Protein AF-A6GFD0-F1 (afdb_monomer)

Secondary structure (DSSP, 8-state):
-HHHHTTS-TTTHHHHHHHHTTTHHHHHHHHHHHHHHHHHHHHHHHHH--SHHHHHHHHHTTSS--HHHHHHHHTEEEESSTTHHHHHHHHHHHHHHH-GGG--S--HHHHHHHHHHHHHHHHTTS---SHHHHHHHHHHHHHHHHH-HHHHHHHHHHHHHHHHH-TTS---SSHHHHHHHHH----------TT-HHHHHHHHHHHHTTT-PEEEE------HHHHHHHHHHHHHHHHHHIIIIIHHHHHHHHHHHHHHTTTHHHHHTSS--HHHHHHHHHHHHHHHHHHHHHHHHHHHHHHHHHTT-HHHHHHHHHHHHHHHHHHHHHHHHHHHHHHTTS-HHHHHHHHHHHHHHHHHHHHHHHHHHHHSTTSSGGGGGT-HHHHHHHHHHHHHS---TTHHHHHHHHHHHHHHHHHHHHHHHHHHHHHHTT--B-SS-HHHHHHHHHHHHHHHHTTS-TTS-HHHHHHHHHHHHHHHHHHHHHHHS-B-SS-GGG-EE-HHHHHHHHHHHHHHHHHHHHHHHHHHT-TT----SGGG-HHHHHHHHHHHHHHHHHHHHHHHS---HHHHHHHHHHHHHHHHHHHHHHHHHTTS--SGGGGGTHHHH-HHHHHHHHHHHHHHHHHHHHHHHHHSSEE-

Sequence (640 aa):
MDKLLDKLPAFALPFVTRSLRGSRAKRYLVFSAVLTGMTMIIGLWIALGAGDFEREMRTSLDFETPMYERERDELTVLAMDAWQHRDYEESRAVLEREGLAGLAGHDTYTSTAGTALLTAAVALEKPAYGEQHRALQLQLRTLLERRAPELLEVRKEAYHAADEDYPGSEPYYDYDEAFSLSYGFYVGHDYFEWTDPEAVARMQTLVERDGIPEIEVYSSPLGLEHALGIAGMLAGFVLMAVGTVLAPILVAVQQAQERNENTLMPLTATALNPRELALGLSAGPIAVALIFVVPQLGVFGLGALAMGYVVPALGFLGVLTGASVLLTLGAQLVGDLVGTKRTPGIVGIALMVLAVATWSFGATLGLEAYEYDRDIAGLVALLPHAGMTGFYLTTWYGGGSSSGYFYLAALANAGGCLVAAHLVLSALSKRIAGRSGPLLTRGQAVAGALTFILLANLAMPLDAEIEMRQYIGLGILSVPFIVLLMARVPLGDTAPKLRSVPVMPLLGELGAWSAAQFILIPLVYVGLFSPELHWDLEVFHPVGLVWLTWSIAVTGLIAIRLASAPNKILSNVWLAFCAVTVVIAFVHAVLWGVGEFNDIDEVFAMAELSPVLGLLQAALAVWIPISLVRQLRSVLGGIR

Nearest PDB structures (foldseek):
  7o0z-assembly1_E  TM=4.846E-01  e=1.476E+00  Stutzerimonas stutzeri ATCC 14405 = CCUG 16156

pLDDT: mean 87.33, std 10.92, range [45.81, 98.19]

Radius of gyration: 33.5 Å; Cα contacts (8 Å, |Δi|>4): 874; chains: 1; bounding box: 69×73×89 Å

Structure (mmCIF, N/CA/C/O backbone):
data_AF-A6GFD0-F1
#
_entry.id   AF-A6GFD0-F1
#
loop_
_atom_site.group_PDB
_atom_site.id
_atom_site.type_symbol
_atom_site.label_atom_id
_atom_site.label_alt_id
_atom_site.label_comp_id
_atom_site.label_asym_id
_atom_site.label_entity_id
_atom_site.label_seq_id
_atom_site.pdbx_PDB_ins_code
_atom_site.Cartn_x
_atom_site.Cartn_y
_atom_site.Cartn_z
_atom_site.occupancy
_atom_site.B_iso_or_equiv
_atom_site.auth_seq_id
_atom_site.auth_comp_id
_atom_site.auth_asym_id
_atom_site.auth_atom_id
_atom_site.pdbx_PDB_model_num
ATOM 1 N N . MET A 1 1 ? 8.338 -31.841 12.861 1.00 69.69 1 MET A N 1
ATOM 2 C CA . MET A 1 1 ? 7.180 -31.041 13.309 1.00 69.69 1 MET A CA 1
ATOM 3 C C . MET A 1 1 ? 7.190 -30.915 14.823 1.00 69.69 1 MET A C 1
ATOM 5 O O . MET A 1 1 ? 7.229 -29.794 15.298 1.00 69.69 1 MET A O 1
ATOM 9 N N . ASP A 1 2 ? 7.304 -32.020 15.557 1.00 75.31 2 ASP A N 1
ATOM 10 C CA . ASP A 1 2 ? 7.339 -32.025 17.032 1.00 75.31 2 ASP A CA 1
ATOM 11 C C . ASP A 1 2 ? 8.413 -31.089 17.618 1.00 75.31 2 ASP A C 1
ATOM 13 O O . ASP A 1 2 ? 8.079 -30.168 18.349 1.00 75.31 2 ASP A O 1
ATOM 17 N N . LYS A 1 3 ? 9.661 -31.160 17.127 1.00 80.19 3 LYS A N 1
ATOM 18 C CA . LYS A 1 3 ? 10.743 -30.228 17.524 1.00 80.19 3 LYS A CA 1
ATOM 19 C C . LYS A 1 3 ? 10.454 -28.733 17.287 1.00 80.19 3 LYS A C 1
ATOM 21 O O . LYS A 1 3 ? 11.098 -27.887 17.900 1.00 80.19 3 LYS A O 1
ATOM 26 N N . LEU A 1 4 ? 9.572 -28.395 16.340 1.00 76.06 4 LEU A N 1
ATOM 27 C CA . LEU A 1 4 ? 9.149 -27.008 16.093 1.00 76.06 4 LEU A CA 1
ATOM 28 C C . LEU A 1 4 ? 8.015 -26.610 17.041 1.00 76.06 4 LEU A C 1
ATOM 30 O O . LEU A 1 4 ? 7.997 -25.481 17.520 1.00 76.06 4 LEU A O 1
ATOM 34 N N . LEU A 1 5 ? 7.101 -27.540 17.330 1.00 79.50 5 LEU A N 1
ATOM 35 C CA . LEU A 1 5 ? 6.011 -27.336 18.282 1.00 79.50 5 LEU A CA 1
ATOM 36 C C . LEU A 1 5 ? 6.539 -27.132 19.710 1.00 79.50 5 LEU A C 1
ATOM 38 O O . LEU A 1 5 ? 6.013 -26.277 20.414 1.00 79.50 5 LEU A O 1
ATOM 42 N N . ASP A 1 6 ? 7.623 -27.814 20.089 1.00 82.06 6 ASP A N 1
ATOM 43 C CA . ASP A 1 6 ? 8.268 -27.677 21.407 1.00 82.06 6 ASP A CA 1
ATOM 44 C C . ASP A 1 6 ? 8.831 -26.269 21.677 1.00 82.06 6 ASP A C 1
ATOM 46 O O . ASP A 1 6 ? 9.067 -25.898 22.825 1.00 82.06 6 ASP A O 1
ATOM 50 N N . LYS A 1 7 ? 9.056 -25.471 20.624 1.00 87.50 7 LYS A N 1
ATOM 51 C CA . LYS A 1 7 ? 9.548 -24.088 20.731 1.00 87.50 7 LYS A CA 1
ATOM 52 C C . LYS A 1 7 ? 8.428 -23.050 20.779 1.00 87.50 7 LYS A C 1
ATOM 54 O O . LYS A 1 7 ? 8.710 -21.870 20.984 1.00 87.50 7 LYS A O 1
ATOM 59 N N . LEU A 1 8 ? 7.179 -23.452 20.543 1.00 86.31 8 LEU A N 1
ATOM 60 C CA . LEU A 1 8 ? 6.059 -22.521 20.569 1.00 86.31 8 LEU A CA 1
ATOM 61 C C . LEU A 1 8 ? 5.724 -22.133 22.014 1.00 86.31 8 LEU A C 1
ATOM 63 O O . LEU A 1 8 ? 5.746 -22.984 22.904 1.00 86.31 8 LEU A O 1
ATOM 67 N N . PRO A 1 9 ? 5.341 -20.868 22.260 1.00 89.00 9 PRO A N 1
ATOM 68 C CA . PRO A 1 9 ? 4.797 -20.476 23.549 1.00 89.00 9 PRO A CA 1
ATOM 69 C C . PRO A 1 9 ? 3.599 -21.355 23.925 1.00 89.00 9 PRO A C 1
ATOM 71 O O . PRO A 1 9 ? 2.743 -21.644 23.082 1.00 89.00 9 PRO A O 1
ATOM 74 N N . ALA A 1 10 ? 3.496 -21.724 25.204 1.00 88.88 10 ALA A N 1
ATOM 75 C CA . ALA A 1 10 ? 2.453 -22.628 25.693 1.00 88.88 10 ALA A CA 1
ATOM 76 C C . ALA A 1 10 ? 1.028 -22.156 25.342 1.00 88.88 10 ALA A C 1
ATOM 78 O O . ALA A 1 10 ? 0.166 -22.977 25.034 1.00 88.88 10 ALA A O 1
ATOM 79 N N . PHE A 1 11 ? 0.790 -20.839 25.311 1.00 89.75 11 PHE A N 1
ATOM 80 C CA . PHE A 1 11 ? -0.510 -20.266 24.951 1.00 89.75 11 PHE A CA 1
ATOM 81 C C . PHE A 1 11 ? -0.892 -20.459 23.473 1.00 89.75 11 PHE A C 1
ATOM 83 O O . PHE A 1 11 ? -2.075 -20.457 23.146 1.00 89.75 11 PHE A O 1
ATOM 90 N N . ALA A 1 12 ? 0.079 -20.617 22.569 1.00 92.75 12 ALA A N 1
ATOM 91 C CA . ALA A 1 12 ? -0.155 -20.744 21.129 1.00 92.75 12 ALA A CA 1
ATOM 92 C C . ALA A 1 12 ? -0.339 -22.205 20.690 1.00 92.75 12 ALA A C 1
ATOM 94 O O . ALA A 1 12 ? -1.050 -22.483 19.720 1.00 92.75 12 ALA A O 1
ATOM 95 N N . LEU A 1 13 ? 0.280 -23.144 21.412 1.00 91.62 13 LEU A N 1
ATOM 96 C CA . LEU A 1 13 ? 0.338 -24.559 21.048 1.00 91.62 13 LEU A CA 1
ATOM 97 C C . LEU A 1 13 ? -1.046 -25.195 20.774 1.00 91.62 13 LEU A C 1
ATOM 99 O O . LEU A 1 13 ? -1.181 -25.853 19.737 1.00 91.62 13 LEU A O 1
ATOM 103 N N . PRO A 1 14 ? -2.102 -24.993 21.594 1.00 90.81 14 PRO A N 1
ATOM 104 C CA . PRO A 1 14 ? -3.411 -25.606 21.341 1.00 90.81 14 PRO A CA 1
ATOM 105 C C . PRO A 1 14 ? -4.061 -25.120 20.039 1.00 90.81 14 PRO A C 1
ATOM 107 O O . PRO A 1 14 ? -4.700 -25.892 19.323 1.00 90.81 14 PRO A O 1
ATOM 110 N N . PHE A 1 15 ? -3.869 -23.845 19.700 1.00 93.44 15 PHE A N 1
ATOM 111 C CA . PHE A 1 15 ? -4.448 -23.240 18.503 1.00 93.44 15 PHE A CA 1
ATOM 112 C C . PHE A 1 15 ? -3.703 -23.678 17.243 1.00 93.44 15 PHE A C 1
ATOM 114 O O . PHE A 1 15 ? -4.330 -24.089 16.267 1.00 93.44 15 PHE A O 1
ATOM 121 N N . VAL A 1 16 ? -2.367 -23.681 17.281 1.00 94.31 16 VAL A N 1
ATOM 122 C CA . VAL A 1 16 ? -1.533 -24.146 16.162 1.00 94.31 16 VAL A CA 1
ATOM 123 C C . VAL A 1 16 ? -1.772 -25.629 15.886 1.00 94.31 16 VAL A C 1
ATOM 125 O O . VAL A 1 16 ? -2.013 -26.018 14.742 1.00 94.31 16 VAL A O 1
ATOM 128 N N . THR A 1 17 ? -1.785 -26.463 16.927 1.00 92.38 17 THR A N 1
ATOM 129 C CA . THR A 1 17 ? -2.050 -27.902 16.774 1.00 92.38 17 THR A CA 1
ATOM 130 C C . THR A 1 17 ? -3.455 -28.168 16.237 1.00 92.38 17 THR A C 1
ATOM 132 O O . THR A 1 17 ? -3.598 -29.015 15.357 1.00 92.38 17 THR A O 1
ATOM 135 N N . ARG A 1 18 ? -4.484 -27.423 16.673 1.00 92.19 18 ARG A N 1
ATOM 136 C CA . ARG A 1 18 ? -5.851 -27.516 16.123 1.00 92.19 18 ARG A CA 1
ATOM 137 C C . ARG A 1 18 ? -5.897 -27.158 14.637 1.00 92.19 18 ARG A C 1
ATOM 139 O O . ARG A 1 18 ? -6.513 -27.896 13.863 1.00 92.19 18 ARG A O 1
ATOM 146 N N . SER A 1 19 ? -5.240 -26.074 14.226 1.00 93.31 19 SER A N 1
ATOM 147 C CA . SER A 1 19 ? -5.223 -25.628 12.825 1.00 93.31 19 SER A CA 1
ATOM 148 C C . SER A 1 19 ? -4.469 -26.590 11.904 1.00 93.31 19 SER A C 1
ATOM 150 O O . SER A 1 19 ? -4.888 -26.812 10.766 1.00 93.31 19 SER A O 1
ATOM 152 N N . LEU A 1 20 ? -3.411 -27.228 12.411 1.00 93.62 20 LEU A N 1
ATOM 153 C CA . LEU A 1 20 ? -2.537 -28.126 11.649 1.00 93.62 20 LEU A CA 1
ATOM 154 C C . LEU A 1 20 ? -2.862 -29.623 11.813 1.00 93.62 20 LEU A C 1
ATOM 156 O O . LEU A 1 20 ? -2.204 -30.467 11.203 1.00 93.62 20 LEU A O 1
ATOM 160 N N . ARG A 1 21 ? -3.891 -29.981 12.592 1.00 92.69 21 ARG A N 1
ATOM 161 C CA . ARG A 1 21 ? -4.221 -31.375 12.929 1.00 92.69 21 ARG A CA 1
ATOM 162 C C . ARG A 1 21 ? -4.509 -32.252 11.702 1.00 92.69 21 ARG A C 1
ATOM 164 O O . ARG A 1 21 ? -5.214 -31.862 10.766 1.00 92.69 21 ARG A O 1
ATOM 171 N N . GLY A 1 22 ? -4.053 -33.505 11.775 1.00 91.25 22 GLY A N 1
ATOM 172 C CA . GLY A 1 22 ? -4.382 -34.562 10.816 1.00 91.25 22 GLY A CA 1
ATOM 173 C C . GLY A 1 22 ? -3.733 -34.342 9.448 1.00 91.25 22 GLY A C 1
ATOM 174 O O . GLY A 1 22 ? -2.557 -34.006 9.352 1.00 91.25 22 GLY A O 1
ATOM 175 N N . SER A 1 23 ? -4.496 -34.531 8.369 1.00 93.31 23 SER A N 1
ATOM 176 C CA . SER A 1 23 ? -4.010 -34.344 6.992 1.00 93.31 23 SER A CA 1
ATOM 177 C C . SER A 1 23 ? -3.963 -32.878 6.537 1.00 93.31 23 SER A C 1
ATOM 179 O O . SER A 1 23 ? -3.511 -32.605 5.427 1.00 93.31 23 SER A O 1
ATOM 181 N N . ARG A 1 24 ? -4.414 -31.915 7.359 1.00 93.00 24 ARG A N 1
ATOM 182 C CA . ARG A 1 24 ? -4.443 -30.481 7.005 1.00 93.00 24 ARG A CA 1
ATOM 183 C C . ARG A 1 24 ? -3.047 -29.917 6.762 1.00 93.00 24 ARG A C 1
ATOM 185 O O . ARG A 1 24 ? -2.825 -29.367 5.691 1.00 93.00 24 ARG A O 1
ATOM 192 N N . ALA A 1 25 ? -2.104 -30.136 7.682 1.00 92.50 25 ALA A N 1
ATOM 193 C CA . ALA A 1 25 ? -0.722 -29.681 7.512 1.00 92.50 25 ALA A CA 1
ATOM 194 C C . ALA A 1 25 ? -0.089 -30.219 6.221 1.00 92.50 25 ALA A C 1
ATOM 196 O O . ALA A 1 25 ? 0.514 -29.461 5.472 1.00 92.50 25 ALA A O 1
ATOM 197 N N . LYS A 1 26 ? -0.292 -31.511 5.918 1.00 94.69 26 LYS A N 1
ATOM 198 C CA . LYS A 1 26 ? 0.200 -32.121 4.673 1.00 94.69 26 LYS A CA 1
ATOM 199 C C . LYS A 1 26 ? -0.397 -31.448 3.435 1.00 94.69 26 LYS A C 1
ATOM 201 O O . LYS A 1 26 ? 0.340 -31.154 2.505 1.00 94.69 26 LYS A O 1
ATOM 206 N N . ARG A 1 27 ? -1.705 -31.163 3.433 1.00 96.06 27 ARG A N 1
ATOM 207 C CA . ARG A 1 27 ? -2.364 -30.453 2.324 1.00 96.06 27 ARG A CA 1
ATOM 208 C C . ARG A 1 27 ? -1.812 -29.040 2.143 1.00 96.06 27 ARG A C 1
ATOM 210 O O . ARG A 1 27 ? -1.479 -28.682 1.023 1.00 96.06 27 ARG A O 1
ATOM 217 N N . TYR A 1 28 ? -1.658 -28.271 3.221 1.00 95.25 28 TYR A N 1
ATOM 218 C CA . TYR A 1 28 ? -1.077 -26.926 3.140 1.00 95.25 28 TYR A CA 1
ATOM 219 C C . TYR A 1 28 ? 0.376 -26.944 2.662 1.00 95.25 28 TYR A C 1
ATOM 221 O O . TYR A 1 28 ? 0.745 -26.103 1.854 1.00 95.25 28 TYR A O 1
ATOM 229 N N . LEU A 1 29 ? 1.178 -27.924 3.089 1.00 96.19 29 LEU A N 1
ATOM 230 C CA . LEU A 1 29 ? 2.545 -28.099 2.592 1.00 96.19 29 LEU A CA 1
ATOM 231 C C . LEU A 1 29 ? 2.578 -28.409 1.092 1.00 96.19 29 LEU A C 1
ATOM 233 O O . LEU A 1 29 ? 3.383 -27.821 0.381 1.00 96.19 29 LEU A O 1
ATOM 237 N N . VAL A 1 30 ? 1.694 -29.287 0.603 1.00 97.25 30 VAL A N 1
ATOM 238 C CA . VAL A 1 30 ? 1.582 -29.582 -0.836 1.00 97.25 30 VAL A CA 1
ATOM 239 C C . VAL A 1 30 ? 1.174 -28.332 -1.612 1.00 97.25 30 VAL A C 1
ATOM 241 O O . VAL A 1 30 ? 1.830 -27.997 -2.590 1.00 97.25 30 VAL A O 1
ATOM 244 N N . PHE A 1 31 ? 0.147 -27.603 -1.165 1.00 97.12 31 PHE A N 1
ATOM 245 C CA . PHE A 1 31 ? -0.272 -26.366 -1.831 1.00 97.12 31 PHE A CA 1
ATOM 246 C C . PHE A 1 31 ? 0.809 -25.286 -1.805 1.00 97.12 31 PHE A C 1
ATOM 248 O O . PHE A 1 31 ? 0.995 -24.602 -2.803 1.00 97.12 31 PHE A O 1
ATOM 255 N N . SER A 1 32 ? 1.539 -25.151 -0.698 1.00 97.50 32 SER A N 1
ATOM 256 C CA . SER A 1 32 ? 2.661 -24.220 -0.593 1.00 97.50 32 SER A CA 1
ATOM 257 C C . SER A 1 32 ? 3.788 -24.588 -1.559 1.00 97.50 32 SER A C 1
ATOM 259 O O . SER A 1 32 ? 4.244 -23.733 -2.310 1.00 97.50 32 SER A O 1
ATOM 261 N N . ALA A 1 33 ? 4.160 -25.870 -1.640 1.00 97.69 33 ALA A N 1
ATOM 262 C CA . ALA A 1 33 ? 5.161 -26.345 -2.594 1.00 97.69 33 ALA A CA 1
ATOM 263 C C . ALA A 1 33 ? 4.735 -26.118 -4.054 1.00 97.69 33 ALA A C 1
ATOM 265 O O . ALA A 1 33 ? 5.551 -25.684 -4.862 1.00 97.69 33 ALA A O 1
ATOM 266 N N . VAL A 1 34 ? 3.461 -26.365 -4.385 1.00 97.94 34 VAL A N 1
ATOM 267 C CA . VAL A 1 34 ? 2.907 -26.080 -5.719 1.00 97.94 34 VAL A CA 1
ATOM 268 C C . VAL A 1 34 ? 2.958 -24.586 -6.015 1.00 97.94 34 VAL A C 1
ATOM 270 O O . VAL A 1 34 ? 3.442 -24.207 -7.074 1.00 97.94 34 VAL A O 1
ATOM 273 N N . LEU A 1 35 ? 2.520 -23.739 -5.080 1.00 97.75 35 LEU A N 1
ATOM 274 C CA . LEU A 1 35 ? 2.540 -22.288 -5.253 1.00 97.75 35 LEU A CA 1
ATOM 275 C C . LEU A 1 35 ? 3.967 -21.775 -5.471 1.00 97.75 35 LEU A C 1
ATOM 277 O O . LEU A 1 35 ? 4.197 -21.018 -6.401 1.00 97.75 35 LEU A O 1
ATOM 281 N N . THR A 1 36 ? 4.937 -22.222 -4.672 1.00 98.12 36 THR A N 1
ATOM 282 C CA . THR A 1 36 ? 6.353 -21.860 -4.844 1.00 98.12 36 THR A CA 1
ATOM 283 C C . THR A 1 36 ? 6.930 -22.371 -6.157 1.00 98.12 36 THR A C 1
ATOM 285 O O . THR A 1 36 ? 7.646 -21.632 -6.828 1.00 98.12 36 THR A O 1
ATOM 288 N N . GLY A 1 37 ? 6.591 -23.598 -6.557 1.00 98.12 37 GLY A N 1
ATOM 289 C CA . GLY A 1 37 ? 6.965 -24.131 -7.864 1.00 98.12 37 GLY A CA 1
ATOM 290 C C . GLY A 1 37 ? 6.409 -23.281 -9.005 1.00 98.12 37 GLY A C 1
ATOM 291 O O . GLY A 1 37 ? 7.156 -22.920 -9.906 1.00 98.12 37 GLY A O 1
ATOM 292 N N . MET A 1 38 ? 5.132 -22.894 -8.936 1.00 98.12 38 MET A N 1
ATOM 293 C CA . MET A 1 38 ? 4.510 -22.004 -9.918 1.00 98.12 38 MET A CA 1
ATOM 294 C C . MET A 1 38 ? 5.172 -20.625 -9.944 1.00 98.12 38 MET A C 1
ATOM 296 O O . MET A 1 38 ? 5.473 -20.148 -11.030 1.00 98.12 38 MET A O 1
ATOM 300 N N . THR A 1 39 ? 5.460 -20.016 -8.789 1.00 97.75 39 THR A N 1
ATOM 301 C CA . THR A 1 39 ? 6.180 -18.732 -8.714 1.00 97.75 39 THR A CA 1
ATOM 302 C C . THR A 1 39 ? 7.521 -18.801 -9.452 1.00 97.75 39 THR A C 1
ATOM 304 O O . THR A 1 39 ? 7.817 -17.937 -10.272 1.00 97.75 39 THR A O 1
ATOM 307 N N . MET A 1 40 ? 8.306 -19.855 -9.208 1.00 97.88 40 MET A N 1
ATOM 308 C CA . MET A 1 40 ? 9.601 -20.060 -9.866 1.00 97.88 40 MET A CA 1
ATOM 309 C C . MET A 1 40 ? 9.460 -20.324 -11.367 1.00 97.88 40 MET A C 1
ATOM 311 O O . MET A 1 40 ? 10.196 -19.742 -12.155 1.00 97.88 40 MET A O 1
ATOM 315 N N . ILE A 1 41 ? 8.523 -21.191 -11.769 1.00 97.75 41 ILE A N 1
ATOM 316 C CA . ILE A 1 41 ? 8.299 -21.540 -13.180 1.00 97.75 41 ILE A CA 1
ATOM 317 C C . ILE A 1 41 ? 7.845 -20.314 -13.967 1.00 97.75 41 ILE A C 1
ATOM 319 O O . ILE A 1 41 ? 8.377 -20.076 -15.043 1.00 97.75 41 ILE A O 1
ATOM 323 N N . ILE A 1 42 ? 6.906 -19.528 -13.433 1.00 97.25 42 ILE A N 1
ATOM 324 C CA . ILE A 1 42 ? 6.425 -18.304 -14.085 1.00 97.25 42 ILE A CA 1
ATOM 325 C C . ILE A 1 42 ? 7.562 -17.285 -14.185 1.00 97.25 42 ILE A C 1
ATOM 327 O O . ILE A 1 42 ? 7.747 -16.712 -15.249 1.00 97.25 42 ILE A O 1
ATOM 331 N N . GLY A 1 43 ? 8.359 -17.101 -13.126 1.00 95.31 43 GLY A N 1
ATOM 332 C CA . GLY A 1 43 ? 9.507 -16.193 -13.171 1.00 95.31 43 GLY A CA 1
ATOM 333 C C . GLY A 1 43 ? 10.548 -16.596 -14.218 1.00 95.31 43 GLY A C 1
ATOM 334 O O . GLY A 1 43 ? 10.974 -15.760 -15.007 1.00 95.31 43 GLY A O 1
ATOM 335 N N . LEU A 1 44 ? 10.900 -17.885 -14.295 1.00 96.62 44 LEU A N 1
ATOM 336 C CA . LEU A 1 44 ? 11.799 -18.404 -15.333 1.00 96.62 44 LEU A CA 1
ATOM 337 C C . LEU A 1 44 ? 11.199 -18.290 -16.734 1.00 96.62 44 LEU A C 1
ATOM 339 O O . LEU A 1 44 ? 11.923 -17.987 -17.675 1.00 96.62 44 LEU A O 1
ATOM 343 N N . TRP A 1 45 ? 9.903 -18.553 -16.880 1.00 97.25 45 TRP A N 1
ATOM 344 C CA . TRP A 1 45 ? 9.213 -18.467 -18.161 1.00 97.25 45 TRP A CA 1
ATOM 345 C C . TRP A 1 45 ? 9.164 -17.023 -18.669 1.00 97.25 45 TRP A C 1
ATOM 347 O O . TRP A 1 45 ? 9.573 -16.783 -19.798 1.00 97.25 45 TRP A O 1
ATOM 357 N N . ILE A 1 46 ? 8.794 -16.056 -17.821 1.00 96.75 46 ILE A N 1
ATOM 358 C CA . ILE A 1 46 ? 8.834 -14.626 -18.167 1.00 96.75 46 ILE A CA 1
ATOM 359 C C . ILE A 1 46 ? 10.266 -14.176 -18.448 1.00 96.75 46 ILE A C 1
ATOM 361 O O . ILE A 1 46 ? 10.466 -13.343 -19.314 1.00 96.75 46 ILE A O 1
ATOM 365 N N . ALA A 1 47 ? 11.274 -14.701 -17.756 1.00 96.12 47 ALA A N 1
ATOM 366 C CA . ALA A 1 47 ? 12.647 -14.267 -17.978 1.00 96.12 47 ALA A CA 1
ATOM 367 C C . ALA A 1 47 ? 13.277 -14.861 -19.240 1.00 96.12 47 ALA A C 1
ATOM 369 O O . ALA A 1 47 ? 13.968 -14.151 -19.954 1.00 96.12 47 ALA A O 1
ATOM 370 N N . LEU A 1 48 ? 13.067 -16.149 -19.516 1.00 96.19 48 LEU A N 1
ATOM 371 C CA . LEU A 1 48 ? 13.782 -16.890 -20.564 1.00 96.19 48 LEU A CA 1
ATOM 372 C C . LEU A 1 48 ? 12.926 -17.167 -21.809 1.00 96.19 48 LEU A C 1
ATOM 374 O O . LEU A 1 48 ? 13.454 -17.623 -22.821 1.00 96.19 48 LEU A O 1
ATOM 378 N N . GLY A 1 49 ? 11.611 -16.947 -21.740 1.00 95.00 49 GLY A N 1
ATOM 379 C CA . GLY A 1 49 ? 10.685 -17.196 -22.843 1.00 95.00 49 GLY A CA 1
ATOM 380 C C . GLY A 1 49 ? 10.920 -16.250 -24.020 1.00 95.00 49 GLY A C 1
ATOM 381 O O . GLY A 1 49 ? 11.122 -15.054 -23.827 1.00 95.00 49 GLY A O 1
ATOM 382 N N . ALA A 1 50 ? 10.878 -16.783 -25.239 1.00 93.56 50 ALA A N 1
ATOM 383 C CA . ALA A 1 50 ? 11.079 -16.019 -26.472 1.00 93.56 50 ALA A CA 1
ATOM 384 C C . ALA A 1 50 ? 9.766 -15.518 -27.110 1.00 93.56 50 ALA A C 1
ATOM 386 O O . ALA A 1 50 ? 9.802 -14.953 -28.195 1.00 93.56 50 ALA A O 1
ATOM 387 N N . GLY A 1 51 ? 8.609 -15.757 -26.482 1.00 92.69 51 GLY A N 1
ATOM 388 C CA . GLY A 1 51 ? 7.323 -15.317 -27.020 1.00 92.69 51 GLY A CA 1
ATOM 389 C C . GLY A 1 51 ? 7.062 -13.822 -26.817 1.00 92.69 51 GLY A C 1
ATOM 390 O O . GLY A 1 51 ? 7.670 -13.169 -25.963 1.00 92.69 51 GLY A O 1
ATOM 391 N N . ASP A 1 52 ? 6.119 -13.295 -27.604 1.00 91.62 52 ASP A N 1
ATOM 392 C CA . ASP A 1 52 ? 5.742 -11.878 -27.581 1.00 91.62 52 ASP A CA 1
ATOM 393 C C . ASP A 1 52 ? 5.243 -11.431 -26.205 1.00 91.62 52 ASP A C 1
ATOM 395 O O . ASP A 1 52 ? 5.605 -10.352 -25.746 1.00 91.62 52 ASP A O 1
ATOM 399 N N . PHE A 1 53 ? 4.456 -12.275 -25.527 1.00 93.31 53 PHE A N 1
ATOM 400 C CA . PHE A 1 53 ? 3.919 -11.966 -24.202 1.00 93.31 53 PHE A CA 1
ATOM 401 C C . PHE A 1 53 ? 5.029 -11.872 -23.153 1.00 93.31 53 PHE A C 1
ATOM 403 O O . PHE A 1 53 ? 5.047 -10.955 -22.336 1.00 93.31 53 PHE A O 1
ATOM 410 N N . GLU A 1 54 ? 5.964 -12.823 -23.150 1.00 94.81 54 GLU A N 1
ATOM 411 C CA . GLU A 1 54 ? 7.073 -12.838 -22.203 1.00 94.81 54 GLU A CA 1
ATOM 412 C C . GLU A 1 54 ? 7.968 -11.612 -22.396 1.00 94.81 54 GLU A C 1
ATOM 414 O O . GLU A 1 54 ? 8.373 -11.000 -21.408 1.00 94.81 54 GLU A O 1
ATOM 419 N N . ARG A 1 55 ? 8.216 -11.217 -23.650 1.00 93.69 55 ARG A N 1
ATOM 420 C CA . ARG A 1 55 ? 8.944 -9.987 -23.975 1.00 93.69 55 ARG A CA 1
ATOM 421 C C . ARG A 1 55 ? 8.176 -8.739 -23.554 1.00 93.69 55 ARG A C 1
ATOM 423 O O . ARG A 1 55 ? 8.753 -7.901 -22.879 1.00 93.69 55 ARG A O 1
ATOM 430 N N . GLU A 1 56 ? 6.893 -8.621 -23.895 1.00 92.69 56 GLU A N 1
ATOM 431 C CA . GLU A 1 56 ? 6.065 -7.469 -23.506 1.00 92.69 56 GLU A CA 1
ATOM 432 C C . GLU A 1 56 ? 6.053 -7.294 -21.984 1.00 92.69 56 GLU A C 1
ATOM 434 O O . GLU A 1 56 ? 6.233 -6.186 -21.482 1.00 92.69 56 GLU A O 1
ATOM 439 N N . MET A 1 57 ? 5.953 -8.400 -21.241 1.00 92.62 57 MET A N 1
ATOM 440 C CA . MET A 1 57 ? 6.117 -8.380 -19.794 1.00 92.62 57 MET A CA 1
ATOM 441 C C . MET A 1 57 ? 7.502 -7.851 -19.403 1.00 92.62 57 MET A C 1
ATOM 443 O O . MET A 1 57 ? 7.560 -6.921 -18.610 1.00 92.62 57 MET A O 1
ATOM 447 N N . ARG A 1 58 ? 8.613 -8.363 -19.952 1.00 94.31 58 ARG A N 1
ATOM 448 C CA . ARG A 1 58 ? 9.967 -7.868 -19.619 1.00 94.31 58 ARG A CA 1
ATOM 449 C C . ARG A 1 58 ? 10.155 -6.385 -19.933 1.00 94.31 58 ARG A C 1
ATOM 451 O O . ARG A 1 58 ? 10.722 -5.686 -19.100 1.00 94.31 58 ARG A O 1
ATOM 458 N N . THR A 1 59 ? 9.642 -5.908 -21.063 1.00 91.12 59 THR A N 1
ATOM 459 C CA . THR A 1 59 ? 9.690 -4.491 -21.441 1.00 91.12 59 THR A CA 1
ATOM 460 C C . THR A 1 59 ? 8.836 -3.625 -20.522 1.00 91.12 59 THR A C 1
ATOM 462 O O . THR A 1 59 ? 9.313 -2.609 -20.034 1.00 91.12 59 THR A O 1
ATOM 465 N N . SER A 1 60 ? 7.611 -4.046 -20.182 1.00 87.62 60 SER A N 1
ATOM 466 C CA . SER A 1 60 ? 6.773 -3.316 -19.213 1.00 87.62 60 SER A CA 1
ATOM 467 C C . SER A 1 60 ? 7.379 -3.273 -17.808 1.00 87.62 60 SER A C 1
ATOM 469 O O . SER A 1 60 ? 7.065 -2.387 -17.017 1.00 87.62 60 SER A O 1
ATOM 471 N N . LEU A 1 61 ? 8.227 -4.256 -17.497 1.00 86.81 61 LEU A N 1
ATOM 472 C CA . LEU A 1 61 ? 8.933 -4.379 -16.232 1.00 86.81 61 LEU A CA 1
ATOM 473 C C . LEU A 1 61 ? 10.334 -3.734 -16.279 1.00 86.81 61 LEU A C 1
ATOM 475 O O . LEU A 1 61 ? 11.103 -3.927 -15.341 1.00 86.81 61 LEU A O 1
ATOM 479 N N . ASP A 1 62 ? 10.683 -3.027 -17.356 1.00 88.94 62 ASP A N 1
ATOM 480 C CA . ASP A 1 62 ? 11.984 -2.366 -17.538 1.00 88.94 62 ASP A CA 1
ATOM 481 C C . ASP A 1 62 ? 13.201 -3.313 -17.399 1.00 88.94 62 ASP A C 1
ATOM 483 O O . ASP A 1 62 ? 14.306 -2.915 -17.041 1.00 88.94 62 ASP A O 1
ATOM 487 N N . PHE A 1 63 ? 13.007 -4.611 -17.667 1.00 89.44 63 PHE A N 1
ATOM 488 C CA . PHE A 1 63 ? 14.104 -5.584 -17.735 1.00 89.44 63 PHE A CA 1
ATOM 489 C C . PHE A 1 63 ? 14.701 -5.683 -19.139 1.00 89.44 63 PHE A C 1
ATOM 491 O O . PHE A 1 63 ? 15.809 -6.188 -19.299 1.00 89.44 63 PHE A O 1
ATOM 498 N N . GLU A 1 64 ? 13.963 -5.261 -20.162 1.00 93.06 64 GLU A N 1
ATOM 499 C CA . GLU A 1 64 ? 14.374 -5.368 -21.556 1.00 93.06 64 GLU A CA 1
ATOM 500 C C . GLU A 1 64 ? 13.932 -4.137 -22.344 1.00 93.06 64 GLU A C 1
ATOM 502 O O . GLU A 1 64 ? 12.758 -3.772 -22.329 1.00 93.06 64 GLU A O 1
ATOM 507 N N . THR A 1 65 ? 14.868 -3.542 -23.079 1.00 90.50 65 THR A N 1
ATOM 508 C CA . THR A 1 65 ? 14.603 -2.451 -24.019 1.00 90.50 65 THR A CA 1
ATOM 509 C C . THR A 1 65 ? 13.532 -2.862 -25.041 1.00 90.50 65 THR A C 1
ATOM 511 O O . THR A 1 65 ? 13.566 -3.997 -25.530 1.00 90.50 65 THR A O 1
ATOM 514 N N . PRO A 1 66 ? 12.576 -1.981 -25.394 1.00 90.06 66 PRO A N 1
ATOM 515 C CA . PRO A 1 66 ? 11.601 -2.270 -26.437 1.00 90.06 66 PRO A CA 1
ATOM 516 C C . PRO A 1 66 ? 12.259 -2.767 -27.731 1.00 90.06 66 PRO A C 1
ATOM 518 O O . PRO A 1 66 ? 13.286 -2.247 -28.163 1.00 90.06 66 PRO A O 1
ATOM 521 N N . MET A 1 67 ? 11.634 -3.758 -28.380 1.00 88.31 67 MET A N 1
ATOM 522 C CA . MET A 1 67 ? 12.184 -4.390 -29.587 1.00 88.31 67 MET A CA 1
ATOM 523 C C . MET A 1 67 ? 12.539 -3.366 -30.670 1.00 88.31 67 MET A C 1
ATOM 525 O O . MET A 1 67 ? 13.625 -3.437 -31.230 1.00 88.31 67 MET A O 1
ATOM 529 N N . TYR A 1 68 ? 11.652 -2.396 -30.917 1.00 84.62 68 TYR A N 1
ATOM 530 C CA . TYR A 1 68 ? 11.858 -1.386 -31.955 1.00 84.62 68 TYR A CA 1
ATOM 531 C C . TYR A 1 68 ? 13.088 -0.506 -31.686 1.00 84.62 68 TYR A C 1
ATOM 533 O O . TYR A 1 68 ? 13.751 -0.089 -32.629 1.00 84.62 68 TYR A O 1
ATOM 541 N N . GLU A 1 69 ? 13.421 -0.235 -30.419 1.00 86.88 69 GLU A N 1
ATOM 542 C CA . GLU A 1 69 ? 14.610 0.550 -30.065 1.00 86.88 69 GLU A CA 1
ATOM 543 C C . GLU A 1 69 ? 15.870 -0.266 -30.315 1.00 86.88 69 GLU A C 1
ATOM 545 O O . GLU A 1 69 ? 16.794 0.227 -30.953 1.00 86.88 69 GLU A O 1
ATOM 550 N N . ARG A 1 70 ? 15.875 -1.543 -29.913 1.00 88.50 70 ARG A N 1
ATOM 551 C CA . ARG A 1 70 ? 17.005 -2.442 -30.160 1.00 88.50 70 ARG A CA 1
ATOM 552 C C . ARG A 1 70 ? 17.252 -2.662 -31.653 1.00 88.50 70 ARG A C 1
ATOM 554 O O . ARG A 1 70 ? 18.387 -2.550 -32.103 1.00 88.50 70 ARG A O 1
ATOM 561 N N . GLU A 1 71 ? 16.196 -2.934 -32.417 1.00 88.88 71 GLU A N 1
ATOM 562 C CA . GLU A 1 71 ? 16.271 -3.095 -33.874 1.00 88.88 71 GLU A CA 1
ATOM 563 C C . GLU A 1 71 ? 16.805 -1.828 -34.554 1.00 88.88 71 GLU A C 1
ATOM 565 O O . GLU A 1 71 ? 17.637 -1.907 -35.462 1.00 88.88 71 GLU A O 1
ATOM 570 N N . ARG A 1 72 ? 16.383 -0.650 -34.076 1.00 84.69 72 ARG A N 1
ATOM 571 C CA . ARG A 1 72 ? 16.857 0.651 -34.562 1.00 84.69 72 ARG A CA 1
ATOM 572 C C . ARG A 1 72 ? 18.319 0.917 -34.201 1.00 84.69 72 ARG A C 1
ATOM 574 O O . ARG A 1 72 ? 19.073 1.386 -35.052 1.00 84.69 72 ARG A O 1
ATOM 581 N N . ASP A 1 73 ? 18.716 0.661 -32.959 1.00 84.81 73 ASP A N 1
ATOM 582 C CA . ASP A 1 73 ? 20.043 1.011 -32.448 1.00 84.81 73 ASP A CA 1
ATOM 583 C C . ASP A 1 73 ? 21.128 0.040 -32.937 1.00 84.81 73 ASP A C 1
ATOM 585 O O . ASP A 1 73 ? 22.230 0.469 -33.280 1.00 84.81 73 ASP A O 1
ATOM 589 N N . GLU A 1 74 ? 20.813 -1.254 -33.033 1.00 89.12 74 GLU A N 1
ATOM 590 C CA . GLU A 1 74 ? 21.743 -2.297 -33.491 1.00 89.12 74 GLU A CA 1
ATOM 591 C C . GLU A 1 74 ? 21.687 -2.525 -35.014 1.00 89.12 74 GLU A C 1
ATOM 593 O O . GLU A 1 74 ? 22.518 -3.254 -35.562 1.00 89.12 74 GLU A O 1
ATOM 598 N N . LEU A 1 75 ? 20.722 -1.911 -35.712 1.00 91.81 75 LEU A N 1
ATOM 599 C CA . LEU A 1 75 ? 20.376 -2.212 -37.105 1.00 91.81 75 LEU A CA 1
ATOM 600 C C . LEU A 1 75 ? 20.213 -3.727 -37.315 1.00 91.81 75 LEU A C 1
ATOM 602 O O . LEU A 1 75 ? 20.897 -4.364 -38.127 1.00 91.81 75 LEU A O 1
ATOM 606 N N . THR A 1 76 ? 19.330 -4.309 -36.515 1.00 92.94 76 THR A N 1
ATOM 607 C CA . THR A 1 76 ? 18.964 -5.728 -36.524 1.00 92.94 76 THR A CA 1
ATOM 608 C C . THR A 1 76 ? 17.457 -5.859 -36.714 1.00 92.94 76 THR A C 1
ATOM 610 O O . THR A 1 76 ? 16.704 -4.921 -36.475 1.00 92.94 76 THR A O 1
ATOM 613 N N . VAL A 1 77 ? 17.001 -7.018 -37.178 1.00 92.69 77 VAL A N 1
ATOM 614 C CA . VAL A 1 77 ? 15.585 -7.389 -37.226 1.00 92.69 77 VAL A CA 1
ATOM 615 C C . VAL A 1 77 ? 15.434 -8.704 -36.479 1.00 92.69 77 VAL A C 1
ATOM 617 O O . VAL A 1 77 ? 16.062 -9.711 -36.823 1.00 92.69 77 VAL A O 1
ATOM 620 N N . LEU A 1 78 ? 14.619 -8.688 -35.429 1.00 93.62 78 LEU A N 1
ATOM 621 C CA . LEU A 1 78 ? 14.457 -9.796 -34.503 1.00 93.62 78 LEU A CA 1
ATOM 622 C C . LEU A 1 78 ? 13.301 -10.687 -34.968 1.00 93.62 78 LEU A C 1
ATOM 624 O O . LEU A 1 78 ? 12.125 -10.337 -34.885 1.00 93.62 78 LEU A O 1
ATOM 628 N N . ALA A 1 79 ? 13.631 -11.884 -35.444 1.00 94.06 79 ALA A N 1
ATOM 629 C CA . ALA A 1 79 ? 12.654 -12.899 -35.815 1.00 94.06 79 ALA A CA 1
ATOM 630 C C . ALA A 1 79 ? 12.169 -13.669 -34.580 1.00 94.06 79 ALA A C 1
ATOM 632 O O . ALA A 1 79 ? 12.958 -14.359 -33.932 1.00 94.06 79 ALA A O 1
ATOM 633 N N . MET A 1 80 ? 10.870 -13.619 -34.275 1.00 92.06 80 MET A N 1
ATOM 634 C CA . MET A 1 80 ? 10.284 -14.329 -33.122 1.00 92.06 80 MET A CA 1
ATOM 635 C C . MET A 1 80 ? 10.243 -15.845 -33.312 1.00 92.06 80 MET A C 1
ATOM 637 O O . MET A 1 80 ? 10.220 -16.608 -32.346 1.00 92.06 80 MET A O 1
ATOM 641 N N . ASP A 1 81 ? 10.225 -16.303 -34.563 1.00 92.06 81 ASP A N 1
ATOM 642 C CA . ASP A 1 81 ? 10.192 -17.718 -34.890 1.00 92.06 81 ASP A CA 1
ATOM 643 C C . ASP A 1 81 ? 10.906 -18.041 -36.215 1.00 92.06 81 ASP A C 1
ATOM 645 O O . ASP A 1 81 ? 11.341 -17.176 -36.978 1.00 92.06 81 ASP A O 1
ATOM 649 N N . ALA A 1 82 ? 11.037 -19.339 -36.495 1.00 92.69 82 ALA A N 1
ATOM 650 C CA . ALA A 1 82 ? 11.697 -19.840 -37.698 1.00 92.69 82 ALA A CA 1
ATOM 651 C C . ALA A 1 82 ? 10.917 -19.574 -39.001 1.00 92.69 82 ALA A C 1
ATOM 653 O O . ALA A 1 82 ? 11.433 -19.827 -40.094 1.00 92.69 82 ALA A O 1
ATOM 654 N N . TRP A 1 83 ? 9.650 -19.166 -38.924 1.00 93.12 83 TRP A N 1
ATOM 655 C CA . TRP A 1 83 ? 8.885 -18.742 -40.090 1.00 93.12 83 TRP A CA 1
ATOM 656 C C . TRP A 1 83 ? 9.200 -17.280 -40.414 1.00 93.12 83 TRP A C 1
ATOM 658 O O . TRP A 1 83 ? 9.638 -17.027 -41.532 1.00 93.12 83 TRP A O 1
ATOM 668 N N . GLN A 1 84 ? 9.137 -16.378 -39.431 1.00 91.94 84 GLN A N 1
ATOM 669 C CA . GLN A 1 84 ? 9.537 -14.974 -39.580 1.00 91.94 84 GLN A CA 1
ATOM 670 C C . GLN A 1 84 ? 10.993 -14.836 -40.020 1.00 91.94 84 GLN A C 1
ATOM 672 O O . GLN A 1 84 ? 11.287 -14.068 -40.922 1.00 91.94 84 GLN A O 1
ATOM 677 N N . HIS A 1 85 ? 11.908 -15.635 -39.462 1.00 94.25 85 HIS A N 1
ATOM 678 C CA . HIS A 1 85 ? 13.308 -15.595 -39.893 1.00 94.25 85 HIS A CA 1
ATOM 679 C C . HIS A 1 85 ? 13.457 -15.936 -41.381 1.00 94.25 85 HIS A C 1
ATOM 681 O O . HIS A 1 85 ? 14.303 -15.371 -42.064 1.00 94.25 85 HIS A O 1
ATOM 687 N N . ARG A 1 86 ? 12.665 -16.883 -41.901 1.00 94.12 86 ARG A N 1
ATOM 688 C CA . ARG A 1 86 ? 12.707 -17.226 -43.330 1.00 94.12 86 ARG A CA 1
ATOM 689 C C . ARG A 1 86 ? 12.119 -16.115 -44.190 1.00 94.12 86 ARG A C 1
ATOM 691 O O . ARG A 1 86 ? 12.708 -15.807 -45.214 1.00 94.12 86 ARG A O 1
ATOM 698 N N . ASP A 1 87 ? 11.014 -15.528 -43.748 1.00 92.00 87 ASP A N 1
ATOM 699 C CA . ASP A 1 87 ? 10.372 -14.391 -44.411 1.00 92.00 87 ASP A CA 1
ATOM 700 C C . ASP A 1 87 ? 11.338 -13.195 -44.503 1.00 92.00 87 ASP A C 1
ATOM 702 O O . ASP A 1 87 ? 11.596 -12.670 -45.582 1.00 92.00 87 ASP A O 1
ATOM 706 N N . TYR A 1 88 ? 12.010 -12.859 -43.398 1.00 93.50 88 TYR A N 1
ATOM 707 C CA . TYR A 1 88 ? 13.007 -11.790 -43.367 1.00 93.50 88 TYR A CA 1
ATOM 708 C C . TYR A 1 88 ? 14.236 -12.093 -44.228 1.00 93.50 88 TYR A C 1
ATOM 710 O O . TYR A 1 88 ? 14.763 -11.181 -44.855 1.00 93.50 88 TYR A O 1
ATOM 718 N N . GLU A 1 89 ? 14.693 -13.347 -44.313 1.00 94.56 89 GLU A N 1
ATOM 719 C CA . GLU A 1 89 ? 15.795 -13.724 -45.217 1.00 94.56 89 GLU A CA 1
ATOM 720 C C . GLU A 1 89 ? 15.406 -13.551 -46.694 1.00 94.56 89 GLU A C 1
ATOM 722 O O . GLU A 1 89 ? 16.235 -13.154 -47.517 1.00 94.56 89 GLU A O 1
ATOM 727 N N . GLU A 1 90 ? 14.141 -13.799 -47.044 1.00 91.69 90 GLU A N 1
ATOM 728 C CA . GLU A 1 90 ? 13.619 -13.511 -48.382 1.00 91.69 90 GLU A CA 1
ATOM 729 C C . GLU A 1 90 ? 13.613 -11.996 -48.652 1.00 91.69 90 GLU A C 1
ATOM 731 O O . GLU A 1 90 ? 14.149 -11.565 -49.681 1.00 91.69 90 GLU A O 1
ATOM 736 N N . SER A 1 91 ? 13.120 -11.181 -47.713 1.00 90.25 91 SER A N 1
ATOM 737 C CA . SER A 1 91 ? 13.123 -9.711 -47.816 1.00 90.25 91 SER A CA 1
ATOM 738 C C . SER A 1 91 ? 14.539 -9.123 -47.857 1.00 90.25 91 SER A C 1
ATOM 740 O O . SER A 1 91 ? 14.828 -8.250 -48.679 1.00 90.25 91 SER A O 1
ATOM 742 N N . ARG A 1 92 ? 15.478 -9.665 -47.074 1.00 92.81 92 ARG A N 1
ATOM 743 C CA . ARG A 1 92 ? 16.909 -9.328 -47.134 1.00 92.81 92 ARG A CA 1
ATOM 744 C C . ARG A 1 92 ? 17.496 -9.608 -48.508 1.00 92.81 92 ARG A C 1
ATOM 746 O O . ARG A 1 92 ? 18.164 -8.747 -49.075 1.00 92.81 92 ARG A O 1
ATOM 753 N N . ALA A 1 93 ? 17.233 -10.785 -49.073 1.00 92.44 93 ALA A N 1
ATOM 754 C CA . ALA A 1 93 ? 17.727 -11.147 -50.399 1.00 92.44 93 ALA A CA 1
ATOM 755 C C . ALA A 1 93 ? 17.135 -10.264 -51.515 1.00 92.44 93 ALA A C 1
ATOM 757 O O . ALA A 1 93 ? 17.750 -10.109 -52.575 1.00 92.44 93 ALA A O 1
ATOM 758 N N . VAL A 1 94 ? 15.939 -9.701 -51.320 1.00 90.00 94 VAL A N 1
ATOM 759 C CA . VAL A 1 94 ? 15.360 -8.689 -52.217 1.00 90.00 94 VAL A CA 1
ATOM 760 C C . VAL A 1 94 ? 16.079 -7.350 -52.046 1.00 90.00 94 VAL A C 1
ATOM 762 O O . VAL A 1 94 ? 16.593 -6.835 -53.036 1.00 90.00 94 VAL A O 1
ATOM 765 N N . LEU A 1 95 ? 16.228 -6.844 -50.817 1.00 87.06 95 LEU A N 1
ATOM 766 C CA . LEU A 1 95 ? 16.956 -5.598 -50.526 1.00 87.06 95 LEU A CA 1
ATOM 767 C C . LEU A 1 95 ? 18.404 -5.632 -51.045 1.00 87.06 95 LEU A C 1
ATOM 769 O O . LEU A 1 95 ? 18.911 -4.659 -51.609 1.00 87.06 95 LEU A O 1
ATOM 773 N N . GLU A 1 96 ? 19.078 -6.772 -50.895 1.00 90.06 96 GLU A N 1
ATOM 774 C CA . GLU A 1 96 ? 20.444 -6.974 -51.371 1.00 90.06 96 GLU A CA 1
ATOM 775 C C . GLU A 1 96 ? 20.558 -6.854 -52.897 1.00 90.06 96 GLU A C 1
ATOM 777 O O . GLU A 1 96 ? 21.551 -6.300 -53.383 1.00 90.06 96 GLU A O 1
ATOM 782 N N . ARG A 1 97 ? 19.558 -7.354 -53.639 1.00 90.19 97 ARG A N 1
ATOM 783 C CA . ARG A 1 97 ? 19.541 -7.402 -55.111 1.00 90.19 97 ARG A CA 1
ATOM 784 C C . ARG A 1 97 ? 18.979 -6.142 -55.759 1.00 90.19 97 ARG A C 1
ATOM 786 O O . ARG A 1 97 ? 19.489 -5.730 -56.798 1.00 90.19 97 ARG A O 1
ATOM 793 N N . GLU A 1 98 ? 17.921 -5.586 -55.187 1.00 88.50 98 GLU A N 1
ATOM 794 C CA . GLU A 1 98 ? 17.066 -4.581 -55.828 1.00 88.50 98 GLU A CA 1
ATOM 795 C C . GLU A 1 98 ? 17.086 -3.229 -55.100 1.00 88.50 98 GLU A C 1
ATOM 797 O O . GLU A 1 98 ? 16.580 -2.246 -55.636 1.00 88.50 98 GLU A O 1
ATOM 802 N N . GLY A 1 99 ? 17.714 -3.147 -53.921 1.00 85.50 99 GLY A N 1
ATOM 803 C CA . GLY A 1 99 ? 17.652 -1.957 -53.074 1.00 85.50 99 GLY A CA 1
ATOM 804 C C . GLY A 1 99 ? 16.264 -1.766 -52.459 1.00 85.50 99 GLY A C 1
ATOM 805 O O . GLY A 1 99 ? 15.429 -2.673 -52.476 1.00 85.50 99 GLY A O 1
ATOM 806 N N . LEU A 1 100 ? 16.024 -0.588 -51.888 1.00 83.44 100 LEU A N 1
ATOM 807 C CA . LEU A 1 100 ? 14.768 -0.261 -51.211 1.00 83.44 100 LEU A CA 1
ATOM 808 C C . LEU A 1 100 ? 13.567 -0.282 -52.183 1.00 83.44 100 LEU A C 1
ATOM 810 O O . LEU A 1 100 ? 12.491 -0.733 -51.804 1.00 83.44 100 LEU A O 1
ATOM 814 N N . ALA A 1 101 ? 13.768 0.046 -53.462 1.00 80.31 101 ALA A N 1
ATOM 815 C CA . ALA A 1 101 ? 12.748 -0.054 -54.510 1.00 80.31 101 ALA A CA 1
ATOM 816 C C . ALA A 1 101 ? 12.173 -1.472 -54.725 1.00 80.31 101 ALA A C 1
ATOM 818 O O . ALA A 1 101 ? 11.038 -1.606 -55.186 1.00 80.31 101 ALA A O 1
ATOM 819 N N . GLY A 1 102 ? 12.935 -2.529 -54.411 1.00 75.19 102 GLY A N 1
ATOM 820 C CA . GLY A 1 102 ? 12.463 -3.918 -54.497 1.00 75.19 102 GLY A CA 1
ATOM 821 C C . GLY A 1 102 ? 11.572 -4.339 -53.326 1.00 75.19 102 GLY A C 1
ATOM 822 O O . GLY A 1 102 ? 10.830 -5.318 -53.421 1.00 75.19 102 GLY A O 1
ATOM 823 N N . LEU A 1 103 ? 11.604 -3.591 -52.221 1.00 71.50 103 LEU A N 1
ATOM 824 C CA . LEU A 1 103 ? 10.850 -3.872 -51.004 1.00 71.50 103 LEU A CA 1
ATOM 825 C C . LEU A 1 103 ? 9.426 -3.296 -51.089 1.00 71.50 103 LEU A C 1
ATOM 827 O O . LEU A 1 103 ? 9.047 -2.385 -50.359 1.00 71.50 103 LEU A O 1
ATOM 831 N N . ALA A 1 104 ? 8.608 -3.832 -51.995 1.00 64.19 104 ALA A N 1
ATOM 832 C CA . ALA A 1 104 ? 7.186 -3.499 -52.067 1.00 64.19 104 ALA A CA 1
ATOM 833 C C . ALA A 1 104 ? 6.384 -4.330 -51.042 1.00 64.19 104 ALA A C 1
ATOM 835 O O . ALA A 1 104 ? 5.803 -5.360 -51.384 1.00 64.19 104 ALA A O 1
ATOM 836 N N . GLY A 1 105 ? 6.349 -3.903 -49.775 1.00 62.75 105 GLY A N 1
ATOM 837 C CA . GLY A 1 105 ? 5.607 -4.597 -48.713 1.00 62.75 105 GLY A CA 1
ATOM 838 C C . GLY A 1 105 ? 5.739 -3.946 -47.332 1.00 62.75 105 GLY A C 1
ATOM 839 O O . GLY A 1 105 ? 6.721 -3.265 -47.060 1.00 62.75 105 GLY A O 1
ATOM 840 N N . HIS A 1 106 ? 4.735 -4.150 -46.471 1.00 61.84 106 HIS A N 1
ATOM 841 C CA . HIS A 1 106 ? 4.728 -3.705 -45.068 1.00 61.84 106 HIS A CA 1
ATOM 842 C C . HIS A 1 106 ? 5.123 -4.875 -44.149 1.00 61.84 106 HIS A C 1
ATOM 844 O O . HIS A 1 106 ? 4.284 -5.366 -43.392 1.00 61.84 106 HIS A O 1
ATOM 850 N N . ASP A 1 107 ? 6.350 -5.385 -44.258 1.00 71.12 107 ASP A N 1
ATOM 851 C CA . ASP A 1 107 ? 6.883 -6.298 -43.243 1.00 71.12 107 ASP A CA 1
ATOM 852 C C . ASP A 1 107 ? 7.827 -5.531 -42.292 1.00 71.12 107 ASP A C 1
ATOM 854 O O . ASP A 1 107 ? 8.230 -4.395 -42.555 1.00 71.12 107 ASP A O 1
ATOM 858 N N . THR A 1 108 ? 8.131 -6.105 -41.127 1.00 70.06 108 THR A N 1
ATOM 859 C CA . THR A 1 108 ? 8.986 -5.442 -40.126 1.00 70.06 108 THR A CA 1
ATOM 860 C C . THR A 1 108 ? 10.399 -5.196 -40.664 1.00 70.06 108 THR A C 1
ATOM 862 O O . THR A 1 108 ? 11.012 -4.180 -40.347 1.00 70.06 108 THR A O 1
ATOM 865 N N . TYR A 1 109 ? 10.906 -6.086 -41.524 1.00 79.56 109 TYR A N 1
ATOM 866 C CA . TYR A 1 109 ? 12.240 -5.970 -42.108 1.00 79.56 109 TYR A CA 1
ATOM 867 C C . TYR A 1 109 ? 12.334 -4.764 -43.049 1.00 79.56 109 TYR A C 1
ATOM 869 O O . TYR A 1 109 ? 13.276 -3.970 -42.954 1.00 79.56 109 TYR A O 1
ATOM 877 N N . THR A 1 110 ? 11.336 -4.584 -43.919 1.00 75.75 110 THR A N 1
ATOM 878 C CA . THR A 1 110 ? 11.244 -3.428 -44.815 1.00 75.75 110 THR A CA 1
ATOM 879 C C . THR A 1 110 ? 11.069 -2.134 -44.035 1.00 75.75 110 THR A C 1
ATOM 881 O O . THR A 1 110 ? 11.693 -1.135 -44.390 1.00 75.75 110 THR A O 1
ATOM 884 N N . SER A 1 111 ? 10.313 -2.162 -42.932 1.00 79.25 111 SER A N 1
ATOM 885 C CA . SER A 1 111 ? 10.161 -1.021 -42.024 1.00 79.25 111 SER A CA 1
ATOM 886 C C . SER A 1 111 ? 11.478 -0.591 -41.391 1.00 79.25 111 SER A C 1
ATOM 888 O O . SER A 1 111 ? 11.824 0.589 -41.456 1.00 79.25 111 SER A O 1
ATOM 890 N N . THR A 1 112 ? 12.247 -1.518 -40.820 1.00 83.12 112 THR A N 1
ATOM 891 C CA . THR A 1 112 ? 13.515 -1.190 -40.150 1.00 83.12 112 THR A CA 1
ATOM 892 C C . THR A 1 112 ? 14.569 -0.709 -41.147 1.00 83.12 112 THR A C 1
ATOM 894 O O . THR A 1 112 ? 15.185 0.337 -40.935 1.00 83.12 112 THR A O 1
ATOM 897 N N . ALA A 1 113 ? 14.737 -1.407 -42.278 1.00 84.44 113 ALA A N 1
ATOM 898 C CA . ALA A 1 113 ? 15.673 -0.998 -43.328 1.00 84.44 113 ALA A CA 1
ATOM 899 C C . ALA A 1 113 ? 15.293 0.359 -43.947 1.00 84.44 113 ALA A C 1
ATOM 901 O O . ALA A 1 113 ? 16.143 1.240 -44.098 1.00 84.44 113 ALA A O 1
ATOM 902 N N . GLY A 1 114 ? 14.010 0.542 -44.276 1.00 83.12 114 GLY A N 1
ATOM 903 C CA . GLY A 1 114 ? 13.482 1.774 -44.856 1.00 83.12 114 GLY A CA 1
ATOM 904 C C . GLY A 1 114 ? 13.634 2.965 -43.916 1.00 83.12 114 GLY A C 1
ATOM 905 O O . GLY A 1 114 ? 14.152 4.001 -44.331 1.00 83.12 114 GLY A O 1
ATOM 906 N N . THR A 1 115 ? 13.280 2.796 -42.639 1.00 82.44 115 THR A N 1
ATOM 907 C CA . THR A 1 115 ? 13.429 3.843 -41.617 1.00 82.44 115 THR A CA 1
ATOM 908 C C . THR A 1 115 ? 14.893 4.237 -41.447 1.00 82.44 115 THR A C 1
ATOM 910 O O . THR A 1 115 ? 15.207 5.422 -41.475 1.00 82.44 115 THR A O 1
ATOM 913 N N . ALA A 1 116 ? 15.819 3.276 -41.368 1.00 86.50 116 ALA A N 1
ATOM 914 C CA . ALA A 1 116 ? 17.238 3.581 -41.194 1.00 86.50 116 ALA A CA 1
ATOM 915 C C . ALA A 1 116 ? 17.845 4.333 -42.398 1.00 86.50 116 ALA A C 1
ATOM 917 O O . ALA A 1 116 ? 18.592 5.301 -42.220 1.00 86.50 116 ALA A O 1
ATOM 918 N N . LEU A 1 117 ? 17.503 3.932 -43.629 1.00 88.62 117 LEU A N 1
ATOM 919 C CA . LEU A 1 117 ? 17.929 4.630 -44.850 1.00 88.62 117 LEU A CA 1
ATOM 920 C C . LEU A 1 117 ? 17.286 6.021 -44.962 1.00 88.62 117 LEU A C 1
ATOM 922 O O . LEU A 1 117 ? 17.935 6.970 -45.406 1.00 88.62 117 LEU A O 1
ATOM 926 N N . LEU A 1 118 ? 16.047 6.177 -44.499 1.00 83.81 118 LEU A N 1
ATOM 927 C CA . LEU A 1 118 ? 15.391 7.476 -44.413 1.00 83.81 118 LEU A CA 1
ATOM 928 C C . LEU A 1 118 ? 16.086 8.396 -43.399 1.00 83.81 118 LEU A C 1
ATOM 930 O O . LEU A 1 118 ? 16.418 9.532 -43.739 1.00 83.81 118 LEU A O 1
ATOM 934 N N . THR A 1 119 ? 16.405 7.912 -42.196 1.00 85.00 119 THR A N 1
ATOM 935 C CA . THR A 1 119 ? 17.170 8.680 -41.198 1.00 85.00 119 THR A CA 1
ATOM 936 C C . THR A 1 119 ? 18.535 9.103 -41.746 1.00 85.00 119 THR A C 1
ATOM 938 O O . THR A 1 119 ? 18.967 10.235 -41.525 1.00 85.00 119 THR A O 1
ATOM 941 N N . ALA A 1 120 ? 19.204 8.248 -42.527 1.00 89.94 120 ALA A N 1
ATOM 942 C CA . ALA A 1 120 ? 20.437 8.616 -43.221 1.00 89.94 120 ALA A CA 1
ATOM 943 C C . ALA A 1 120 ? 20.232 9.742 -44.239 1.00 89.94 120 ALA A C 1
ATOM 945 O O . ALA A 1 120 ? 21.076 10.636 -44.338 1.00 89.94 120 ALA A O 1
ATOM 946 N N . ALA A 1 121 ? 19.121 9.730 -44.980 1.00 87.75 121 ALA A N 1
ATOM 947 C CA . ALA A 1 121 ? 18.783 10.805 -45.907 1.00 87.75 121 ALA A CA 1
ATOM 948 C C . ALA A 1 121 ? 18.590 12.136 -45.163 1.00 87.75 121 ALA A C 1
ATOM 950 O O . ALA A 1 121 ? 19.165 13.141 -45.586 1.00 87.75 121 ALA A O 1
ATOM 951 N N . VAL A 1 122 ? 17.907 12.122 -44.012 1.00 83.88 122 VAL A N 1
ATOM 952 C CA . VAL A 1 122 ? 17.750 13.286 -43.117 1.00 83.88 122 VAL A CA 1
ATOM 953 C C . VAL A 1 122 ? 19.104 13.760 -42.568 1.00 83.88 122 VAL A C 1
ATOM 955 O O . VAL A 1 122 ? 19.402 14.958 -42.559 1.00 83.88 122 VAL A O 1
ATOM 958 N N . ALA A 1 123 ? 19.994 12.843 -42.177 1.00 88.00 123 ALA A N 1
ATOM 959 C CA . ALA A 1 123 ? 21.339 13.177 -41.701 1.00 88.00 123 ALA A CA 1
ATOM 960 C C . ALA A 1 123 ? 22.191 13.916 -42.755 1.00 88.00 123 ALA A C 1
ATOM 962 O O . ALA A 1 123 ? 23.037 14.753 -42.413 1.00 88.00 123 ALA A O 1
ATOM 963 N N . LEU A 1 124 ? 21.961 13.669 -44.053 1.00 89.69 124 LEU A N 1
ATOM 964 C CA . LEU A 1 124 ? 22.623 14.403 -45.141 1.00 89.69 124 LEU A CA 1
ATOM 965 C C . LEU A 1 124 ? 22.197 15.875 -45.246 1.00 89.69 124 LEU A C 1
ATOM 967 O O . LEU A 1 124 ? 22.863 16.640 -45.948 1.00 89.69 124 LEU A O 1
ATOM 971 N N . GLU A 1 125 ? 21.098 16.271 -44.610 1.00 82.38 125 GLU A N 1
ATOM 972 C CA . GLU A 1 125 ? 20.579 17.644 -44.642 1.00 82.38 125 GLU A CA 1
ATOM 973 C C . GLU A 1 125 ? 21.143 18.496 -43.515 1.00 82.38 125 GLU A C 1
ATOM 975 O O . GLU A 1 125 ? 21.338 19.705 -43.661 1.00 82.38 125 GLU A O 1
ATOM 980 N N . LYS A 1 126 ? 21.459 17.859 -42.389 1.00 83.50 126 LYS A N 1
ATOM 981 C CA . LYS A 1 126 ? 22.024 18.544 -41.236 1.00 83.50 126 LYS A CA 1
ATOM 982 C C . LYS A 1 126 ? 23.503 18.865 -41.494 1.00 83.50 126 LYS A C 1
ATOM 984 O O . LYS A 1 126 ? 24.251 18.007 -41.978 1.00 83.50 126 LYS A O 1
ATOM 989 N N . PRO A 1 127 ? 23.973 20.080 -41.163 1.00 86.50 127 PRO A N 1
ATOM 990 C CA . PRO A 1 127 ? 25.378 20.434 -41.319 1.00 86.50 127 PRO A CA 1
ATOM 991 C C . PRO A 1 127 ? 26.259 19.555 -40.421 1.00 86.50 127 PRO A C 1
ATOM 993 O O . PRO A 1 127 ? 26.152 19.587 -39.198 1.00 86.50 127 PRO A O 1
ATOM 996 N N . ALA A 1 128 ? 27.160 18.785 -41.034 1.00 87.44 128 ALA A N 1
ATOM 997 C CA . ALA A 1 128 ? 28.138 17.977 -40.317 1.00 87.44 128 ALA A CA 1
ATOM 998 C C . ALA A 1 128 ? 29.301 18.855 -39.813 1.00 87.44 128 ALA A C 1
ATOM 1000 O O . ALA A 1 128 ? 30.119 19.374 -40.592 1.00 87.44 128 ALA A O 1
ATOM 1001 N N . TYR A 1 129 ? 29.388 19.022 -38.493 1.00 88.31 129 TYR A N 1
ATOM 1002 C CA . TYR A 1 129 ? 30.469 19.758 -37.837 1.00 88.31 129 TYR A CA 1
ATOM 1003 C C . TYR A 1 129 ? 31.617 18.809 -37.479 1.00 88.31 129 TYR A C 1
ATOM 1005 O O . TYR A 1 129 ? 31.437 17.882 -36.698 1.00 88.31 129 TYR A O 1
ATOM 1013 N N . GLY A 1 130 ? 32.803 19.052 -38.041 1.00 92.25 130 GLY A N 1
ATOM 1014 C CA . GLY A 1 130 ? 33.998 18.228 -37.821 1.00 92.25 130 GLY A CA 1
ATOM 1015 C C . GLY A 1 130 ? 34.346 17.313 -38.999 1.00 92.25 130 GLY A C 1
ATOM 1016 O O . GLY A 1 130 ? 33.519 17.024 -39.861 1.00 92.25 130 GLY A O 1
ATOM 1017 N N . GLU A 1 131 ? 35.608 16.889 -39.067 1.00 93.19 131 GLU A N 1
ATOM 1018 C CA . GLU A 1 131 ? 36.123 16.068 -40.174 1.00 93.19 131 GLU A CA 1
ATOM 1019 C C . GLU A 1 131 ? 35.517 14.656 -40.180 1.00 93.19 131 GLU A C 1
ATOM 1021 O O . GLU A 1 131 ? 35.113 14.168 -41.232 1.00 93.19 131 GLU A O 1
ATOM 1026 N N . GLN A 1 132 ? 35.362 14.043 -39.001 1.00 92.75 132 GLN A N 1
ATOM 1027 C CA . GLN A 1 132 ? 34.779 12.705 -38.846 1.00 92.75 132 GLN A CA 1
ATOM 1028 C C . GLN A 1 132 ? 33.311 12.654 -39.296 1.00 92.75 132 GLN A C 1
ATOM 1030 O O . GLN A 1 132 ? 32.939 11.778 -40.072 1.00 92.75 132 GLN A O 1
ATOM 1035 N N . HIS A 1 133 ? 32.492 13.628 -38.887 1.00 95.38 133 HIS A N 1
ATOM 1036 C CA . HIS A 1 133 ? 31.087 13.701 -39.298 1.00 95.38 133 HIS A CA 1
ATOM 1037 C C . HIS A 1 133 ? 30.937 13.938 -40.804 1.00 95.38 133 HIS A C 1
ATOM 1039 O O . HIS A 1 133 ? 30.094 13.317 -41.440 1.00 95.38 133 HIS A O 1
ATOM 1045 N N . ARG A 1 134 ? 31.791 14.774 -41.413 1.00 94.69 134 ARG A N 1
ATOM 1046 C CA . ARG A 1 134 ? 31.787 14.975 -42.875 1.00 94.69 134 ARG A CA 1
ATOM 1047 C C . ARG A 1 134 ? 32.191 13.718 -43.639 1.00 94.69 134 ARG A C 1
ATOM 1049 O O . ARG A 1 134 ? 31.623 13.446 -44.694 1.00 94.69 134 ARG A O 1
ATOM 1056 N N . ALA A 1 135 ? 33.154 12.957 -43.119 1.00 96.19 135 ALA A N 1
ATOM 1057 C CA . ALA A 1 135 ? 33.538 11.677 -43.703 1.00 96.19 135 ALA A CA 1
ATOM 1058 C C . ALA A 1 135 ? 32.372 10.677 -43.653 1.00 96.19 135 ALA A C 1
ATOM 1060 O O . ALA A 1 135 ? 32.047 10.081 -44.679 1.00 96.19 135 ALA A O 1
ATOM 1061 N N . LEU A 1 136 ? 31.692 10.568 -42.506 1.00 96.12 136 LEU A N 1
ATOM 1062 C CA . LEU A 1 136 ? 30.507 9.722 -42.364 1.00 96.12 136 LEU A CA 1
ATOM 1063 C C . LEU A 1 136 ? 29.364 10.185 -43.280 1.00 96.12 136 LEU A C 1
ATOM 1065 O O . LEU A 1 136 ? 28.763 9.372 -43.971 1.00 96.12 136 LEU A O 1
ATOM 1069 N N . GLN A 1 137 ? 29.119 11.493 -43.380 1.00 95.38 137 GLN A N 1
ATOM 1070 C CA . GLN A 1 137 ? 28.111 12.063 -44.279 1.00 95.38 137 GLN A CA 1
ATOM 1071 C C . GLN A 1 137 ? 28.373 11.704 -45.755 1.00 95.38 137 GLN A C 1
ATOM 1073 O O . GLN A 1 137 ? 27.442 11.408 -46.504 1.00 95.38 137 GLN A O 1
ATOM 1078 N N . LEU A 1 138 ? 29.636 11.679 -46.192 1.00 96.00 138 LEU A N 1
ATOM 1079 C CA . LEU A 1 138 ? 29.996 11.239 -47.545 1.00 96.00 138 LEU A CA 1
ATOM 1080 C C . LEU A 1 138 ? 29.755 9.734 -47.753 1.00 96.00 138 LEU A C 1
ATOM 1082 O O . LEU A 1 138 ? 29.294 9.320 -48.821 1.00 96.00 138 LEU A O 1
ATOM 1086 N N . GLN A 1 139 ? 30.045 8.919 -46.739 1.00 97.31 139 GLN A N 1
ATOM 1087 C CA . GLN A 1 139 ? 29.776 7.482 -46.771 1.00 97.31 139 GLN A CA 1
ATOM 1088 C C . GLN A 1 139 ? 28.272 7.195 -46.830 1.00 97.31 139 GLN A C 1
ATOM 1090 O O . GLN A 1 139 ? 27.852 6.400 -47.666 1.00 97.31 139 GLN A O 1
ATOM 1095 N N . LEU A 1 140 ? 27.461 7.899 -46.034 1.00 95.44 140 LEU A N 1
ATOM 1096 C CA . LEU A 1 140 ? 25.997 7.804 -46.063 1.00 95.44 140 LEU A CA 1
ATOM 1097 C C . LEU A 1 140 ? 25.433 8.166 -47.441 1.00 95.44 140 LEU A C 1
ATOM 1099 O O . LEU A 1 140 ? 24.571 7.466 -47.959 1.00 95.44 140 LEU A O 1
ATOM 1103 N N . ARG A 1 141 ? 25.957 9.213 -48.090 1.00 95.25 141 ARG A N 1
ATOM 1104 C CA . ARG A 1 141 ? 25.567 9.556 -49.467 1.00 95.25 141 ARG A CA 1
ATOM 1105 C C . ARG A 1 141 ? 25.866 8.420 -50.440 1.00 95.25 141 ARG A C 1
ATOM 1107 O O . ARG A 1 141 ? 24.995 8.044 -51.214 1.00 95.25 141 ARG A O 1
ATOM 1114 N N . THR A 1 142 ? 27.075 7.869 -50.372 1.00 95.94 142 THR A N 1
ATOM 1115 C CA . THR A 1 142 ? 27.489 6.744 -51.227 1.00 95.94 142 THR A CA 1
ATOM 1116 C C . THR A 1 142 ? 26.603 5.515 -50.994 1.00 95.94 142 THR A C 1
ATOM 1118 O O . THR A 1 142 ? 26.241 4.817 -51.940 1.00 95.94 142 THR A O 1
ATOM 1121 N N . LEU A 1 143 ? 26.230 5.259 -49.736 1.00 94.38 143 LEU A N 1
ATOM 1122 C CA . LEU A 1 143 ? 25.306 4.195 -49.364 1.00 94.38 143 LEU A CA 1
ATOM 1123 C C . LEU A 1 143 ? 23.926 4.409 -50.001 1.00 94.38 143 LEU A C 1
ATOM 1125 O O . LEU A 1 143 ? 23.414 3.499 -50.649 1.00 94.38 143 LEU A O 1
ATOM 1129 N N . LEU A 1 144 ? 23.348 5.606 -49.864 1.00 92.94 144 LEU A N 1
ATOM 1130 C CA . LEU A 1 144 ? 22.023 5.924 -50.402 1.00 92.94 144 LEU A CA 1
ATOM 1131 C C . LEU A 1 144 ? 21.978 5.863 -51.930 1.00 92.94 144 LEU A C 1
ATOM 1133 O O . LEU A 1 144 ? 21.039 5.300 -52.476 1.00 92.94 144 LEU A O 1
ATOM 1137 N N . GLU A 1 145 ? 23.009 6.346 -52.626 1.00 93.31 145 GLU A N 1
ATOM 1138 C CA . GLU A 1 145 ? 23.105 6.229 -54.091 1.00 93.31 145 GLU A CA 1
ATOM 1139 C C . GLU A 1 145 ? 23.071 4.768 -54.563 1.00 93.31 145 GLU A C 1
ATOM 1141 O O . GLU A 1 145 ? 22.543 4.471 -55.635 1.00 93.31 145 GLU A O 1
ATOM 1146 N N . ARG A 1 146 ? 23.620 3.848 -53.761 1.00 91.88 146 ARG A N 1
ATOM 1147 C CA . ARG A 1 146 ? 23.623 2.413 -54.056 1.00 91.88 146 ARG A CA 1
ATOM 1148 C C . ARG A 1 146 ? 22.320 1.720 -53.659 1.00 91.88 146 ARG A C 1
ATOM 1150 O O . ARG A 1 146 ? 21.876 0.839 -54.389 1.00 91.88 146 ARG A O 1
ATOM 1157 N N . ARG A 1 147 ? 21.778 2.032 -52.480 1.00 89.00 147 ARG A N 1
ATOM 1158 C CA . ARG A 1 147 ? 20.727 1.231 -51.825 1.00 89.00 147 ARG A CA 1
ATOM 1159 C C . ARG A 1 147 ? 19.329 1.816 -51.931 1.00 89.00 147 ARG A C 1
ATOM 1161 O O . ARG A 1 147 ? 18.377 1.049 -51.874 1.00 89.00 147 ARG A O 1
ATOM 1168 N N . ALA A 1 148 ? 19.210 3.128 -52.067 1.00 88.56 148 ALA A N 1
ATOM 1169 C CA . ALA A 1 148 ? 17.927 3.815 -52.095 1.00 88.56 148 ALA A CA 1
ATOM 1170 C C . ALA A 1 148 ? 18.018 5.125 -52.904 1.00 88.56 148 ALA A C 1
ATOM 1172 O O . ALA A 1 148 ? 17.795 6.212 -52.357 1.00 88.56 148 ALA A O 1
ATOM 1173 N N . PRO A 1 149 ? 18.402 5.062 -54.197 1.00 88.69 149 PRO A N 1
ATOM 1174 C CA . PRO A 1 149 ? 18.531 6.252 -55.037 1.00 88.69 149 PRO A CA 1
ATOM 1175 C C . PRO A 1 149 ? 17.219 7.044 -55.133 1.00 88.69 149 PRO A C 1
ATOM 1177 O O . PRO A 1 149 ? 17.247 8.269 -55.222 1.00 88.69 149 PRO A O 1
ATOM 1180 N N . GLU A 1 150 ? 16.072 6.378 -55.037 1.00 82.94 150 GLU A N 1
ATOM 1181 C CA . GLU A 1 150 ? 14.749 6.992 -54.977 1.00 82.94 150 GLU A CA 1
ATOM 1182 C C . GLU A 1 150 ? 14.581 7.937 -53.782 1.00 82.94 150 GLU A C 1
ATOM 1184 O O . GLU A 1 150 ? 13.963 8.983 -53.947 1.00 82.94 150 GLU A O 1
ATOM 1189 N N . LEU A 1 151 ? 15.191 7.665 -52.619 1.00 80.69 151 LEU A N 1
ATOM 1190 C CA . LEU A 1 151 ? 15.149 8.593 -51.478 1.00 80.69 151 LEU A CA 1
ATOM 1191 C C . LEU A 1 151 ? 15.882 9.901 -51.800 1.00 80.69 151 LEU A C 1
ATOM 1193 O O . LEU A 1 151 ? 15.493 10.970 -51.335 1.00 80.69 151 LEU A O 1
ATOM 1197 N N . LEU A 1 152 ? 16.933 9.836 -52.623 1.00 81.81 152 LEU A N 1
ATOM 1198 C CA . LEU A 1 152 ? 17.656 11.021 -53.084 1.00 81.81 152 LEU A CA 1
ATOM 1199 C C . LEU A 1 152 ? 16.876 11.795 -54.155 1.00 81.81 152 LEU A C 1
ATOM 1201 O O . LEU A 1 152 ? 17.026 13.014 -54.225 1.00 81.81 152 LEU A O 1
ATOM 1205 N N . GLU A 1 153 ? 16.060 11.123 -54.973 1.00 79.25 153 GLU A N 1
ATOM 1206 C CA . GLU A 1 153 ? 15.213 11.763 -55.990 1.00 79.25 153 GLU A CA 1
ATOM 1207 C C . GLU A 1 153 ? 13.941 12.373 -55.386 1.00 79.25 153 GLU A C 1
ATOM 1209 O O . GLU A 1 153 ? 13.688 13.555 -55.613 1.00 79.25 153 GLU A O 1
ATOM 1214 N N . VAL A 1 154 ? 13.210 11.643 -54.533 1.00 70.31 154 VAL A N 1
ATOM 1215 C CA . VAL A 1 154 ? 12.040 12.176 -53.804 1.00 70.31 154 VAL A CA 1
ATOM 1216 C C . VAL A 1 154 ? 12.446 13.388 -52.966 1.00 70.31 154 VAL A C 1
ATOM 1218 O O . VAL A 1 154 ? 11.728 14.382 -52.920 1.00 70.31 154 VAL A O 1
ATOM 1221 N N . ARG A 1 155 ? 13.650 13.369 -52.382 1.00 67.44 155 ARG A N 1
ATOM 1222 C CA . ARG A 1 155 ? 14.236 14.543 -51.728 1.00 67.44 155 ARG A CA 1
ATOM 1223 C C . ARG A 1 155 ? 14.365 15.740 -52.670 1.00 67.44 155 ARG A C 1
ATOM 1225 O O . ARG A 1 155 ? 14.022 16.847 -52.270 1.00 67.44 155 ARG A O 1
ATOM 1232 N N . LYS A 1 156 ? 14.903 15.565 -53.883 1.00 68.44 156 LYS A N 1
ATOM 1233 C CA . LYS A 1 156 ? 15.038 16.681 -54.840 1.00 68.44 156 LYS A CA 1
ATOM 1234 C C . LYS A 1 156 ? 13.667 17.255 -55.178 1.00 68.44 156 LYS A C 1
ATOM 1236 O O . LYS A 1 156 ? 13.512 18.470 -55.179 1.00 68.44 156 LYS A O 1
ATOM 1241 N N . GLU A 1 157 ? 12.690 16.391 -55.433 1.00 67.75 157 GLU A N 1
ATOM 1242 C CA . GLU A 1 157 ? 11.325 16.788 -55.784 1.00 67.75 157 GLU A CA 1
ATOM 1243 C C . GLU A 1 157 ? 10.630 17.528 -54.638 1.00 67.75 157 GLU A C 1
ATOM 1245 O O . GLU A 1 157 ? 10.076 18.604 -54.854 1.00 67.75 157 GLU A O 1
ATOM 1250 N N . ALA A 1 158 ? 10.735 17.020 -53.411 1.00 62.41 158 ALA A N 1
ATOM 1251 C CA . ALA A 1 158 ? 10.153 17.661 -52.241 1.00 62.41 158 ALA A CA 1
ATOM 1252 C C . ALA A 1 158 ? 10.840 19.004 -51.918 1.00 62.41 158 ALA A C 1
ATOM 1254 O O . ALA A 1 158 ? 10.155 19.979 -51.602 1.00 62.41 158 ALA A O 1
ATOM 1255 N N . TYR A 1 159 ? 12.170 19.105 -52.078 1.00 59.25 159 TYR A N 1
ATOM 1256 C CA . TYR A 1 159 ? 12.915 20.364 -51.890 1.00 59.25 159 TYR A CA 1
ATOM 1257 C C . TYR A 1 159 ? 12.491 21.426 -52.898 1.00 59.25 159 TYR A C 1
ATOM 1259 O O . TYR A 1 159 ? 12.360 22.596 -52.547 1.00 59.25 159 TYR A O 1
ATOM 1267 N N . HIS A 1 160 ? 12.222 21.013 -54.136 1.00 59.56 160 HIS A N 1
ATOM 1268 C CA . HIS A 1 160 ? 11.687 21.899 -55.160 1.00 59.56 160 HIS A CA 1
ATOM 1269 C C . HIS A 1 160 ? 10.238 22.323 -54.877 1.00 59.56 160 HIS A C 1
ATOM 1271 O O . HIS A 1 160 ? 9.927 23.498 -55.040 1.00 59.56 160 HIS A O 1
ATOM 1277 N N . ALA A 1 161 ? 9.379 21.421 -54.395 1.00 60.31 161 ALA A N 1
ATOM 1278 C CA . ALA A 1 161 ? 7.987 21.741 -54.072 1.00 60.31 161 ALA A CA 1
ATOM 1279 C C . ALA A 1 161 ? 7.852 22.696 -52.867 1.00 60.31 161 ALA A C 1
ATOM 1281 O O . ALA A 1 161 ? 7.077 23.649 -52.911 1.00 60.31 161 ALA A O 1
ATOM 1282 N N . ALA A 1 162 ? 8.645 22.492 -51.810 1.00 56.28 162 ALA A N 1
ATOM 1283 C CA . ALA A 1 162 ? 8.602 23.334 -50.612 1.00 56.28 162 ALA A CA 1
ATOM 1284 C C . ALA A 1 162 ? 9.106 24.771 -50.859 1.00 56.28 162 ALA A C 1
ATOM 1286 O O . ALA A 1 162 ? 8.586 25.715 -50.264 1.00 56.28 162 ALA A O 1
ATOM 1287 N N . ASP A 1 163 ? 10.094 24.943 -51.745 1.00 57.41 163 ASP A N 1
ATOM 1288 C CA . ASP A 1 163 ? 10.612 26.261 -52.147 1.00 57.41 163 ASP A CA 1
ATOM 1289 C C . ASP A 1 163 ? 9.617 27.024 -53.051 1.00 57.41 163 ASP A C 1
ATOM 1291 O O . ASP A 1 163 ? 9.568 28.256 -53.021 1.00 57.41 163 ASP A O 1
ATOM 1295 N N . GLU A 1 164 ? 8.782 26.309 -53.820 1.00 60.19 164 GLU A N 1
ATOM 1296 C CA . GLU A 1 164 ? 7.747 26.903 -54.680 1.00 60.19 164 GLU A CA 1
ATOM 1297 C C . GLU A 1 164 ? 6.501 27.369 -53.907 1.00 60.19 164 GLU A C 1
ATOM 1299 O O . GLU A 1 164 ? 6.010 28.472 -54.168 1.00 60.19 164 GLU A O 1
ATOM 1304 N N . ASP A 1 165 ? 6.000 26.578 -52.952 1.00 58.38 165 ASP A N 1
ATOM 1305 C CA . ASP A 1 165 ? 4.748 26.896 -52.246 1.00 58.38 165 ASP A CA 1
ATOM 1306 C C . ASP A 1 165 ? 4.927 27.903 -51.094 1.00 58.38 165 ASP A C 1
ATOM 1308 O O . ASP A 1 165 ? 4.020 28.698 -50.826 1.00 58.38 165 ASP A O 1
ATOM 1312 N N . TYR A 1 166 ? 6.095 27.941 -50.437 1.00 56.78 166 TYR A N 1
ATOM 1313 C CA . TYR A 1 166 ? 6.369 28.885 -49.345 1.00 56.78 166 TYR A CA 1
ATOM 1314 C C . TYR A 1 166 ? 7.821 29.401 -49.339 1.00 56.78 166 TYR A C 1
ATOM 1316 O O . TYR A 1 166 ? 8.639 28.992 -48.508 1.00 56.78 166 TYR A O 1
ATOM 1324 N N . PRO A 1 167 ? 8.154 30.385 -50.196 1.00 55.34 167 PRO A N 1
ATOM 1325 C CA . PRO A 1 167 ? 9.487 30.975 -50.224 1.00 55.34 167 PRO A CA 1
ATOM 1326 C C . PRO A 1 167 ? 9.797 31.694 -48.899 1.00 55.34 167 PRO A C 1
ATOM 1328 O O . PRO A 1 167 ? 9.289 32.784 -48.622 1.00 55.34 167 PRO A O 1
ATOM 1331 N N . GLY A 1 168 ? 10.657 31.084 -48.077 1.00 59.88 168 GLY A N 1
ATOM 1332 C CA . GLY A 1 168 ? 11.191 31.664 -46.840 1.00 59.88 168 GLY A CA 1
ATOM 1333 C C . GLY A 1 168 ? 10.647 31.107 -45.519 1.00 59.88 168 GLY A C 1
ATOM 1334 O O . GLY A 1 168 ? 11.078 31.588 -44.470 1.00 59.88 168 GLY A O 1
ATOM 1335 N N . SER A 1 169 ? 9.750 30.115 -45.520 1.00 53.03 169 SER A N 1
ATOM 1336 C CA . SER A 1 169 ? 9.468 29.332 -44.305 1.00 53.03 169 SER A CA 1
ATOM 1337 C C . SER A 1 169 ? 10.444 28.164 -44.194 1.00 53.03 169 SER A C 1
ATOM 1339 O O . SER A 1 169 ? 10.692 27.485 -45.187 1.00 53.03 169 SER A O 1
ATOM 1341 N N . GLU A 1 170 ? 10.975 27.898 -42.998 1.00 54.75 170 GLU A N 1
ATOM 1342 C CA . GLU A 1 170 ? 11.659 26.624 -42.757 1.00 54.75 170 GLU A CA 1
ATOM 1343 C C . GLU A 1 170 ? 10.672 25.478 -43.058 1.00 54.75 170 GLU A C 1
ATOM 1345 O O . GLU A 1 170 ? 9.550 25.504 -42.540 1.00 54.75 170 GLU A O 1
ATOM 1350 N N . PRO A 1 171 ? 11.037 24.509 -43.917 1.00 53.94 171 PRO A N 1
ATOM 1351 C CA . PRO A 1 171 ? 10.171 23.404 -44.313 1.00 53.94 171 PRO A CA 1
ATOM 1352 C C . PRO A 1 171 ? 10.027 22.449 -43.127 1.00 53.94 171 PRO A C 1
ATOM 1354 O O . PRO A 1 171 ? 10.767 21.481 -43.003 1.00 53.94 171 PRO A O 1
ATOM 1357 N N . TYR A 1 172 ? 9.141 22.781 -42.191 1.00 51.91 172 TYR A N 1
ATOM 1358 C CA . TYR A 1 172 ? 9.127 22.131 -40.880 1.00 51.91 172 TYR A CA 1
ATOM 1359 C C . TYR A 1 172 ? 7.969 21.138 -40.689 1.00 51.91 172 TYR A C 1
ATOM 1361 O O . TYR A 1 172 ? 7.965 20.451 -39.679 1.00 51.91 172 TYR A O 1
ATOM 1369 N N . TYR A 1 173 ? 6.997 21.018 -41.612 1.00 50.53 173 TYR A N 1
ATOM 1370 C CA . TYR A 1 173 ? 5.771 20.252 -41.299 1.00 50.53 173 TYR A CA 1
ATOM 1371 C C . TYR A 1 173 ? 5.187 19.279 -42.340 1.00 50.53 173 TYR A C 1
ATOM 1373 O O . TYR A 1 173 ? 4.323 18.513 -41.940 1.00 50.53 173 TYR A O 1
ATOM 1381 N N . ASP A 1 174 ? 5.632 19.226 -43.604 1.00 52.56 174 ASP A N 1
ATOM 1382 C CA . ASP A 1 174 ? 4.912 18.426 -44.636 1.00 52.56 174 ASP A CA 1
ATOM 1383 C C . ASP A 1 174 ? 5.738 17.297 -45.297 1.00 52.56 174 ASP A C 1
ATOM 1385 O O . ASP A 1 174 ? 5.260 16.551 -46.147 1.00 52.56 174 ASP A O 1
ATOM 1389 N N . TYR A 1 175 ? 7.006 17.132 -44.905 1.00 54.66 175 TYR A N 1
ATOM 1390 C CA . TYR A 1 175 ? 7.860 16.071 -45.460 1.00 54.66 175 TYR A CA 1
ATOM 1391 C C . TYR A 1 175 ? 7.555 14.701 -44.859 1.00 54.66 175 TYR A C 1
ATOM 1393 O O . TYR A 1 175 ? 7.446 13.720 -45.592 1.00 54.66 175 TYR A O 1
ATOM 1401 N N . ASP A 1 176 ? 7.387 14.641 -43.537 1.00 51.88 176 ASP A N 1
ATOM 1402 C CA . ASP A 1 176 ? 7.177 13.387 -42.810 1.00 51.88 176 ASP A CA 1
ATOM 1403 C C . ASP A 1 176 ? 5.836 12.731 -43.190 1.00 51.88 176 ASP A C 1
ATOM 1405 O O . ASP A 1 176 ? 5.746 11.505 -43.281 1.00 51.88 176 ASP A O 1
ATOM 1409 N N . GLU A 1 177 ? 4.799 13.523 -43.491 1.00 51.72 177 GLU A N 1
ATOM 1410 C CA . GLU A 1 177 ? 3.470 13.017 -43.858 1.00 51.72 177 GLU A CA 1
ATOM 1411 C C . GLU A 1 177 ? 3.446 12.459 -45.294 1.00 51.72 177 GLU A C 1
ATOM 1413 O O . GLU A 1 177 ? 2.997 11.335 -45.513 1.00 51.72 177 GLU A O 1
ATOM 1418 N N . ALA A 1 178 ? 4.024 13.160 -46.277 1.00 51.62 178 ALA A N 1
ATOM 1419 C CA . ALA A 1 178 ? 4.098 12.674 -47.660 1.00 51.62 178 ALA A CA 1
ATOM 1420 C C . ALA A 1 178 ? 4.977 11.414 -47.809 1.00 51.62 178 ALA A C 1
ATOM 1422 O O . ALA A 1 178 ? 4.667 10.519 -48.609 1.00 51.62 178 ALA A O 1
ATOM 1423 N N . PHE A 1 179 ? 6.052 11.313 -47.018 1.00 53.12 179 PHE A N 1
ATOM 1424 C CA . PHE A 1 179 ? 6.946 10.153 -47.012 1.00 53.12 179 PHE A CA 1
ATOM 1425 C C . PHE A 1 179 ? 6.337 8.947 -46.289 1.00 53.12 179 PHE A C 1
ATOM 1427 O O . PHE A 1 179 ? 6.376 7.830 -46.816 1.00 53.12 179 PHE A O 1
ATOM 1434 N N . SER A 1 180 ? 5.719 9.172 -45.123 1.00 51.88 180 SER A N 1
ATOM 1435 C CA . SER A 1 180 ? 5.000 8.127 -44.383 1.00 51.88 180 SER A CA 1
ATOM 1436 C C . SER A 1 180 ? 3.791 7.601 -45.159 1.00 51.88 180 SER A C 1
ATOM 1438 O O . SER A 1 180 ? 3.539 6.399 -45.140 1.00 51.88 180 SER A O 1
ATOM 1440 N N . LEU A 1 181 ? 3.097 8.447 -45.928 1.00 48.69 181 LEU A N 1
ATOM 1441 C CA . LEU A 1 181 ? 1.989 8.038 -46.800 1.00 48.69 181 LEU A CA 1
ATOM 1442 C C . LEU A 1 181 ? 2.448 7.262 -48.045 1.00 48.69 181 LEU A C 1
ATOM 1444 O O . LEU A 1 181 ? 1.729 6.370 -48.495 1.00 48.69 181 LEU A O 1
ATOM 1448 N N . SER A 1 182 ? 3.621 7.581 -48.604 1.00 48.94 182 SER A N 1
ATOM 1449 C CA . SER A 1 182 ? 4.119 6.938 -49.833 1.00 48.94 182 SER A CA 1
ATOM 1450 C C . SER A 1 182 ? 4.753 5.568 -49.585 1.00 48.94 182 SER A C 1
ATOM 1452 O O . SER A 1 182 ? 4.651 4.693 -50.445 1.00 48.94 182 SER A O 1
ATOM 1454 N N . TYR A 1 183 ? 5.372 5.366 -48.417 1.00 49.75 183 TYR A N 1
ATOM 1455 C CA . TYR A 1 183 ? 6.074 4.120 -48.086 1.00 49.75 183 TYR A CA 1
ATOM 1456 C C . TYR A 1 183 ? 5.536 3.385 -46.844 1.00 49.75 183 TYR A C 1
ATOM 1458 O O . TYR A 1 183 ? 5.976 2.275 -46.563 1.00 49.75 183 TYR A O 1
ATOM 1466 N N . GLY A 1 184 ? 4.567 3.951 -46.117 1.00 45.81 184 GLY A N 1
ATOM 1467 C CA . GLY A 1 184 ? 3.931 3.309 -44.959 1.00 45.81 184 GLY A CA 1
ATOM 1468 C C . GLY A 1 184 ? 4.758 3.323 -43.666 1.00 45.81 184 GLY A C 1
ATOM 1469 O O . GLY A 1 184 ? 4.381 2.653 -42.705 1.00 45.81 184 GLY A O 1
ATOM 1470 N N . PHE A 1 185 ? 5.874 4.060 -43.615 1.00 53.75 185 PHE A N 1
ATOM 1471 C CA . PHE A 1 185 ? 6.752 4.117 -42.442 1.00 53.75 185 PHE A CA 1
ATOM 1472 C C . PHE A 1 185 ? 6.281 5.180 -41.444 1.00 53.75 185 PHE A C 1
ATOM 1474 O O . PHE A 1 185 ? 6.126 6.347 -41.802 1.00 53.75 185 PHE A O 1
ATOM 1481 N N . TYR A 1 186 ? 6.080 4.799 -40.180 1.00 47.28 186 TYR A N 1
ATOM 1482 C CA . TYR A 1 186 ? 5.806 5.756 -39.107 1.00 47.28 186 TYR A CA 1
ATOM 1483 C C . TYR A 1 186 ? 7.126 6.420 -38.706 1.00 47.28 186 TYR A C 1
ATOM 1485 O O . TYR A 1 186 ? 7.879 5.894 -37.888 1.00 47.28 186 TYR A O 1
ATOM 1493 N N . VAL A 1 187 ? 7.424 7.575 -39.302 1.00 51.97 187 VAL A N 1
ATOM 1494 C CA . VAL A 1 187 ? 8.509 8.441 -38.836 1.00 51.97 187 VAL A CA 1
ATOM 1495 C C . VAL A 1 187 ? 8.004 9.103 -37.556 1.00 51.97 187 VAL A C 1
ATOM 1497 O O . VAL A 1 187 ? 7.487 10.216 -37.566 1.00 51.97 187 VAL A O 1
ATOM 1500 N N . GLY A 1 188 ? 8.085 8.400 -36.421 1.00 50.34 188 GLY A N 1
ATOM 1501 C CA . GLY A 1 188 ? 8.203 9.129 -35.159 1.00 50.34 188 GLY A CA 1
ATOM 1502 C C . GLY A 1 188 ? 9.377 10.082 -35.350 1.00 50.34 188 GLY A C 1
ATOM 1503 O O . GLY A 1 188 ? 10.380 9.632 -35.890 1.00 50.34 188 GLY A O 1
ATOM 1504 N N . HIS A 1 189 ? 9.208 11.374 -35.055 1.00 49.09 189 HIS A N 1
ATOM 1505 C CA . HIS A 1 189 ? 10.186 12.431 -35.332 1.00 49.09 189 HIS A CA 1
ATOM 1506 C C . HIS A 1 189 ? 11.584 12.095 -34.776 1.00 49.09 189 HIS A C 1
ATOM 1508 O O . HIS A 1 189 ? 11.981 12.578 -33.716 1.00 49.09 189 HIS A O 1
ATOM 1514 N N . ASP A 1 190 ? 12.342 11.259 -35.478 1.00 53.78 190 ASP A N 1
ATOM 1515 C CA . ASP A 1 190 ? 13.698 10.880 -35.133 1.00 53.78 190 ASP A CA 1
ATOM 1516 C C . ASP A 1 190 ? 14.564 12.029 -35.635 1.00 53.78 190 ASP A C 1
ATOM 1518 O O . ASP A 1 190 ? 15.118 12.027 -36.737 1.00 53.78 190 ASP A O 1
ATOM 1522 N N . TYR A 1 191 ? 14.605 13.082 -34.818 1.00 66.44 191 TYR A N 1
ATOM 1523 C CA . TYR A 1 191 ? 15.512 14.202 -34.976 1.00 66.44 191 TYR A CA 1
ATOM 1524 C C . TYR A 1 191 ? 16.940 13.656 -34.992 1.00 66.44 191 TYR A C 1
ATOM 1526 O O . TYR A 1 191 ? 17.533 13.380 -33.953 1.00 66.44 191 TYR A O 1
ATOM 1534 N N . PHE A 1 192 ? 17.510 13.479 -36.184 1.00 81.75 192 PHE A N 1
ATOM 1535 C CA . PHE A 1 192 ? 18.931 13.197 -36.289 1.00 81.75 192 PHE A CA 1
ATOM 1536 C C . PHE A 1 192 ? 19.714 14.474 -35.971 1.00 81.75 192 PHE A C 1
ATOM 1538 O O . PHE A 1 192 ? 19.597 15.488 -36.672 1.00 81.75 192 PHE A O 1
ATOM 1545 N N . GLU A 1 193 ? 20.562 14.406 -34.949 1.00 86.69 193 GLU A N 1
ATOM 1546 C CA . GLU A 1 193 ? 21.494 15.469 -34.597 1.00 86.69 193 GLU A CA 1
ATOM 1547 C C . GLU A 1 193 ? 22.935 14.956 -34.621 1.00 86.69 193 GLU A C 1
ATOM 1549 O O . GLU A 1 193 ? 23.284 13.999 -33.940 1.00 86.69 193 GLU A O 1
ATOM 1554 N N . TRP A 1 194 ? 23.818 15.656 -35.342 1.00 89.19 194 TRP A N 1
ATOM 1555 C CA . TRP A 1 194 ? 25.261 15.361 -35.344 1.00 89.19 194 TRP A CA 1
ATOM 1556 C C . TRP A 1 194 ? 25.927 15.542 -33.968 1.00 89.19 194 TRP A C 1
ATOM 1558 O O . TRP A 1 194 ? 27.087 15.177 -33.792 1.00 89.19 194 TRP A O 1
ATOM 1568 N N . THR A 1 195 ? 25.233 16.169 -33.019 1.00 90.38 195 THR A N 1
ATOM 1569 C CA . THR A 1 195 ? 25.673 16.354 -31.633 1.00 90.38 195 THR A CA 1
ATOM 1570 C C . THR A 1 195 ? 25.305 15.190 -30.722 1.00 90.38 195 THR A C 1
ATOM 1572 O O . THR A 1 195 ? 25.912 15.078 -29.658 1.00 90.38 195 THR A O 1
ATOM 1575 N N . ASP A 1 196 ? 24.366 14.330 -31.124 1.00 90.50 196 ASP A N 1
ATOM 1576 C CA . ASP A 1 196 ? 24.003 13.127 -30.380 1.00 90.50 196 ASP A CA 1
ATOM 1577 C C . ASP A 1 196 ? 24.958 11.970 -30.746 1.00 90.50 196 ASP A C 1
ATOM 1579 O O . ASP A 1 196 ? 24.942 11.488 -31.886 1.00 90.50 196 ASP A O 1
ATOM 1583 N N . PRO A 1 197 ? 25.818 11.508 -29.816 1.00 92.12 197 PRO A N 1
ATOM 1584 C CA . PRO A 1 197 ? 26.740 10.411 -30.089 1.00 92.12 197 PRO A CA 1
ATOM 1585 C C . PRO A 1 197 ? 26.025 9.096 -30.428 1.00 92.12 197 PRO A C 1
ATOM 1587 O O . PRO A 1 197 ? 26.585 8.303 -31.186 1.00 92.12 197 PRO A O 1
ATOM 1590 N N . GLU A 1 198 ? 24.810 8.862 -29.923 1.00 89.06 198 GLU A N 1
ATOM 1591 C CA . GLU A 1 198 ? 24.038 7.649 -30.219 1.00 89.06 198 GLU A CA 1
ATOM 1592 C C . GLU A 1 198 ? 23.527 7.672 -31.661 1.00 89.06 198 GLU A C 1
ATOM 1594 O O . GLU A 1 198 ? 23.729 6.712 -32.407 1.00 89.06 198 GLU A O 1
ATOM 1599 N N . ALA A 1 199 ? 22.972 8.801 -32.111 1.00 88.94 199 ALA A N 1
ATOM 1600 C CA . ALA A 1 199 ? 22.592 8.995 -33.509 1.00 88.94 199 ALA A CA 1
ATOM 1601 C C . ALA A 1 199 ? 23.777 8.803 -34.467 1.00 88.94 199 ALA A C 1
ATOM 1603 O O . ALA A 1 199 ? 23.647 8.132 -35.495 1.00 88.94 199 ALA A O 1
ATOM 1604 N N . VAL A 1 200 ? 24.950 9.350 -34.134 1.00 93.19 200 VAL A N 1
ATOM 1605 C CA . VAL A 1 200 ? 26.162 9.174 -34.949 1.00 93.19 200 VAL A CA 1
ATOM 1606 C C . VAL A 1 200 ? 26.606 7.708 -34.980 1.00 93.19 200 VAL A C 1
ATOM 1608 O O . VAL A 1 200 ? 26.935 7.209 -36.059 1.00 93.19 200 VAL A O 1
ATOM 1611 N N . ALA A 1 201 ? 26.575 6.998 -33.849 1.00 92.56 201 ALA A N 1
ATOM 1612 C CA . ALA A 1 201 ? 26.905 5.572 -33.782 1.00 92.56 201 ALA A CA 1
ATOM 1613 C C . ALA A 1 201 ? 25.936 4.707 -34.611 1.00 92.56 201 ALA A C 1
ATOM 1615 O O . ALA A 1 201 ? 26.378 3.804 -35.329 1.00 92.56 201 ALA A O 1
ATOM 1616 N N . ARG A 1 202 ? 24.635 5.029 -34.612 1.00 90.44 202 ARG A N 1
ATOM 1617 C CA . ARG A 1 202 ? 23.646 4.386 -35.497 1.00 90.44 202 ARG A CA 1
ATOM 1618 C C . ARG A 1 202 ? 24.002 4.563 -36.972 1.00 90.44 202 ARG A C 1
ATOM 1620 O O . ARG A 1 202 ? 23.994 3.599 -37.734 1.00 90.44 202 ARG A O 1
ATOM 1627 N N . MET A 1 203 ? 24.378 5.775 -37.387 1.00 94.00 203 MET A N 1
ATOM 1628 C CA . MET A 1 203 ? 24.783 6.042 -38.774 1.00 94.00 203 MET A CA 1
ATOM 1629 C C . MET A 1 203 ? 26.082 5.329 -39.165 1.00 94.00 203 MET A C 1
ATOM 1631 O O . MET A 1 203 ? 26.221 4.890 -40.306 1.00 94.00 203 MET A O 1
ATOM 1635 N N . GLN A 1 204 ? 27.032 5.192 -38.237 1.00 95.06 204 GLN A N 1
ATOM 1636 C CA . GLN A 1 204 ? 28.240 4.391 -38.456 1.00 95.06 204 GLN A CA 1
ATOM 1637 C C . GLN A 1 204 ? 27.880 2.923 -38.680 1.00 95.06 204 GLN A C 1
ATOM 1639 O O . GLN A 1 204 ? 28.277 2.355 -39.695 1.00 95.06 204 GLN A O 1
ATOM 1644 N N . THR A 1 205 ? 27.047 2.356 -37.805 1.00 93.88 205 THR A N 1
ATOM 1645 C CA . THR A 1 205 ? 26.547 0.977 -37.916 1.00 93.88 205 THR A CA 1
ATOM 1646 C C . THR A 1 205 ? 25.839 0.746 -39.252 1.00 93.88 205 THR A C 1
ATOM 1648 O O . THR A 1 205 ? 26.077 -0.258 -39.923 1.00 93.88 205 THR A O 1
ATOM 1651 N N . LEU A 1 206 ? 25.036 1.715 -39.701 1.00 94.38 206 LEU A N 1
ATOM 1652 C CA . LEU A 1 206 ? 24.357 1.674 -40.994 1.00 94.38 206 LEU A CA 1
ATOM 1653 C C . LEU A 1 206 ? 25.317 1.620 -42.184 1.00 94.38 206 LEU A C 1
ATOM 1655 O O . LEU A 1 206 ? 25.109 0.835 -43.110 1.00 94.38 206 LEU A O 1
ATOM 1659 N N . VAL A 1 207 ? 26.382 2.422 -42.163 1.00 96.06 207 VAL A N 1
ATOM 1660 C CA . VAL A 1 207 ? 27.426 2.385 -43.196 1.00 96.06 207 VAL A CA 1
ATOM 1661 C C . VAL A 1 207 ? 28.209 1.073 -43.144 1.00 96.06 207 VAL A C 1
ATOM 1663 O O . VAL A 1 207 ? 28.458 0.473 -44.190 1.00 96.06 207 VAL A O 1
ATOM 1666 N N . GLU A 1 208 ? 28.584 0.616 -41.950 1.00 95.69 208 GLU A N 1
ATOM 1667 C CA . GLU A 1 208 ? 29.347 -0.620 -41.739 1.00 95.69 208 GLU A CA 1
ATOM 1668 C C . GLU A 1 208 ? 28.593 -1.860 -42.230 1.00 95.69 208 GLU A C 1
ATOM 1670 O O . GLU A 1 208 ? 29.204 -2.763 -42.805 1.00 95.69 208 GLU A O 1
ATOM 1675 N N . ARG A 1 209 ? 27.265 -1.876 -42.071 1.00 94.06 209 ARG A N 1
ATOM 1676 C CA . ARG A 1 209 ? 26.372 -2.957 -42.516 1.00 94.06 209 ARG A CA 1
ATOM 1677 C C . ARG A 1 209 ? 25.805 -2.760 -43.926 1.00 94.06 209 ARG A C 1
ATOM 1679 O O . ARG A 1 209 ? 24.928 -3.509 -44.342 1.00 94.06 209 ARG A O 1
ATOM 1686 N N . ASP A 1 210 ? 26.293 -1.773 -44.680 1.00 94.69 210 ASP A N 1
ATOM 1687 C CA . ASP A 1 210 ? 25.823 -1.464 -46.040 1.00 94.69 210 ASP A CA 1
ATOM 1688 C C . ASP A 1 210 ? 24.291 -1.295 -46.146 1.00 94.69 210 ASP A C 1
ATOM 1690 O O . ASP A 1 210 ? 23.659 -1.718 -47.117 1.00 94.69 210 ASP A O 1
ATOM 1694 N N . GLY A 1 211 ? 23.669 -0.679 -45.139 1.00 89.75 211 GLY A N 1
ATOM 1695 C CA . GLY A 1 211 ? 22.227 -0.427 -45.153 1.00 89.75 211 GLY A CA 1
ATOM 1696 C C . GLY A 1 211 ? 21.351 -1.672 -45.001 1.00 89.75 211 GLY A C 1
ATOM 1697 O O . GLY A 1 211 ? 20.142 -1.565 -45.181 1.00 89.75 211 GLY A O 1
ATOM 1698 N N . ILE A 1 212 ? 21.933 -2.841 -44.715 1.00 92.38 212 ILE A N 1
ATOM 1699 C CA . ILE A 1 212 ? 21.223 -4.121 -44.638 1.00 92.38 212 ILE A CA 1
ATOM 1700 C C . ILE A 1 212 ? 21.142 -4.552 -43.171 1.00 92.38 212 ILE A C 1
ATOM 1702 O O . ILE A 1 212 ? 22.177 -4.878 -42.582 1.00 92.38 212 ILE A O 1
ATOM 1706 N N . PRO A 1 213 ? 19.938 -4.589 -42.572 1.00 93.12 213 PRO A N 1
ATOM 1707 C CA . PRO A 1 213 ? 19.771 -5.118 -41.229 1.00 93.12 213 PRO A CA 1
ATOM 1708 C C . PRO A 1 213 ? 20.156 -6.594 -41.144 1.00 93.12 213 PRO A C 1
ATOM 1710 O O . PRO A 1 213 ? 19.825 -7.397 -42.026 1.00 93.12 213 PRO A O 1
ATOM 1713 N N . GLU A 1 214 ? 20.839 -6.952 -40.061 1.00 95.19 214 GLU A N 1
ATOM 1714 C CA . GLU A 1 214 ? 21.102 -8.347 -39.711 1.00 95.19 214 GLU A CA 1
ATOM 1715 C C . GLU A 1 214 ? 19.827 -8.993 -39.168 1.00 95.19 214 GLU A C 1
ATOM 1717 O O . GLU A 1 214 ? 19.054 -8.350 -38.464 1.00 95.19 214 GLU A O 1
ATOM 1722 N N . ILE A 1 215 ? 19.602 -10.262 -39.495 1.00 95.25 215 ILE A N 1
ATOM 1723 C CA . ILE A 1 215 ? 18.446 -11.009 -39.002 1.00 95.25 215 ILE A CA 1
ATOM 1724 C C . ILE A 1 215 ? 18.932 -11.903 -37.876 1.00 95.25 215 ILE A C 1
ATOM 1726 O O . ILE A 1 215 ? 19.811 -12.741 -38.080 1.00 95.25 215 ILE A O 1
ATOM 1730 N N . GLU A 1 216 ? 18.341 -11.747 -36.701 1.00 95.38 216 GLU A N 1
ATOM 1731 C CA . GLU A 1 216 ? 18.637 -12.591 -35.550 1.00 95.38 216 GLU A CA 1
ATOM 1732 C C . GLU A 1 216 ? 17.368 -13.306 -35.093 1.00 95.38 216 GLU A C 1
ATOM 1734 O O . GLU A 1 216 ? 16.287 -12.720 -35.038 1.00 95.38 216 GLU A O 1
ATOM 1739 N N . VAL A 1 217 ? 17.482 -14.589 -34.734 1.00 94.50 217 VAL A N 1
ATOM 1740 C CA . VAL A 1 217 ? 16.391 -15.264 -34.018 1.00 94.50 217 VAL A CA 1
ATOM 1741 C C . VAL A 1 217 ? 16.344 -14.693 -32.612 1.00 94.50 217 VAL A C 1
ATOM 1743 O O . VAL A 1 217 ? 17.323 -14.777 -31.868 1.00 94.50 217 VAL A O 1
ATOM 1746 N N . TYR A 1 218 ? 15.191 -14.154 -32.240 1.00 93.94 218 TYR A N 1
ATOM 1747 C CA . TYR A 1 218 ? 14.992 -13.586 -30.927 1.00 93.94 218 TYR A CA 1
ATOM 1748 C C . TYR A 1 218 ? 15.226 -14.637 -29.839 1.00 93.94 218 TYR A C 1
ATOM 1750 O O . TYR A 1 218 ? 14.643 -15.724 -29.817 1.00 93.94 218 TYR A O 1
ATOM 1758 N N . SER A 1 219 ? 16.082 -14.275 -28.894 1.00 93.56 219 SER A N 1
ATOM 1759 C CA . SER A 1 219 ? 16.253 -14.982 -27.637 1.00 93.56 219 SER A CA 1
ATOM 1760 C C . SER A 1 219 ? 16.290 -13.950 -26.529 1.00 93.56 219 SER A C 1
ATOM 1762 O O . SER A 1 219 ? 16.847 -12.869 -26.728 1.00 93.56 219 SER A O 1
ATOM 1764 N N . SER A 1 220 ? 15.697 -14.279 -25.380 1.00 94.12 220 SER A N 1
ATOM 1765 C CA . SER A 1 220 ? 15.698 -13.360 -24.247 1.00 94.12 220 SER A CA 1
ATOM 1766 C C . SER A 1 220 ? 17.136 -12.940 -23.909 1.00 94.12 220 SER A C 1
ATOM 1768 O O . SER A 1 220 ? 17.990 -13.816 -23.729 1.00 94.12 220 SER A O 1
ATOM 1770 N N . PRO A 1 221 ? 17.410 -11.629 -23.779 1.00 92.69 221 PRO A N 1
ATOM 1771 C CA . PRO A 1 221 ? 18.728 -11.144 -23.379 1.00 92.69 221 PRO A CA 1
ATOM 1772 C C . PRO A 1 221 ? 19.013 -11.413 -21.892 1.00 92.69 221 PRO A C 1
ATOM 1774 O O . PRO A 1 221 ? 20.128 -11.200 -21.412 1.00 92.69 221 PRO A O 1
ATOM 1777 N N . LEU A 1 222 ? 18.013 -11.878 -21.134 1.00 94.50 222 LEU A N 1
ATOM 1778 C CA . LEU A 1 222 ? 18.104 -12.034 -19.693 1.00 94.50 222 LEU A CA 1
ATOM 1779 C C . LEU A 1 222 ? 18.827 -13.317 -19.273 1.00 94.50 222 LEU A C 1
ATOM 1781 O O . LEU A 1 222 ? 18.476 -14.434 -19.649 1.00 94.50 222 LEU A O 1
ATOM 1785 N N . GLY A 1 223 ? 19.806 -13.149 -18.384 1.00 94.25 223 GLY A N 1
ATOM 1786 C CA . GLY A 1 223 ? 20.473 -14.253 -17.695 1.00 94.25 223 GLY A CA 1
ATOM 1787 C C . GLY A 1 223 ? 19.683 -14.839 -16.513 1.00 94.25 223 GLY A C 1
ATOM 1788 O O . GLY A 1 223 ? 18.611 -14.371 -16.127 1.00 94.25 223 GLY A O 1
ATOM 1789 N N . LEU A 1 224 ? 20.280 -15.847 -15.864 1.00 94.19 224 LEU A N 1
ATOM 1790 C CA . LEU A 1 224 ? 19.720 -16.501 -14.671 1.00 94.19 224 LEU A CA 1
ATOM 1791 C C . LEU A 1 224 ? 19.471 -15.524 -13.506 1.00 94.19 224 LEU A C 1
ATOM 1793 O O . LEU A 1 224 ? 18.537 -15.725 -12.736 1.00 94.19 224 LEU A O 1
ATOM 1797 N N . GLU A 1 225 ? 20.295 -14.484 -13.375 1.00 94.56 225 GLU A N 1
ATOM 1798 C CA . GLU A 1 225 ? 20.154 -13.451 -12.342 1.00 94.56 225 GLU A CA 1
ATOM 1799 C C . GLU A 1 225 ? 18.793 -12.752 -12.427 1.00 94.56 225 GLU A C 1
ATOM 1801 O O . GLU A 1 225 ? 18.030 -12.784 -11.463 1.00 94.56 225 GLU A O 1
ATOM 1806 N N . HIS A 1 226 ? 18.431 -12.253 -13.609 1.00 94.12 226 HIS A N 1
ATOM 1807 C CA . HIS A 1 226 ? 17.133 -11.632 -13.865 1.00 94.12 226 HIS A CA 1
ATOM 1808 C C . HIS A 1 226 ? 15.975 -12.623 -13.712 1.00 94.12 226 HIS A C 1
ATOM 1810 O O . HIS A 1 226 ? 14.919 -12.264 -13.198 1.00 94.12 226 HIS A O 1
ATOM 1816 N N . ALA A 1 227 ? 16.171 -13.896 -14.080 1.00 95.44 227 ALA A N 1
ATOM 1817 C CA . ALA A 1 227 ? 15.166 -14.934 -13.849 1.00 95.44 227 ALA A CA 1
ATOM 1818 C C . ALA A 1 227 ? 14.876 -15.145 -12.356 1.00 95.44 227 ALA A C 1
ATOM 1820 O O . ALA A 1 227 ? 13.717 -15.272 -11.952 1.00 95.44 227 ALA A O 1
ATOM 1821 N N . LEU A 1 228 ? 15.919 -15.140 -11.521 1.00 95.56 228 LEU A N 1
ATOM 1822 C CA . LEU A 1 228 ? 15.774 -15.151 -10.066 1.00 95.56 228 LEU A CA 1
ATOM 1823 C C . LEU A 1 228 ? 15.178 -13.836 -9.549 1.00 95.56 228 LEU A C 1
ATOM 1825 O O . LEU A 1 228 ? 14.372 -13.883 -8.622 1.00 95.56 228 LEU A O 1
ATOM 1829 N N . GLY A 1 229 ? 15.523 -12.697 -10.154 1.00 94.56 229 GLY A N 1
ATOM 1830 C CA . GLY A 1 229 ? 14.945 -11.385 -9.866 1.00 94.56 229 GLY A CA 1
ATOM 1831 C C . GLY A 1 229 ? 13.431 -11.359 -10.074 1.00 94.56 229 GLY A C 1
ATOM 1832 O O . GLY A 1 229 ? 12.689 -11.109 -9.128 1.00 94.56 229 GLY A O 1
ATOM 1833 N N . ILE A 1 230 ? 12.952 -11.734 -11.262 1.00 95.44 230 ILE A N 1
ATOM 1834 C CA . ILE A 1 230 ? 11.520 -11.799 -11.599 1.00 95.44 230 ILE A CA 1
ATOM 1835 C C . ILE A 1 230 ? 10.793 -12.819 -10.711 1.00 95.44 230 ILE A C 1
ATOM 1837 O O . ILE A 1 230 ? 9.712 -12.535 -10.191 1.00 95.44 230 ILE A O 1
ATOM 1841 N N . ALA A 1 231 ? 11.379 -13.998 -10.467 1.00 96.94 231 ALA A N 1
ATOM 1842 C CA . ALA A 1 231 ? 10.801 -14.972 -9.537 1.00 96.94 231 ALA A CA 1
ATOM 1843 C C . ALA A 1 231 ? 10.710 -14.414 -8.104 1.00 96.94 231 ALA A C 1
ATOM 1845 O O . ALA A 1 231 ? 9.703 -14.611 -7.419 1.00 96.94 231 ALA A O 1
ATOM 1846 N N . GLY A 1 232 ? 11.743 -13.695 -7.657 1.00 97.06 232 GLY A N 1
ATOM 1847 C CA . GLY A 1 232 ? 11.781 -12.997 -6.377 1.00 97.06 232 GLY A CA 1
ATOM 1848 C C . GLY A 1 232 ? 10.712 -11.912 -6.281 1.00 97.06 232 GLY A C 1
ATOM 1849 O O . GLY A 1 232 ? 10.005 -11.847 -5.276 1.00 97.06 232 GLY A O 1
ATOM 1850 N N . MET A 1 233 ? 10.525 -11.134 -7.344 1.00 96.06 233 MET A N 1
ATOM 1851 C CA . MET A 1 233 ? 9.475 -10.130 -7.473 1.00 96.06 233 MET A CA 1
ATOM 1852 C C . MET A 1 233 ? 8.089 -10.769 -7.314 1.00 96.06 233 MET A C 1
ATOM 1854 O O . MET A 1 233 ? 7.342 -10.417 -6.399 1.00 96.06 233 MET A O 1
ATOM 1858 N N . LEU A 1 234 ? 7.775 -11.811 -8.087 1.00 96.56 234 LEU A N 1
ATOM 1859 C CA . LEU A 1 234 ? 6.513 -12.551 -7.955 1.00 96.56 234 LEU A CA 1
ATOM 1860 C C . LEU A 1 234 ? 6.321 -13.142 -6.546 1.00 96.56 234 LEU A C 1
ATOM 1862 O O . LEU A 1 234 ? 5.215 -13.119 -6.002 1.00 96.56 234 LEU A O 1
ATOM 1866 N N . ALA A 1 235 ? 7.386 -13.646 -5.918 1.00 97.88 235 ALA A N 1
ATOM 1867 C CA . ALA A 1 235 ? 7.330 -14.130 -4.541 1.00 97.88 235 ALA A CA 1
ATOM 1868 C C . ALA A 1 235 ? 7.017 -13.003 -3.544 1.00 97.88 235 ALA A C 1
ATOM 1870 O O . ALA A 1 235 ? 6.201 -13.195 -2.641 1.00 97.88 235 ALA A O 1
ATOM 1871 N N . GLY A 1 236 ? 7.601 -11.815 -3.729 1.00 96.56 236 GLY A N 1
ATOM 1872 C CA . GLY A 1 236 ? 7.296 -10.607 -2.958 1.00 96.56 236 GLY A CA 1
ATOM 1873 C C . GLY A 1 236 ? 5.818 -10.225 -3.039 1.00 96.56 236 GLY A C 1
ATOM 1874 O O . GLY A 1 236 ? 5.183 -9.981 -2.011 1.00 96.56 236 GLY A O 1
ATOM 1875 N N . PHE A 1 237 ? 5.232 -10.288 -4.234 1.00 95.62 237 PHE A N 1
ATOM 1876 C CA . PHE A 1 237 ? 3.803 -10.059 -4.440 1.00 95.62 237 PHE A CA 1
ATOM 1877 C C . PHE A 1 237 ? 2.934 -11.071 -3.676 1.00 95.62 237 PHE A C 1
ATOM 1879 O O . PHE A 1 237 ? 1.990 -10.704 -2.969 1.00 95.62 237 PHE A O 1
ATOM 1886 N N . VAL A 1 238 ? 3.285 -12.360 -3.747 1.00 96.69 238 VAL A N 1
ATOM 1887 C CA . VAL A 1 238 ? 2.595 -13.419 -2.993 1.00 96.69 238 VAL A CA 1
ATOM 1888 C C . VAL A 1 238 ? 2.726 -13.195 -1.483 1.00 96.69 238 VAL A C 1
ATOM 1890 O O . VAL A 1 238 ? 1.748 -13.370 -0.753 1.00 96.69 238 VAL A O 1
ATOM 1893 N N . LEU A 1 239 ? 3.897 -12.773 -0.996 1.00 97.25 239 LEU A N 1
ATOM 1894 C CA . LEU A 1 239 ? 4.115 -12.431 0.412 1.00 97.25 239 LEU A CA 1
ATOM 1895 C C . LEU A 1 239 ? 3.196 -11.289 0.866 1.00 97.25 239 LEU A C 1
ATOM 1897 O O . LEU A 1 239 ? 2.580 -11.409 1.930 1.00 97.25 239 LEU A O 1
ATOM 1901 N N . MET A 1 240 ? 3.042 -10.234 0.056 1.00 95.38 240 MET A N 1
ATOM 1902 C CA . MET A 1 240 ? 2.090 -9.150 0.331 1.00 95.38 240 MET A CA 1
ATOM 1903 C C . MET A 1 240 ? 0.668 -9.689 0.454 1.00 95.38 240 MET A C 1
ATOM 1905 O O . MET A 1 240 ? 0.013 -9.455 1.472 1.00 95.38 240 MET A O 1
ATOM 1909 N N . ALA A 1 241 ? 0.199 -10.457 -0.531 1.00 94.88 241 ALA A N 1
ATOM 1910 C CA . ALA A 1 241 ? -1.155 -11.007 -0.533 1.00 94.88 241 ALA A CA 1
ATOM 1911 C C . ALA A 1 241 ? -1.413 -11.924 0.677 1.00 94.88 241 ALA A C 1
ATOM 1913 O O . ALA A 1 241 ? -2.445 -11.825 1.347 1.00 94.88 241 ALA A O 1
ATOM 1914 N N . VAL A 1 242 ? -0.461 -12.795 1.020 1.00 96.00 242 VAL A N 1
ATOM 1915 C CA . VAL A 1 242 ? -0.613 -13.706 2.161 1.00 96.00 242 VAL A CA 1
ATOM 1916 C C . VAL A 1 242 ? -0.614 -12.943 3.490 1.00 96.00 242 VAL A C 1
ATOM 1918 O O . VAL A 1 242 ? -1.466 -13.211 4.341 1.00 96.00 242 VAL A O 1
ATOM 1921 N N . GLY A 1 243 ? 0.308 -11.995 3.673 1.00 95.12 243 GLY A N 1
ATOM 1922 C CA . GLY A 1 243 ? 0.464 -11.247 4.923 1.00 95.12 243 GLY A CA 1
ATOM 1923 C C . GLY A 1 243 ? -0.671 -10.261 5.204 1.00 95.12 243 GLY A C 1
ATOM 1924 O O . GLY A 1 243 ? -1.066 -10.085 6.357 1.00 95.12 243 GLY A O 1
ATOM 1925 N N . THR A 1 244 ? -1.234 -9.655 4.158 1.00 94.56 244 THR A N 1
ATOM 1926 C CA . THR A 1 244 ? -2.130 -8.490 4.293 1.00 94.56 244 THR A CA 1
ATOM 1927 C C . THR A 1 244 ? -3.583 -8.795 3.946 1.00 94.56 244 THR A C 1
ATOM 1929 O O . THR A 1 244 ? -4.481 -8.089 4.397 1.00 94.56 244 THR A O 1
ATOM 1932 N N . VAL A 1 245 ? -3.835 -9.896 3.230 1.00 94.38 245 VAL A N 1
ATOM 1933 C CA . VAL A 1 245 ? -5.186 -10.337 2.862 1.00 94.38 245 VAL A CA 1
ATOM 1934 C C . VAL A 1 245 ? -5.508 -11.674 3.523 1.00 94.38 245 VAL A C 1
ATOM 1936 O O . VAL A 1 245 ? -6.407 -11.751 4.363 1.00 94.38 245 VAL A O 1
ATOM 1939 N N . LEU A 1 246 ? -4.756 -12.734 3.209 1.00 95.31 246 LEU A N 1
ATOM 1940 C CA . LEU A 1 246 ? -5.101 -14.088 3.656 1.00 95.31 246 LEU A CA 1
ATOM 1941 C C . LEU A 1 246 ? -5.037 -14.239 5.183 1.00 95.31 246 LEU A C 1
ATOM 1943 O O . LEU A 1 246 ? -6.007 -14.694 5.793 1.00 95.31 246 LEU A O 1
ATOM 1947 N N . ALA A 1 247 ? -3.918 -13.868 5.814 1.00 96.25 247 ALA A N 1
ATOM 1948 C CA . ALA A 1 247 ? -3.745 -14.023 7.258 1.00 96.25 247 ALA A CA 1
ATOM 1949 C C . ALA A 1 247 ? -4.793 -13.229 8.073 1.00 96.25 247 ALA A C 1
ATOM 1951 O O . ALA A 1 247 ? -5.446 -13.844 8.926 1.00 96.25 247 ALA A O 1
ATOM 1952 N N . PRO A 1 248 ? -5.058 -11.937 7.785 1.00 96.75 248 PRO A N 1
ATOM 1953 C CA . PRO A 1 248 ? -6.117 -11.185 8.455 1.00 96.75 248 PRO A CA 1
ATOM 1954 C C . PRO A 1 248 ? -7.510 -11.804 8.308 1.00 96.75 248 PRO A C 1
ATOM 1956 O O . PRO A 1 248 ? -8.236 -11.916 9.299 1.00 96.75 248 PRO A O 1
ATOM 1959 N N . ILE A 1 249 ? -7.879 -12.267 7.108 1.00 96.19 249 ILE A N 1
ATOM 1960 C CA . ILE A 1 249 ? -9.185 -12.898 6.866 1.00 96.19 249 ILE A CA 1
ATOM 1961 C C . ILE A 1 249 ? -9.325 -14.182 7.684 1.00 96.19 249 ILE A C 1
ATOM 1963 O O . ILE A 1 249 ? -10.337 -14.368 8.362 1.00 96.19 249 ILE A O 1
ATOM 1967 N N . LEU A 1 250 ? -8.316 -15.060 7.664 1.00 96.50 250 LEU A N 1
ATOM 1968 C CA . LEU A 1 250 ? -8.366 -16.316 8.416 1.00 96.50 250 LEU A CA 1
ATOM 1969 C C . LEU A 1 250 ? -8.482 -16.064 9.928 1.00 96.50 250 LEU A C 1
ATOM 1971 O O . LEU A 1 250 ? -9.264 -16.739 10.601 1.00 96.50 250 LEU A O 1
ATOM 1975 N N . VAL A 1 251 ? -7.757 -15.071 10.459 1.00 97.12 251 VAL A N 1
ATOM 1976 C CA . VAL A 1 251 ? -7.851 -14.681 11.875 1.00 97.12 251 VAL A CA 1
ATOM 1977 C C . VAL A 1 251 ? -9.229 -14.121 12.215 1.00 97.12 251 VAL A C 1
ATOM 1979 O O . VAL A 1 251 ? -9.811 -14.513 13.227 1.00 97.12 251 VAL A O 1
ATOM 1982 N N . ALA A 1 252 ? -9.791 -13.258 11.374 1.00 96.00 252 ALA A N 1
ATOM 1983 C CA . ALA A 1 252 ? -11.116 -12.699 11.608 1.00 96.00 252 ALA A CA 1
ATOM 1984 C C . ALA A 1 252 ? -12.225 -13.751 11.560 1.00 96.00 252 ALA A C 1
ATOM 1986 O O . ALA A 1 252 ? -13.113 -13.737 12.411 1.00 96.00 252 ALA A O 1
ATOM 1987 N N . VAL A 1 253 ? -12.174 -14.672 10.592 1.00 95.94 253 VAL A N 1
ATOM 1988 C CA . VAL A 1 253 ? -13.138 -15.775 10.467 1.00 95.94 253 VAL A CA 1
ATOM 1989 C C . VAL A 1 253 ? -13.060 -16.678 11.690 1.00 95.94 253 VAL A C 1
ATOM 1991 O O . VAL A 1 253 ? -14.100 -17.005 12.261 1.00 95.94 253 VAL A O 1
ATOM 1994 N N . GLN A 1 254 ? -11.853 -17.028 12.142 1.00 95.69 254 GLN A N 1
ATOM 1995 C CA . GLN A 1 254 ? -11.688 -17.821 13.356 1.00 95.69 254 GLN A CA 1
ATOM 1996 C C . GLN A 1 254 ? -12.224 -17.082 14.587 1.00 95.69 254 GLN A C 1
ATOM 1998 O O . GLN A 1 254 ? -12.987 -17.660 15.356 1.00 95.69 254 GLN A O 1
ATOM 2003 N N . GLN A 1 255 ? -11.891 -15.803 14.767 1.00 95.38 255 GLN A N 1
ATOM 2004 C CA . GLN A 1 255 ? -12.409 -15.020 15.892 1.00 95.38 255 GLN A CA 1
ATOM 2005 C C . GLN A 1 255 ? -13.940 -14.920 15.855 1.00 95.38 255 GLN A C 1
ATOM 2007 O O . GLN A 1 255 ? -14.600 -15.077 16.883 1.00 95.38 255 GLN A O 1
ATOM 2012 N N . ALA A 1 256 ? -14.512 -14.681 14.674 1.00 93.50 256 ALA A N 1
ATOM 2013 C CA . ALA A 1 256 ? -15.952 -14.616 14.488 1.00 93.50 256 ALA A CA 1
ATOM 2014 C C . ALA A 1 256 ? -16.616 -15.959 14.801 1.00 93.50 256 ALA A C 1
ATOM 2016 O O . ALA A 1 256 ? -17.668 -15.967 15.432 1.00 93.50 256 ALA A O 1
ATOM 2017 N N . GLN A 1 257 ? -16.000 -17.079 14.412 1.00 94.44 257 GLN A N 1
ATOM 2018 C CA . GLN A 1 257 ? -16.479 -18.420 14.739 1.00 94.44 257 GLN A CA 1
ATOM 2019 C C . GLN A 1 257 ? -16.504 -18.642 16.246 1.00 94.44 257 GLN A C 1
ATOM 2021 O O . GLN A 1 257 ? -17.549 -18.987 16.790 1.00 94.44 257 GLN A O 1
ATOM 2026 N N . GLU A 1 258 ? -15.399 -18.355 16.930 1.00 93.56 258 GLU A N 1
ATOM 2027 C CA . GLU A 1 258 ? -15.301 -18.566 18.375 1.00 93.56 258 GLU A CA 1
ATOM 2028 C C . GLU A 1 258 ? -16.288 -17.676 19.155 1.00 93.56 258 GLU A C 1
ATOM 2030 O O . GLU A 1 258 ? -16.813 -18.054 20.208 1.00 93.56 258 GLU A O 1
ATOM 2035 N N . ARG A 1 259 ? -16.591 -16.484 18.625 1.00 90.50 259 ARG A N 1
ATOM 2036 C CA . ARG A 1 259 ? -17.600 -15.586 19.196 1.00 90.50 259 ARG A CA 1
ATOM 2037 C C . ARG A 1 259 ? -19.029 -16.042 18.898 1.00 90.50 259 ARG A C 1
ATOM 2039 O O . ARG A 1 259 ? -19.879 -15.930 19.776 1.00 90.50 259 ARG A O 1
ATOM 2046 N N . ASN A 1 260 ? -19.290 -16.534 17.689 1.00 91.00 260 ASN A N 1
ATOM 2047 C CA . ASN A 1 260 ? -20.610 -16.981 17.245 1.00 91.00 260 ASN A CA 1
ATOM 2048 C C . ASN A 1 260 ? -21.041 -18.277 17.948 1.00 91.00 260 ASN A C 1
ATOM 2050 O O . ASN A 1 260 ? -22.174 -18.382 18.405 1.00 91.00 260 ASN A O 1
ATOM 2054 N N . GLU A 1 261 ? -20.112 -19.222 18.100 1.00 90.88 261 GLU A N 1
ATOM 2055 C CA . GLU A 1 261 ? -20.321 -20.510 18.777 1.00 90.88 261 GLU A CA 1
ATOM 2056 C C . GLU A 1 261 ? -20.225 -20.397 20.313 1.00 90.88 261 GLU A C 1
ATOM 2058 O O . GLU A 1 261 ? -20.419 -21.380 21.025 1.00 90.88 261 GLU A O 1
ATOM 2063 N N . ASN A 1 262 ? -19.938 -19.198 20.839 1.00 87.56 262 ASN A N 1
ATOM 2064 C CA . ASN A 1 262 ? -19.738 -18.913 22.264 1.00 87.56 262 ASN A CA 1
ATOM 2065 C C . ASN A 1 262 ? -18.647 -19.779 22.938 1.00 87.56 262 ASN A C 1
ATOM 2067 O O . ASN A 1 262 ? -18.654 -20.002 24.150 1.00 87.56 262 ASN A O 1
ATOM 2071 N N . THR A 1 263 ? -17.671 -20.247 22.164 1.00 86.81 263 THR A N 1
ATOM 2072 C CA . THR A 1 263 ? -16.546 -21.065 22.641 1.00 86.81 263 THR A CA 1
ATOM 2073 C C . THR A 1 263 ? -15.456 -20.230 23.317 1.00 86.81 263 THR A C 1
ATOM 2075 O O . THR A 1 263 ? -14.622 -20.772 24.042 1.00 86.81 263 THR A O 1
ATOM 2078 N N . LEU A 1 264 ? -15.505 -18.897 23.188 1.00 83.12 264 LEU A N 1
ATOM 2079 C CA . LEU A 1 264 ? -14.633 -17.986 23.940 1.00 83.12 264 LEU A CA 1
ATOM 2080 C C . LEU A 1 264 ? -14.858 -18.047 25.457 1.00 83.12 264 LEU A C 1
ATOM 2082 O O . LEU A 1 264 ? -13.900 -17.893 26.208 1.00 83.12 264 LEU A O 1
ATOM 2086 N N . MET A 1 265 ? -16.088 -18.282 25.929 1.00 80.94 265 MET A N 1
ATOM 2087 C CA . MET A 1 265 ? -16.390 -18.267 27.366 1.00 80.94 265 MET A CA 1
ATOM 2088 C C . MET A 1 265 ? -15.658 -19.395 28.128 1.00 80.94 265 MET A C 1
ATOM 2090 O O . MET A 1 265 ? -14.972 -19.091 29.107 1.00 80.94 265 MET A O 1
ATOM 2094 N N . PRO A 1 266 ? -15.668 -20.663 27.665 1.00 82.62 266 PRO A N 1
ATOM 2095 C CA . PRO A 1 266 ? -14.796 -21.701 28.220 1.00 82.62 266 PRO A CA 1
ATOM 2096 C C . PRO A 1 266 ? -13.302 -21.360 28.154 1.00 82.62 266 PRO A C 1
ATOM 2098 O O . PRO A 1 266 ? -12.564 -21.639 29.096 1.00 82.62 266 PRO A O 1
ATOM 2101 N N . LEU A 1 267 ? -12.841 -20.729 27.070 1.00 81.38 267 LEU A N 1
ATOM 2102 C CA . LEU A 1 267 ? -11.430 -20.366 26.912 1.00 81.38 267 LEU A CA 1
ATOM 2103 C C . LEU A 1 267 ? -10.986 -19.294 27.915 1.00 81.38 267 LEU A C 1
ATOM 2105 O O . LEU A 1 267 ? -9.871 -19.362 28.429 1.00 81.38 267 LEU A O 1
ATOM 2109 N N . THR A 1 268 ? -11.863 -18.349 28.260 1.00 80.88 268 THR A N 1
ATOM 2110 C CA . THR A 1 268 ? -11.590 -17.358 29.316 1.00 80.88 268 THR A CA 1
ATOM 2111 C C . THR A 1 268 ? -11.525 -17.955 30.724 1.00 80.88 268 THR A C 1
ATOM 2113 O O . THR A 1 268 ? -11.000 -17.306 31.622 1.00 80.88 268 THR A O 1
ATOM 2116 N N . ALA A 1 269 ? -12.007 -19.188 30.923 1.00 83.25 269 ALA A N 1
ATOM 2117 C CA . ALA A 1 269 ? -11.889 -19.921 32.186 1.00 83.25 269 ALA A CA 1
ATOM 2118 C C . ALA A 1 269 ? -10.562 -20.700 32.319 1.00 83.25 269 ALA A C 1
ATOM 2120 O O . ALA A 1 269 ? -10.326 -21.351 33.336 1.00 83.25 269 ALA A O 1
ATOM 2121 N N . THR A 1 270 ? -9.699 -20.662 31.298 1.00 82.81 270 THR A N 1
ATOM 2122 C CA . THR A 1 270 ? -8.358 -21.260 31.359 1.00 82.81 270 THR A CA 1
ATOM 2123 C C . THR A 1 270 ? -7.383 -20.380 32.152 1.00 82.81 270 THR A C 1
ATOM 2125 O O . THR A 1 270 ? -7.683 -19.238 32.486 1.00 82.81 270 THR A O 1
ATOM 2128 N N . ALA A 1 271 ? -6.182 -20.894 32.438 1.00 87.00 271 ALA A N 1
ATOM 2129 C CA . ALA A 1 271 ? -5.122 -20.130 33.106 1.00 87.00 271 ALA A CA 1
ATOM 2130 C C . ALA A 1 271 ? -4.469 -19.044 32.218 1.00 87.00 271 ALA A C 1
ATOM 2132 O O . ALA A 1 271 ? -3.554 -18.360 32.673 1.00 87.00 271 ALA A O 1
ATOM 2133 N N . LEU A 1 272 ? -4.901 -18.898 30.958 1.00 89.75 272 LEU A N 1
ATOM 2134 C CA . LEU A 1 272 ? -4.339 -17.924 30.025 1.00 89.75 272 LEU A CA 1
ATOM 2135 C C . LEU A 1 272 ? -4.826 -16.517 30.346 1.00 89.75 272 LEU A C 1
ATOM 2137 O O . LEU A 1 272 ? -6.019 -16.279 30.552 1.00 89.75 272 LEU A O 1
ATOM 2141 N N . ASN A 1 273 ? -3.913 -15.550 30.313 1.00 93.50 273 ASN A N 1
ATOM 2142 C CA . ASN A 1 273 ? -4.328 -14.159 30.411 1.00 93.50 273 ASN A CA 1
ATOM 2143 C C . ASN A 1 273 ? -5.042 -13.717 29.105 1.00 93.50 273 ASN A C 1
ATOM 2145 O O . ASN A 1 273 ? -4.821 -14.285 28.033 1.00 93.50 273 ASN A O 1
ATOM 2149 N N . PRO A 1 274 ? -5.895 -12.677 29.136 1.00 92.75 274 PRO A N 1
ATOM 2150 C CA . PRO A 1 274 ? -6.660 -12.256 27.955 1.00 92.75 274 PRO A CA 1
ATOM 2151 C C . PRO A 1 274 ? -5.803 -11.865 26.741 1.00 92.75 274 PRO A C 1
ATOM 2153 O O . PRO A 1 274 ? -6.252 -11.965 25.600 1.00 92.75 274 PRO A O 1
ATOM 2156 N N . ARG A 1 275 ? -4.566 -11.411 26.976 1.00 94.50 275 ARG A N 1
ATOM 2157 C CA . ARG A 1 275 ? -3.619 -11.050 25.915 1.00 94.50 275 ARG A CA 1
ATOM 2158 C C . ARG A 1 275 ? -3.039 -12.294 25.242 1.00 94.50 275 ARG A C 1
ATOM 2160 O O . ARG A 1 275 ? -2.974 -12.341 24.020 1.00 94.50 275 ARG A O 1
ATOM 2167 N N . GLU A 1 276 ? -2.656 -13.296 26.023 1.00 95.00 276 GLU A N 1
ATOM 2168 C CA . GLU A 1 276 ? -2.237 -14.617 25.552 1.00 95.00 276 GLU A CA 1
ATOM 2169 C C . GLU A 1 276 ? -3.356 -15.298 24.779 1.00 95.00 276 GLU A C 1
ATOM 2171 O O . GLU A 1 276 ? -3.088 -15.898 23.745 1.00 95.00 276 GLU A O 1
ATOM 2176 N N . LEU A 1 277 ? -4.609 -15.153 25.221 1.00 93.62 277 LEU A N 1
ATOM 2177 C CA . LEU A 1 277 ? -5.744 -15.695 24.485 1.00 93.62 277 LEU A CA 1
ATOM 2178 C C . LEU A 1 277 ? -5.928 -14.999 23.130 1.00 93.62 277 LEU A C 1
ATOM 2180 O O . LEU A 1 277 ? -6.106 -15.685 22.126 1.00 93.62 277 LEU A O 1
ATOM 2184 N N . ALA A 1 278 ? -5.828 -13.664 23.074 1.00 94.25 278 ALA A N 1
ATOM 2185 C CA . ALA A 1 278 ? -5.877 -12.923 21.810 1.00 94.25 278 ALA A CA 1
ATOM 2186 C C . ALA A 1 278 ? -4.798 -13.417 20.830 1.00 94.25 278 ALA A C 1
ATOM 2188 O O . ALA A 1 278 ? -5.108 -13.782 19.695 1.00 94.25 278 ALA A O 1
ATOM 2189 N N . LEU A 1 279 ? -3.547 -13.490 21.297 1.00 95.44 279 LEU A N 1
ATOM 2190 C CA . LEU A 1 279 ? -2.412 -13.935 20.489 1.00 95.44 279 LEU A CA 1
ATOM 2191 C C . LEU A 1 279 ? -2.532 -15.413 20.098 1.00 95.44 279 LEU A C 1
ATOM 2193 O O . LEU A 1 279 ? -2.268 -15.769 18.952 1.00 95.44 279 LEU A O 1
ATOM 2197 N N . GLY A 1 280 ? -2.983 -16.272 21.011 1.00 94.25 280 GLY A N 1
ATOM 2198 C CA . GLY A 1 280 ? -3.218 -17.691 20.757 1.00 94.25 280 GLY A CA 1
ATOM 2199 C C . GLY A 1 280 ? -4.270 -17.912 19.671 1.00 94.25 280 GLY A C 1
ATOM 2200 O O . GLY A 1 280 ? -4.025 -18.664 18.728 1.00 94.25 280 GLY A O 1
ATOM 2201 N N . LEU A 1 281 ? -5.390 -17.186 19.731 1.00 94.19 281 LEU A N 1
ATOM 2202 C CA . LEU A 1 281 ? -6.447 -17.240 18.717 1.00 94.19 281 LEU A CA 1
ATOM 2203 C C . LEU A 1 281 ? -5.938 -16.836 17.327 1.00 94.19 281 LEU A C 1
ATOM 2205 O O . LEU A 1 281 ? -6.308 -17.475 16.344 1.00 94.19 281 LEU A O 1
ATOM 2209 N N . SER A 1 282 ? -5.042 -15.848 17.239 1.00 96.06 282 SER A N 1
ATOM 2210 C CA . SER A 1 282 ? -4.391 -15.491 15.971 1.00 96.06 282 SER A CA 1
ATOM 2211 C C . SER A 1 282 ? -3.301 -16.479 15.528 1.00 96.06 282 SER A C 1
ATOM 2213 O O . SER A 1 282 ? -3.066 -16.637 14.332 1.00 96.06 282 SER A O 1
ATOM 2215 N N . ALA A 1 283 ? -2.653 -17.187 16.459 1.00 96.19 283 ALA A N 1
ATOM 2216 C CA . ALA A 1 283 ? -1.496 -18.032 16.160 1.00 96.19 283 ALA A CA 1
ATOM 2217 C C . ALA A 1 283 ? -1.839 -19.220 15.250 1.00 96.19 283 ALA A C 1
ATOM 2219 O O . ALA A 1 283 ? -1.032 -19.592 14.403 1.00 96.19 283 ALA A O 1
ATOM 2220 N N . GLY A 1 284 ? -3.032 -19.807 15.393 1.00 94.94 284 GLY A N 1
ATOM 2221 C CA . GLY A 1 284 ? -3.478 -20.919 14.548 1.00 94.94 284 GLY A CA 1
ATOM 2222 C C . GLY A 1 284 ? -3.526 -20.553 13.055 1.00 94.94 284 GLY A C 1
ATOM 2223 O O . GLY A 1 284 ? -2.850 -21.203 12.255 1.00 94.94 284 GLY A O 1
ATOM 2224 N N . PRO A 1 285 ? -4.291 -19.522 12.657 1.00 95.94 285 PRO A N 1
ATOM 2225 C CA . PRO A 1 285 ? -4.328 -19.023 11.284 1.00 95.94 285 PRO A CA 1
ATOM 2226 C C . PRO A 1 285 ? -2.983 -18.500 10.783 1.00 95.94 285 PRO A C 1
ATOM 2228 O O . PRO A 1 285 ? -2.604 -18.797 9.652 1.00 95.94 285 PRO A O 1
ATOM 2231 N N . ILE A 1 286 ? -2.230 -17.784 11.627 1.00 96.06 286 ILE A N 1
ATOM 2232 C CA . ILE A 1 286 ? -0.886 -17.304 11.276 1.00 96.06 286 ILE A CA 1
ATOM 2233 C C . ILE A 1 286 ? 0.037 -18.485 10.966 1.00 96.06 286 ILE A C 1
ATOM 2235 O O . ILE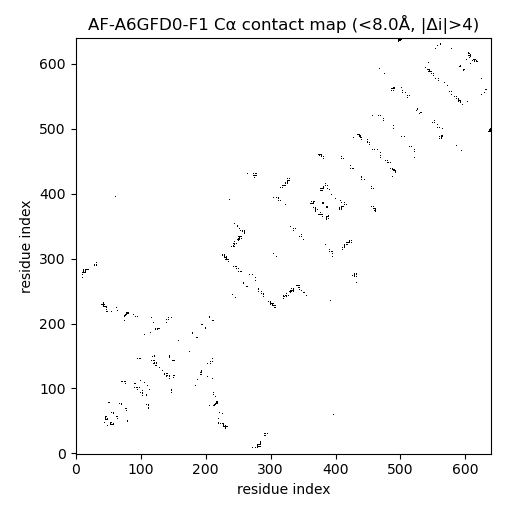 A 1 286 ? 0.777 -18.429 9.993 1.00 96.06 286 ILE A O 1
ATOM 2239 N N . ALA A 1 287 ? -0.032 -19.587 11.717 1.00 95.56 287 ALA A N 1
ATOM 2240 C CA . ALA A 1 287 ? 0.760 -20.778 11.422 1.00 95.56 287 ALA A CA 1
ATOM 2241 C C . ALA A 1 287 ? 0.415 -21.387 10.054 1.00 95.56 287 ALA A C 1
ATOM 2243 O O . ALA A 1 287 ? 1.305 -21.883 9.368 1.00 95.56 287 ALA A O 1
ATOM 2244 N N . VAL A 1 288 ? -0.854 -21.325 9.633 1.00 95.75 288 VAL A N 1
ATOM 2245 C CA . VAL A 1 288 ? -1.256 -21.731 8.278 1.00 95.75 288 VAL A CA 1
ATOM 2246 C C . VAL A 1 288 ? -0.660 -20.783 7.239 1.00 95.75 288 VAL A C 1
ATOM 2248 O O . VAL A 1 288 ? -0.062 -21.260 6.281 1.00 95.75 288 VAL A O 1
ATOM 2251 N N . ALA A 1 289 ? -0.752 -19.467 7.442 1.00 96.00 289 ALA A N 1
ATOM 2252 C CA . ALA A 1 289 ? -0.149 -18.481 6.544 1.00 96.00 289 ALA A CA 1
ATOM 2253 C C . ALA A 1 289 ? 1.378 -18.649 6.442 1.00 96.00 289 ALA A C 1
ATOM 2255 O O . ALA A 1 289 ? 1.930 -18.616 5.345 1.00 96.00 289 ALA A O 1
ATOM 2256 N N . LEU A 1 290 ? 2.058 -18.933 7.558 1.00 95.12 290 LEU A N 1
ATOM 2257 C CA . LEU A 1 290 ? 3.506 -19.150 7.606 1.00 95.12 290 LEU A CA 1
ATOM 2258 C C . LEU A 1 290 ? 3.972 -20.337 6.754 1.00 95.12 290 LEU A C 1
ATOM 2260 O O . LEU A 1 290 ? 5.082 -20.293 6.228 1.00 95.12 290 LEU A O 1
ATOM 2264 N N . ILE A 1 291 ? 3.136 -21.365 6.561 1.00 96.19 291 ILE A N 1
ATOM 2265 C CA . ILE A 1 291 ? 3.450 -22.478 5.649 1.00 96.19 291 ILE A CA 1
ATOM 2266 C C . ILE A 1 291 ? 3.628 -21.976 4.208 1.00 96.19 291 ILE A C 1
ATOM 2268 O O . ILE A 1 291 ? 4.458 -22.524 3.486 1.00 96.19 291 ILE A O 1
ATOM 2272 N N . PHE A 1 292 ? 2.892 -20.940 3.800 1.00 96.62 292 PHE A N 1
ATOM 2273 C CA . PHE A 1 292 ? 3.017 -20.306 2.484 1.00 96.62 292 PHE A CA 1
ATOM 2274 C C . PHE A 1 292 ? 4.103 -19.226 2.461 1.00 96.62 292 PHE A C 1
ATOM 2276 O O . PHE A 1 292 ? 4.842 -19.129 1.489 1.00 96.62 292 PHE A O 1
ATOM 2283 N N . VAL A 1 293 ? 4.242 -18.449 3.540 1.00 96.56 293 VAL A N 1
ATOM 2284 C CA . VAL A 1 293 ? 5.238 -17.367 3.635 1.00 96.56 293 VAL A CA 1
ATOM 2285 C C . VAL A 1 293 ? 6.667 -17.898 3.581 1.00 96.56 293 VAL A C 1
ATOM 2287 O O . VAL A 1 293 ? 7.486 -17.325 2.877 1.00 96.56 293 VAL A O 1
ATOM 2290 N N . VAL A 1 294 ? 6.999 -18.974 4.303 1.00 96.75 294 VAL A N 1
ATOM 2291 C CA . VAL A 1 294 ? 8.404 -19.401 4.458 1.00 96.75 294 VAL A CA 1
ATOM 2292 C C . VAL A 1 294 ? 9.077 -19.762 3.123 1.00 96.75 294 VAL A C 1
ATOM 2294 O O . VAL A 1 294 ? 10.163 -19.244 2.867 1.00 96.75 294 VAL A O 1
ATOM 2297 N N . PRO A 1 295 ? 8.482 -20.591 2.244 1.00 97.75 295 PRO A N 1
ATOM 2298 C CA . PRO A 1 295 ? 9.091 -20.882 0.945 1.00 97.75 295 PRO A CA 1
ATOM 2299 C C . PRO A 1 295 ? 9.176 -19.655 0.029 1.00 97.75 295 PRO A C 1
ATOM 2301 O O . PRO A 1 295 ? 10.189 -19.463 -0.638 1.00 97.75 295 PRO A O 1
ATOM 2304 N N . GLN A 1 296 ? 8.152 -18.795 0.043 1.00 98.06 296 GLN A N 1
ATOM 2305 C CA . GLN A 1 296 ? 8.129 -17.561 -0.750 1.00 98.06 296 GLN A CA 1
ATOM 2306 C C . GLN A 1 296 ? 9.191 -16.565 -0.275 1.00 98.06 296 GLN A C 1
ATOM 2308 O O . GLN A 1 296 ? 9.860 -15.947 -1.092 1.00 98.06 296 GLN A O 1
ATOM 2313 N N . LEU A 1 297 ? 9.426 -16.474 1.035 1.00 97.75 297 LEU A N 1
ATOM 2314 C CA . LEU A 1 297 ? 10.516 -15.687 1.608 1.00 97.75 297 LEU A CA 1
ATOM 2315 C C . LEU A 1 297 ? 11.888 -16.186 1.134 1.00 97.75 297 LEU A C 1
ATOM 2317 O O . LEU A 1 297 ? 12.785 -15.379 0.913 1.00 97.75 297 LEU A O 1
ATOM 2321 N N . GLY A 1 298 ? 12.040 -17.501 0.946 1.00 97.81 298 GLY A N 1
ATOM 2322 C CA . GLY A 1 298 ? 13.239 -18.093 0.356 1.00 97.81 298 GLY A CA 1
ATOM 2323 C C . GLY A 1 298 ? 13.462 -17.649 -1.091 1.00 97.81 298 GLY A C 1
ATOM 2324 O O . GLY A 1 298 ? 14.555 -17.202 -1.420 1.00 97.81 298 GLY A O 1
ATOM 2325 N N . VAL A 1 299 ? 12.426 -17.720 -1.934 1.00 98.19 299 VAL A N 1
ATOM 2326 C CA . VAL A 1 299 ? 12.496 -17.265 -3.338 1.00 98.19 299 VAL A CA 1
ATOM 2327 C C . VAL A 1 299 ? 12.757 -15.760 -3.420 1.00 98.19 299 VAL A C 1
ATOM 2329 O O . VAL A 1 299 ? 13.675 -15.337 -4.116 1.00 98.19 299 VAL A O 1
ATOM 2332 N N . PHE A 1 300 ? 12.014 -14.964 -2.651 1.00 98.12 300 PHE A N 1
ATOM 2333 C CA . PHE A 1 300 ? 12.186 -13.515 -2.551 1.00 98.12 300 PHE A CA 1
ATOM 2334 C C . PHE A 1 300 ? 13.614 -13.138 -2.136 1.00 98.12 300 PHE A C 1
ATOM 2336 O O . PHE A 1 300 ? 14.255 -12.325 -2.792 1.00 98.12 300 PHE A O 1
ATOM 2343 N N . GLY A 1 301 ? 14.140 -13.769 -1.080 1.00 97.56 301 GLY A N 1
ATOM 2344 C CA . GLY A 1 301 ? 15.492 -13.508 -0.591 1.00 97.56 301 GLY A CA 1
ATOM 2345 C C . GLY A 1 301 ? 16.586 -13.907 -1.584 1.00 97.56 301 GLY A C 1
ATOM 2346 O O . GLY A 1 301 ? 17.575 -13.191 -1.706 1.00 97.56 301 GLY A O 1
ATOM 2347 N N . LEU A 1 302 ? 16.409 -15.015 -2.313 1.00 97.56 302 LEU A N 1
ATOM 2348 C CA . LEU A 1 302 ? 17.338 -15.423 -3.372 1.00 97.56 302 LEU A CA 1
ATOM 2349 C C . LEU A 1 302 ? 17.321 -14.447 -4.551 1.00 97.56 302 LEU A C 1
ATOM 2351 O O . LEU A 1 302 ? 18.391 -14.076 -5.020 1.00 97.56 302 LEU A O 1
ATOM 2355 N N . GLY A 1 303 ? 16.141 -14.000 -4.990 1.00 96.88 303 GLY A N 1
ATOM 2356 C CA . GLY A 1 303 ? 16.019 -12.992 -6.046 1.00 96.88 303 GLY A CA 1
ATOM 2357 C C . GLY A 1 303 ? 16.634 -11.652 -5.644 1.00 96.88 303 GLY A C 1
ATOM 2358 O O . GLY A 1 303 ? 17.413 -11.082 -6.399 1.00 96.88 303 GLY A O 1
ATOM 2359 N N . ALA A 1 304 ? 16.373 -11.190 -4.417 1.00 96.00 304 ALA A N 1
ATOM 2360 C CA . ALA A 1 304 ? 16.955 -9.953 -3.900 1.00 96.00 304 ALA A CA 1
ATOM 2361 C C . ALA A 1 304 ? 18.482 -10.039 -3.762 1.00 96.00 304 ALA A C 1
ATOM 2363 O O . ALA A 1 304 ? 19.178 -9.054 -3.984 1.00 96.00 304 ALA A O 1
ATOM 2364 N N . LEU A 1 305 ? 19.017 -11.208 -3.395 1.00 96.94 305 LEU A N 1
ATOM 2365 C CA . LEU A 1 305 ? 20.460 -11.431 -3.342 1.00 96.94 305 LEU A CA 1
ATOM 2366 C C . LEU A 1 305 ? 21.079 -11.478 -4.742 1.00 96.94 305 LEU A C 1
ATOM 2368 O O . LEU A 1 305 ? 22.155 -10.917 -4.921 1.00 96.94 305 LEU A O 1
ATOM 2372 N N . ALA A 1 306 ? 20.409 -12.117 -5.704 1.00 95.62 306 ALA A N 1
ATOM 2373 C CA . ALA A 1 306 ? 20.865 -12.188 -7.088 1.00 95.62 306 ALA A CA 1
ATOM 2374 C C . ALA A 1 306 ? 20.992 -10.786 -7.699 1.00 95.62 306 ALA A C 1
ATOM 2376 O O . ALA A 1 306 ? 22.053 -10.467 -8.207 1.00 95.62 306 ALA A O 1
ATOM 2377 N N . MET A 1 307 ? 19.974 -9.939 -7.522 1.00 93.38 307 MET A N 1
ATOM 2378 C CA . MET A 1 307 ? 19.928 -8.575 -8.070 1.00 93.38 307 MET A CA 1
ATOM 2379 C C . MET A 1 307 ? 20.674 -7.521 -7.222 1.00 93.38 307 MET A C 1
ATOM 2381 O O . MET A 1 307 ? 20.630 -6.331 -7.518 1.00 93.38 307 MET A O 1
ATOM 2385 N N . GLY A 1 308 ? 21.298 -7.905 -6.100 1.00 93.44 308 GLY A N 1
ATOM 2386 C CA . GLY A 1 308 ? 21.983 -6.960 -5.204 1.00 93.44 308 GLY A CA 1
ATOM 2387 C C . GLY A 1 308 ? 21.070 -6.044 -4.364 1.00 93.44 308 GLY A C 1
ATOM 2388 O O . GLY A 1 308 ? 21.559 -5.124 -3.708 1.00 93.44 308 GLY A O 1
ATOM 2389 N N . TYR A 1 309 ? 19.763 -6.309 -4.291 1.00 92.75 309 TYR A N 1
ATOM 2390 C CA . TYR A 1 309 ? 18.751 -5.479 -3.613 1.00 92.75 309 TYR A CA 1
ATOM 2391 C C . TYR A 1 309 ? 18.427 -5.909 -2.172 1.00 92.75 309 TYR A C 1
ATOM 2393 O O . TYR A 1 309 ? 17.304 -5.764 -1.687 1.00 92.75 309 TYR A O 1
ATOM 2401 N N . VAL A 1 310 ? 19.415 -6.419 -1.432 1.00 92.88 310 VAL A N 1
ATOM 2402 C CA . VAL A 1 310 ? 19.203 -6.970 -0.077 1.00 92.88 310 VAL A CA 1
ATOM 2403 C C . VAL A 1 310 ? 18.665 -5.925 0.911 1.00 92.88 310 VAL A C 1
ATOM 2405 O O . VAL A 1 310 ? 17.783 -6.233 1.710 1.00 92.88 310 VAL A O 1
ATOM 2408 N N . VAL A 1 311 ? 19.172 -4.687 0.880 1.00 91.19 311 VAL A N 1
ATOM 2409 C CA . VAL A 1 311 ? 18.754 -3.636 1.828 1.00 91.19 311 VAL A CA 1
ATOM 2410 C C . VAL A 1 311 ? 17.308 -3.176 1.577 1.00 91.19 311 VAL A C 1
ATOM 2412 O O . VAL A 1 311 ? 16.523 -3.230 2.531 1.00 91.19 311 VAL A O 1
ATOM 2415 N N . PRO A 1 312 ? 16.904 -2.803 0.342 1.00 90.00 312 PRO A N 1
ATOM 2416 C CA . PRO A 1 312 ? 15.499 -2.534 0.025 1.00 90.00 312 PRO A CA 1
ATOM 2417 C C . PRO A 1 312 ? 14.577 -3.704 0.378 1.00 90.00 312 PRO A C 1
ATOM 2419 O O . PRO A 1 312 ? 13.557 -3.501 1.035 1.00 90.00 312 PRO A O 1
ATOM 2422 N N . ALA A 1 313 ? 14.991 -4.939 0.071 1.00 92.69 313 ALA A N 1
ATOM 2423 C CA . ALA A 1 313 ? 14.226 -6.140 0.386 1.00 92.69 313 ALA A CA 1
ATOM 2424 C C . ALA A 1 313 ? 13.986 -6.315 1.897 1.00 92.69 313 ALA A C 1
ATOM 2426 O O . ALA A 1 313 ? 12.881 -6.663 2.318 1.00 92.69 313 ALA A O 1
ATOM 2427 N N . LEU A 1 314 ? 14.985 -6.038 2.742 1.00 92.31 314 LEU A N 1
ATOM 2428 C CA . LEU A 1 314 ? 14.812 -6.031 4.200 1.00 92.31 314 LEU A CA 1
ATOM 2429 C C . LEU A 1 314 ? 13.870 -4.911 4.664 1.00 92.31 314 LEU A C 1
ATOM 2431 O O . LEU A 1 314 ? 13.052 -5.140 5.559 1.00 92.31 314 LEU A O 1
ATOM 2435 N N . GLY A 1 315 ? 13.954 -3.727 4.049 1.00 90.12 315 GLY A N 1
ATOM 2436 C CA . GLY A 1 315 ? 13.027 -2.618 4.284 1.00 90.12 315 GLY A CA 1
ATOM 2437 C C . GLY A 1 315 ? 11.581 -3.012 3.977 1.00 90.12 315 GLY A C 1
ATOM 2438 O O . GLY A 1 315 ? 10.716 -2.911 4.851 1.00 90.12 315 GLY A O 1
ATOM 2439 N N . PHE A 1 316 ? 11.347 -3.577 2.791 1.00 93.19 316 PHE A N 1
ATOM 2440 C CA . PHE A 1 316 ? 10.063 -4.134 2.371 1.00 93.19 316 PHE A CA 1
ATOM 2441 C C . PHE A 1 316 ? 9.528 -5.164 3.375 1.00 93.19 316 PHE A C 1
ATOM 2443 O O . PHE A 1 316 ? 8.382 -5.059 3.811 1.00 93.19 316 PHE A O 1
ATOM 2450 N N . LEU A 1 317 ? 10.353 -6.122 3.815 1.00 94.75 317 LEU A N 1
ATOM 2451 C CA . LEU A 1 317 ? 9.943 -7.121 4.811 1.00 94.75 317 LEU A CA 1
ATOM 2452 C C . LEU A 1 317 ? 9.586 -6.489 6.164 1.00 94.75 317 LEU A C 1
ATOM 2454 O O . LEU A 1 317 ? 8.668 -6.964 6.840 1.00 94.75 317 LEU A O 1
ATOM 2458 N N . GLY A 1 318 ? 10.272 -5.415 6.559 1.00 92.56 318 GLY A N 1
ATOM 2459 C CA . GLY A 1 318 ? 9.950 -4.631 7.751 1.00 92.56 318 GLY A CA 1
ATOM 2460 C C . GLY A 1 318 ? 8.568 -3.982 7.662 1.00 92.56 318 GLY A C 1
ATOM 2461 O O . GLY A 1 318 ? 7.745 -4.162 8.567 1.00 92.56 318 GLY A O 1
ATOM 2462 N N . VAL A 1 319 ? 8.279 -3.297 6.550 1.00 93.00 319 VAL A N 1
ATOM 2463 C CA . VAL A 1 319 ? 6.965 -2.676 6.300 1.00 93.00 319 VAL A CA 1
ATOM 2464 C C . VAL A 1 319 ? 5.868 -3.728 6.205 1.00 93.00 319 VAL A C 1
ATOM 2466 O O . VAL A 1 319 ? 4.853 -3.617 6.896 1.00 93.00 319 VAL A O 1
ATOM 2469 N N . LEU A 1 320 ? 6.098 -4.797 5.439 1.00 95.38 320 LEU A N 1
ATOM 2470 C CA . LEU A 1 320 ? 5.170 -5.917 5.310 1.00 95.38 320 LEU A CA 1
ATOM 2471 C C . LEU A 1 320 ? 4.845 -6.529 6.672 1.00 95.38 320 LEU A C 1
ATOM 2473 O O . LEU A 1 320 ? 3.681 -6.811 6.957 1.00 95.38 320 LEU A O 1
ATOM 2477 N N . THR A 1 321 ? 5.842 -6.704 7.539 1.00 95.38 321 THR A N 1
ATOM 2478 C CA . THR A 1 321 ? 5.632 -7.237 8.890 1.00 95.38 321 THR A CA 1
ATOM 2479 C C . THR A 1 321 ? 4.770 -6.294 9.727 1.00 95.38 321 THR A C 1
ATOM 2481 O O . THR A 1 321 ? 3.788 -6.741 10.323 1.00 95.38 321 THR A O 1
ATOM 2484 N N . GLY A 1 322 ? 5.086 -4.995 9.752 1.00 94.94 322 GLY A N 1
ATOM 2485 C CA . GLY A 1 322 ? 4.303 -3.994 10.484 1.00 94.94 322 GLY A CA 1
ATOM 2486 C C . GLY A 1 322 ? 2.841 -3.962 10.033 1.00 94.94 322 GLY A C 1
ATOM 2487 O O . GLY A 1 322 ? 1.931 -4.103 10.858 1.00 94.94 322 GLY A O 1
ATOM 2488 N N . ALA A 1 323 ? 2.620 -3.865 8.721 1.00 94.81 323 ALA A N 1
ATOM 2489 C CA . ALA A 1 323 ? 1.299 -3.869 8.103 1.00 94.81 323 ALA A CA 1
ATOM 2490 C C . ALA A 1 323 ? 0.531 -5.170 8.386 1.00 94.81 323 ALA A C 1
ATOM 2492 O O . ALA A 1 323 ? -0.614 -5.127 8.837 1.00 94.81 323 ALA A O 1
ATOM 2493 N N . SER A 1 324 ? 1.167 -6.331 8.200 1.00 95.81 324 SER A N 1
ATOM 2494 C CA . SER A 1 324 ? 0.545 -7.644 8.427 1.00 95.81 324 SER A CA 1
ATOM 2495 C C . SER A 1 324 ? 0.102 -7.820 9.878 1.00 95.81 324 SER A C 1
ATOM 2497 O O . SER A 1 324 ? -0.995 -8.321 10.134 1.00 95.81 324 SER A O 1
ATOM 2499 N N . VAL A 1 325 ? 0.911 -7.377 10.848 1.00 96.50 325 VAL A N 1
ATOM 2500 C CA . VAL A 1 325 ? 0.564 -7.449 12.276 1.00 96.50 325 VAL A CA 1
ATOM 2501 C C . VAL A 1 325 ? -0.635 -6.550 12.592 1.00 96.50 325 VAL A C 1
ATOM 2503 O O . VAL A 1 325 ? -1.576 -7.008 13.248 1.00 96.50 325 VAL A O 1
ATOM 2506 N N . LEU A 1 326 ? -0.640 -5.302 12.105 1.00 95.81 326 LEU A N 1
ATOM 2507 C CA . LEU A 1 326 ? -1.774 -4.387 12.274 1.00 95.81 326 LEU A CA 1
ATOM 2508 C C . LEU A 1 326 ? -3.051 -4.965 11.669 1.00 95.81 326 LEU A C 1
ATOM 2510 O O . LEU A 1 326 ? -4.065 -5.055 12.362 1.00 95.81 326 LEU A O 1
ATOM 2514 N N . LEU A 1 327 ? -3.009 -5.362 10.398 1.00 95.56 327 LEU A N 1
ATOM 2515 C CA . LEU A 1 327 ? -4.177 -5.858 9.676 1.00 95.56 327 LEU A CA 1
ATOM 2516 C C . LEU A 1 327 ? -4.706 -7.143 10.307 1.00 95.56 327 LEU A C 1
ATOM 2518 O O . LEU A 1 327 ? -5.914 -7.285 10.468 1.00 95.56 327 LEU A O 1
ATOM 2522 N N . THR A 1 328 ? -3.826 -8.040 10.756 1.00 96.88 328 THR A N 1
ATOM 2523 C CA . THR A 1 328 ? -4.231 -9.290 11.409 1.00 96.88 328 THR A CA 1
ATOM 2524 C C . THR A 1 328 ? -4.961 -9.035 12.725 1.00 96.88 328 THR A C 1
ATOM 2526 O O . THR A 1 328 ? -6.050 -9.567 12.945 1.00 96.88 328 THR A O 1
ATOM 2529 N N . LEU A 1 329 ? -4.405 -8.188 13.594 1.00 96.94 329 LEU A N 1
ATOM 2530 C CA . LEU A 1 329 ? -5.041 -7.842 14.867 1.00 96.94 329 LEU A CA 1
ATOM 2531 C C . LEU A 1 329 ? -6.300 -6.990 14.658 1.00 96.94 329 LEU A C 1
ATOM 2533 O O . LEU A 1 329 ? -7.298 -7.172 15.356 1.00 96.94 329 LEU A O 1
ATOM 2537 N N . GLY A 1 330 ? -6.289 -6.082 13.682 1.00 94.31 330 GLY A N 1
ATOM 2538 C CA . GLY A 1 330 ? -7.447 -5.278 13.296 1.00 94.31 330 GLY A CA 1
ATOM 2539 C C . GLY A 1 330 ? -8.601 -6.154 12.818 1.00 94.31 330 GLY A C 1
ATOM 2540 O O . GLY A 1 330 ? -9.724 -6.031 13.308 1.00 94.31 330 GLY A O 1
ATOM 2541 N N . ALA A 1 331 ? -8.314 -7.107 11.934 1.00 95.44 331 ALA A N 1
ATOM 2542 C CA . ALA A 1 331 ? -9.283 -8.076 11.444 1.00 95.44 331 ALA A CA 1
ATOM 2543 C C . ALA A 1 331 ? -9.788 -8.990 12.572 1.00 95.44 331 ALA A C 1
ATOM 2545 O O . ALA A 1 331 ? -10.988 -9.258 12.648 1.00 95.44 331 ALA A O 1
ATOM 2546 N N . GLN A 1 332 ? -8.924 -9.383 13.518 1.00 96.31 332 GLN A N 1
ATOM 2547 C CA . GLN A 1 332 ? -9.350 -10.075 14.737 1.00 96.31 332 GLN A CA 1
ATOM 2548 C C . GLN A 1 332 ? -10.366 -9.240 15.529 1.00 96.31 332 GLN A C 1
ATOM 2550 O O . GLN A 1 332 ? -11.422 -9.744 15.904 1.00 96.31 332 GLN A O 1
ATOM 2555 N N . LEU A 1 333 ? -10.101 -7.951 15.752 1.00 93.62 333 LEU A N 1
ATOM 2556 C CA . LEU A 1 333 ? -11.032 -7.062 16.454 1.00 93.62 333 LEU A CA 1
ATOM 2557 C C . LEU A 1 333 ? -12.371 -6.932 15.716 1.00 93.62 333 LEU A C 1
ATOM 2559 O O . LEU A 1 333 ? -13.424 -6.975 16.354 1.00 93.62 333 LEU A O 1
ATOM 2563 N N . VAL A 1 334 ? -12.355 -6.835 14.385 1.00 89.38 334 VAL A N 1
ATOM 2564 C CA . VAL A 1 334 ? -13.581 -6.847 13.571 1.00 89.38 334 VAL A CA 1
ATOM 2565 C C . VAL A 1 334 ? -14.336 -8.168 13.733 1.00 89.38 334 VAL A C 1
ATOM 2567 O O . VAL A 1 334 ? -15.548 -8.151 13.959 1.00 89.38 334 VAL A O 1
ATOM 2570 N N . GLY A 1 335 ? -13.637 -9.304 13.688 1.00 91.25 335 GLY A N 1
ATOM 2571 C CA . GLY A 1 335 ? -14.215 -10.627 13.922 1.00 91.25 335 GLY A CA 1
ATOM 2572 C C . GLY A 1 335 ? -14.900 -10.735 15.287 1.00 91.25 335 GLY A C 1
ATOM 2573 O O . GLY A 1 335 ? -16.023 -11.230 15.371 1.00 91.25 335 GLY A O 1
ATOM 2574 N N . ASP A 1 336 ? -14.290 -10.189 16.342 1.00 91.31 336 ASP A N 1
ATOM 2575 C CA . ASP A 1 336 ? -14.880 -10.143 17.687 1.00 91.31 336 ASP A CA 1
ATOM 2576 C C . ASP A 1 336 ? -16.146 -9.269 17.748 1.00 91.31 336 ASP A C 1
ATOM 2578 O O . ASP A 1 336 ? -17.168 -9.654 18.327 1.00 91.31 336 ASP A O 1
ATOM 2582 N N . LEU A 1 337 ? -16.105 -8.089 17.123 1.00 86.94 337 LEU A N 1
ATOM 2583 C CA . LEU A 1 337 ? -17.219 -7.139 17.119 1.00 86.94 337 LEU A CA 1
ATOM 2584 C C . LEU A 1 337 ? -18.423 -7.665 16.331 1.00 86.94 337 LEU A C 1
ATOM 2586 O O . LEU A 1 337 ? -19.569 -7.527 16.771 1.00 86.94 337 LEU A O 1
ATOM 2590 N N . VAL A 1 338 ? -18.171 -8.266 15.169 1.00 86.56 338 VAL A N 1
ATOM 2591 C CA . VAL A 1 338 ? -19.209 -8.657 14.209 1.00 86.56 338 VAL A CA 1
ATOM 2592 C C . VAL A 1 338 ? -19.681 -10.099 14.422 1.00 86.56 338 VAL A C 1
ATOM 2594 O O . VAL A 1 338 ? -20.858 -10.384 14.181 1.00 86.56 338 VAL A O 1
ATOM 2597 N N . GLY A 1 339 ? -18.833 -10.989 14.950 1.00 86.81 339 GLY A N 1
ATOM 2598 C CA . GLY A 1 339 ? -19.133 -12.416 15.149 1.00 86.81 339 GLY A CA 1
ATOM 2599 C C . GLY A 1 339 ? -20.329 -12.700 16.063 1.00 86.81 339 GLY A C 1
ATOM 2600 O O . GLY A 1 339 ? -20.993 -13.723 15.923 1.00 86.81 339 GLY A O 1
ATOM 2601 N N . THR A 1 340 ? -20.687 -11.750 16.935 1.00 85.19 340 THR A N 1
ATOM 2602 C CA . THR A 1 340 ? -21.915 -11.826 17.754 1.00 85.19 340 THR A CA 1
ATOM 2603 C C . THR A 1 340 ? -23.210 -11.726 16.940 1.00 85.19 340 THR A C 1
ATOM 2605 O O . THR A 1 340 ? -24.260 -12.159 17.405 1.00 85.19 340 THR A O 1
ATOM 2608 N N . LYS A 1 341 ? -23.165 -11.126 15.744 1.00 85.94 341 LYS A N 1
ATOM 2609 C CA . LYS A 1 341 ? -24.350 -10.805 14.927 1.00 85.94 341 LYS A CA 1
ATOM 2610 C C . LYS A 1 341 ? -24.363 -11.491 13.570 1.00 85.94 341 LYS A C 1
ATOM 2612 O O . LYS A 1 341 ? -25.413 -11.552 12.936 1.00 85.94 341 LYS A O 1
ATOM 2617 N N . ARG A 1 342 ? -23.204 -11.920 13.073 1.00 88.12 342 ARG A N 1
ATOM 2618 C CA . ARG A 1 342 ? -23.044 -12.479 11.730 1.00 88.12 342 ARG A CA 1
ATOM 2619 C C . ARG A 1 342 ? -22.286 -13.792 11.800 1.00 88.12 342 ARG A C 1
ATOM 2621 O O . ARG A 1 342 ? -21.392 -13.957 12.623 1.00 88.12 342 ARG A O 1
ATOM 2628 N N . THR A 1 343 ? -22.635 -14.698 10.896 1.00 90.75 343 THR A N 1
ATOM 2629 C CA . THR A 1 343 ? -21.922 -15.963 10.721 1.00 90.75 343 THR A CA 1
ATOM 2630 C C . THR A 1 343 ? -20.496 -15.713 10.215 1.00 90.75 343 THR A C 1
ATOM 2632 O O . THR A 1 343 ? -20.304 -14.775 9.431 1.00 90.75 343 THR A O 1
ATOM 2635 N N . PRO A 1 344 ? -19.524 -16.581 10.541 1.00 91.31 344 PRO A N 1
ATOM 2636 C CA . PRO A 1 344 ? -18.122 -16.413 10.141 1.00 91.31 344 PRO A CA 1
ATOM 2637 C C . PRO A 1 344 ? -17.921 -16.251 8.629 1.00 91.31 344 PRO A C 1
ATOM 2639 O O . PRO A 1 344 ? -17.113 -15.431 8.207 1.00 91.31 344 PRO A O 1
ATOM 2642 N N . GLY A 1 345 ? -18.714 -16.952 7.808 1.00 91.50 345 GLY A N 1
ATOM 2643 C CA . GLY A 1 345 ? -18.651 -16.833 6.346 1.00 91.50 345 GLY A CA 1
ATOM 2644 C C . GLY A 1 345 ? -18.970 -15.425 5.825 1.00 91.50 345 GLY A C 1
ATOM 2645 O O . GLY A 1 345 ? -18.264 -14.921 4.960 1.00 91.50 345 GLY A O 1
ATOM 2646 N N . ILE A 1 346 ? -19.973 -14.748 6.401 1.00 90.31 346 ILE A N 1
ATOM 2647 C CA . ILE A 1 346 ? -20.329 -13.364 6.031 1.00 90.31 346 ILE A CA 1
ATOM 2648 C C . ILE A 1 346 ? -19.201 -12.403 6.417 1.00 90.31 346 ILE A C 1
ATOM 2650 O O . ILE A 1 346 ? -18.881 -11.497 5.653 1.00 90.31 346 ILE A O 1
ATOM 2654 N N . VAL A 1 347 ? -18.587 -12.608 7.589 1.00 87.81 347 VAL A N 1
ATOM 2655 C CA . VAL A 1 347 ? -17.439 -11.805 8.038 1.00 87.81 347 VAL A CA 1
ATOM 2656 C C . VAL A 1 347 ? -16.255 -11.988 7.089 1.00 87.81 347 VAL A C 1
ATOM 2658 O O . VAL A 1 347 ? -15.667 -10.997 6.668 1.00 87.81 347 VAL A O 1
ATOM 2661 N N . GLY A 1 348 ? -15.955 -13.232 6.703 1.00 91.00 348 GLY A N 1
ATOM 2662 C CA . GLY A 1 348 ? -14.888 -13.549 5.755 1.00 91.00 348 GLY A CA 1
ATOM 2663 C C . GLY A 1 348 ? -15.090 -12.898 4.389 1.00 91.00 348 GLY A C 1
ATOM 2664 O O . GLY A 1 348 ? -14.182 -12.236 3.902 1.00 91.00 348 GLY A O 1
ATOM 2665 N N . ILE A 1 349 ? -16.287 -13.011 3.801 1.00 91.81 349 ILE A N 1
ATOM 2666 C CA . ILE A 1 349 ? -16.599 -12.400 2.496 1.00 91.81 349 ILE A CA 1
ATOM 2667 C C . ILE A 1 349 ? -16.500 -10.872 2.567 1.00 91.81 349 ILE A C 1
ATOM 2669 O O . ILE A 1 349 ? -15.870 -10.261 1.708 1.00 91.81 349 ILE A O 1
ATOM 2673 N N . ALA A 1 350 ? -17.078 -10.245 3.597 1.00 88.81 350 ALA A N 1
ATOM 2674 C CA . ALA A 1 350 ? -17.041 -8.790 3.744 1.00 88.81 350 ALA A CA 1
ATOM 2675 C C . ALA A 1 350 ? -15.607 -8.261 3.912 1.00 88.81 350 ALA A C 1
ATOM 2677 O O . ALA A 1 350 ? -15.244 -7.262 3.295 1.00 88.81 350 ALA A O 1
ATOM 2678 N N . LEU A 1 351 ? -14.784 -8.945 4.714 1.00 89.50 351 LEU A N 1
ATOM 2679 C CA . LEU A 1 351 ? -13.376 -8.588 4.880 1.00 89.50 351 LEU A CA 1
ATOM 2680 C C . LEU A 1 351 ? -12.552 -8.859 3.629 1.00 89.50 351 LEU A C 1
ATOM 2682 O O . LEU A 1 351 ? -11.642 -8.091 3.363 1.00 89.50 351 LEU A O 1
ATOM 2686 N N . MET A 1 352 ? -12.869 -9.893 2.853 1.00 91.94 352 MET A N 1
ATOM 2687 C CA . MET A 1 352 ? -12.205 -10.143 1.577 1.00 91.94 352 MET A CA 1
ATOM 2688 C C . MET A 1 352 ? -12.460 -9.005 0.588 1.00 91.94 352 MET A C 1
ATOM 2690 O O . MET A 1 352 ? -11.508 -8.483 0.023 1.00 91.94 352 MET A O 1
ATOM 2694 N N . VAL A 1 353 ? -13.717 -8.572 0.432 1.00 89.94 353 VAL A N 1
ATOM 2695 C CA . VAL A 1 353 ? -14.066 -7.432 -0.434 1.00 89.94 353 VAL A CA 1
ATOM 2696 C C . VAL A 1 353 ? -13.354 -6.161 0.027 1.00 89.94 353 VAL A C 1
ATOM 2698 O O . VAL A 1 353 ? -12.763 -5.462 -0.791 1.00 89.94 353 VAL A O 1
ATOM 2701 N N . LEU A 1 354 ? -13.368 -5.884 1.335 1.00 86.50 354 LEU A N 1
ATOM 2702 C CA . LEU A 1 354 ? -12.694 -4.713 1.889 1.00 86.50 354 LEU A CA 1
ATOM 2703 C C . LEU A 1 354 ? -11.176 -4.787 1.693 1.00 86.50 354 LEU A C 1
ATOM 2705 O O . LEU A 1 354 ? -10.591 -3.818 1.230 1.00 86.50 354 LEU A O 1
ATOM 2709 N N . ALA A 1 355 ? -10.553 -5.924 2.014 1.00 88.56 355 ALA A N 1
ATOM 2710 C CA . ALA A 1 355 ? -9.114 -6.121 1.893 1.00 88.56 355 ALA A CA 1
ATOM 2711 C C . ALA A 1 355 ? -8.661 -5.949 0.443 1.00 88.56 355 ALA A C 1
ATOM 2713 O O . ALA A 1 355 ? -7.747 -5.169 0.202 1.00 88.56 355 ALA A O 1
ATOM 2714 N N . VAL A 1 356 ? -9.350 -6.580 -0.516 1.00 87.56 356 VAL A N 1
ATOM 2715 C CA . VAL A 1 356 ? -9.063 -6.427 -1.951 1.00 87.56 356 VAL A CA 1
ATOM 2716 C C . VAL A 1 356 ? -9.215 -4.971 -2.384 1.00 87.56 356 VAL A C 1
ATOM 2718 O O . VAL A 1 356 ? -8.284 -4.434 -2.967 1.00 87.56 356 VAL A O 1
ATOM 2721 N N . ALA A 1 357 ? -10.314 -4.294 -2.034 1.00 86.31 357 ALA A N 1
ATOM 2722 C CA . ALA A 1 357 ? -10.504 -2.887 -2.392 1.00 86.31 357 ALA A CA 1
ATOM 2723 C C . ALA A 1 357 ? -9.408 -1.982 -1.803 1.00 86.31 357 ALA A C 1
ATOM 2725 O O . ALA A 1 357 ? -8.849 -1.146 -2.508 1.00 86.31 357 ALA A O 1
ATOM 2726 N N . THR A 1 358 ? -9.056 -2.169 -0.526 1.00 85.81 358 THR A N 1
ATOM 2727 C CA . THR A 1 358 ? -7.990 -1.389 0.124 1.00 85.81 358 THR A CA 1
ATOM 2728 C C . THR A 1 358 ? -6.603 -1.707 -0.418 1.00 85.81 358 THR A C 1
ATOM 2730 O O . THR A 1 358 ? -5.743 -0.830 -0.427 1.00 85.81 358 THR A O 1
ATOM 2733 N N . TRP A 1 359 ? -6.380 -2.950 -0.842 1.00 88.56 359 TRP A N 1
ATOM 2734 C CA . TRP A 1 359 ? -5.122 -3.395 -1.415 1.00 88.56 359 TRP A CA 1
ATOM 2735 C C . TRP A 1 359 ? -4.964 -2.835 -2.830 1.00 88.56 359 TRP A C 1
ATOM 2737 O O . TRP A 1 359 ? -3.942 -2.223 -3.100 1.00 88.56 359 TRP A O 1
ATOM 2747 N N . SER A 1 360 ? -5.997 -2.916 -3.678 1.00 86.50 360 SER A N 1
ATOM 2748 C CA . SER A 1 360 ? -6.008 -2.305 -5.014 1.00 86.50 360 SER A CA 1
ATOM 2749 C C . SER A 1 360 ? -5.833 -0.790 -4.951 1.00 86.50 360 SER A C 1
ATOM 2751 O O . SER A 1 360 ? -4.964 -0.259 -5.626 1.00 86.50 360 SER A O 1
ATOM 2753 N N . PHE A 1 361 ? -6.588 -0.102 -4.089 1.00 86.50 361 PHE A N 1
ATOM 2754 C CA . PHE A 1 361 ? -6.449 1.346 -3.912 1.00 86.50 361 PHE A CA 1
ATOM 2755 C C . PHE A 1 361 ? -5.049 1.735 -3.417 1.00 86.50 361 PHE A C 1
ATOM 2757 O O . PHE A 1 361 ? -4.444 2.673 -3.924 1.00 86.50 361 PHE A O 1
ATOM 2764 N N . GLY A 1 362 ? -4.504 0.988 -2.451 1.00 85.62 362 GLY A N 1
ATOM 2765 C CA . GLY A 1 362 ? -3.141 1.208 -1.976 1.00 85.62 362 GLY A CA 1
ATOM 2766 C C . GLY A 1 362 ? -2.077 0.897 -3.028 1.00 85.62 362 GLY A C 1
ATOM 2767 O O . GLY A 1 362 ? -1.070 1.592 -3.069 1.00 85.62 362 GLY A O 1
ATOM 2768 N N . ALA A 1 363 ? -2.296 -0.105 -3.880 1.00 87.19 363 ALA A N 1
ATOM 2769 C CA . ALA A 1 363 ? -1.386 -0.441 -4.966 1.0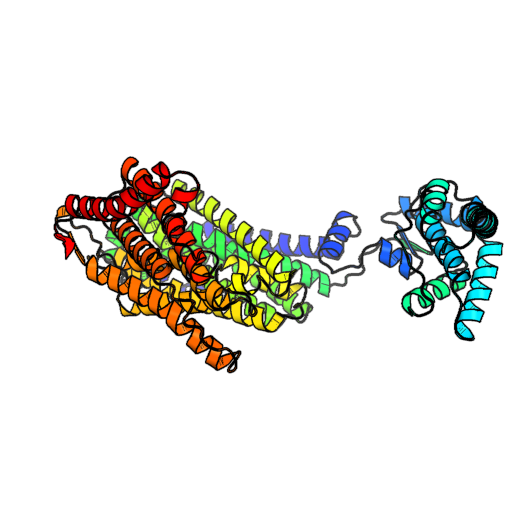0 87.19 363 ALA A CA 1
ATOM 2770 C C . ALA A 1 363 ? -1.354 0.661 -6.030 1.00 87.19 363 ALA A C 1
ATOM 2772 O O . ALA A 1 363 ? -0.271 1.091 -6.409 1.00 87.19 363 ALA A O 1
ATOM 2773 N N . THR A 1 364 ? -2.518 1.178 -6.438 1.00 85.38 364 THR A N 1
ATOM 2774 C CA . THR A 1 364 ? -2.614 2.321 -7.359 1.00 85.38 364 THR A CA 1
ATOM 2775 C C . THR A 1 364 ? -1.888 3.541 -6.803 1.00 85.38 364 THR A C 1
ATOM 2777 O O . THR A 1 364 ? -1.005 4.067 -7.465 1.00 85.38 364 THR A O 1
ATOM 2780 N N . LEU A 1 365 ? -2.158 3.923 -5.550 1.00 83.31 365 LEU A N 1
ATOM 2781 C CA . LEU A 1 365 ? -1.456 5.049 -4.925 1.00 83.31 365 LEU A CA 1
ATOM 2782 C C . LEU A 1 365 ? 0.050 4.805 -4.775 1.00 83.31 365 LEU A C 1
ATOM 2784 O O . LEU A 1 365 ? 0.828 5.745 -4.840 1.00 83.31 365 LEU A O 1
ATOM 2788 N N . GLY A 1 366 ? 0.470 3.558 -4.546 1.00 83.19 366 GLY A N 1
ATOM 2789 C CA . GLY A 1 366 ? 1.885 3.197 -4.476 1.00 83.19 366 GLY A CA 1
ATOM 2790 C C . GLY A 1 366 ? 2.598 3.293 -5.826 1.00 83.19 366 GLY A C 1
ATOM 2791 O O . GLY A 1 366 ? 3.760 3.683 -5.846 1.00 83.19 366 GLY A O 1
ATOM 2792 N N . LEU A 1 367 ? 1.908 2.962 -6.924 1.00 84.06 367 LEU A N 1
ATOM 2793 C CA . LEU A 1 367 ? 2.400 3.122 -8.297 1.00 84.06 367 LEU A CA 1
ATOM 2794 C C . LEU A 1 367 ? 2.502 4.601 -8.671 1.00 84.06 367 LEU A C 1
ATOM 2796 O O . LEU A 1 367 ? 3.566 5.049 -9.076 1.00 84.06 367 LEU A O 1
ATOM 2800 N N . GLU A 1 368 ? 1.442 5.377 -8.436 1.00 83.12 368 GLU A N 1
ATOM 2801 C CA . GLU A 1 368 ? 1.460 6.819 -8.703 1.00 83.12 368 GLU A CA 1
ATOM 2802 C C . GLU A 1 368 ? 2.548 7.519 -7.869 1.00 83.12 368 GLU A C 1
ATOM 2804 O O . GLU A 1 368 ? 3.279 8.367 -8.374 1.00 83.12 368 GLU A O 1
ATOM 2809 N N . ALA A 1 369 ? 2.706 7.130 -6.596 1.00 77.88 369 ALA A N 1
ATOM 2810 C CA . ALA A 1 369 ? 3.745 7.667 -5.717 1.00 77.88 369 ALA A CA 1
ATOM 2811 C C . ALA A 1 369 ? 5.168 7.307 -6.153 1.00 77.88 369 ALA A C 1
ATOM 2813 O O . ALA A 1 369 ? 6.101 8.026 -5.801 1.00 77.88 369 ALA A O 1
ATOM 2814 N N . TYR A 1 370 ? 5.330 6.199 -6.874 1.00 77.19 370 TYR A N 1
ATOM 2815 C CA . TYR A 1 370 ? 6.601 5.793 -7.458 1.00 77.19 370 TYR A CA 1
ATOM 2816 C C . TYR A 1 370 ? 6.913 6.591 -8.734 1.00 77.19 370 TYR A C 1
ATOM 2818 O O . TYR A 1 370 ? 8.057 6.988 -8.930 1.00 77.19 370 TYR A O 1
ATOM 2826 N N . GLU A 1 371 ? 5.904 6.865 -9.565 1.00 79.00 371 GLU A N 1
ATOM 2827 C CA . GLU A 1 371 ? 6.065 7.497 -10.880 1.00 79.00 371 GLU A CA 1
ATOM 2828 C C . GLU A 1 371 ? 6.187 9.033 -10.820 1.00 79.00 371 GLU A C 1
ATOM 2830 O O . GLU A 1 371 ? 7.039 9.609 -11.492 1.00 79.00 371 GLU A O 1
ATOM 2835 N N . TYR A 1 372 ? 5.400 9.717 -9.979 1.00 69.31 372 TYR A N 1
ATOM 2836 C CA . TYR A 1 372 ? 5.301 11.192 -9.976 1.00 69.31 372 TYR A CA 1
ATOM 2837 C C . TYR A 1 372 ? 6.160 11.903 -8.899 1.00 69.31 372 TYR A C 1
ATOM 2839 O O . TYR A 1 372 ? 5.908 13.055 -8.551 1.00 69.31 372 TYR A O 1
ATOM 2847 N N . ASP A 1 373 ? 7.175 11.199 -8.382 1.00 66.44 373 ASP A N 1
ATOM 2848 C CA . ASP A 1 373 ? 8.343 11.541 -7.531 1.00 66.44 373 ASP A CA 1
ATOM 2849 C C . ASP A 1 373 ? 8.243 12.589 -6.383 1.00 66.44 373 ASP A C 1
ATOM 2851 O O . ASP A 1 373 ? 9.192 12.666 -5.604 1.00 66.44 373 ASP A O 1
ATOM 2855 N N . ARG A 1 374 ? 7.175 13.384 -6.161 1.00 64.69 374 ARG A N 1
ATOM 2856 C CA . ARG A 1 374 ? 7.125 14.353 -5.025 1.00 64.69 374 ARG A CA 1
ATOM 2857 C C . ARG A 1 374 ? 5.770 14.572 -4.360 1.00 64.69 374 ARG A C 1
ATOM 2859 O O . ARG A 1 374 ? 5.703 14.524 -3.130 1.00 64.69 374 ARG A O 1
ATOM 2866 N N . ASP A 1 375 ? 4.702 14.759 -5.123 1.00 71.38 375 ASP A N 1
ATOM 2867 C CA . ASP A 1 375 ? 3.475 15.342 -4.551 1.00 71.38 375 ASP A CA 1
ATOM 2868 C C . ASP A 1 375 ? 2.673 14.345 -3.702 1.00 71.38 375 ASP A C 1
ATOM 2870 O O . ASP A 1 375 ? 1.945 14.710 -2.781 1.00 71.38 375 ASP A O 1
ATOM 2874 N N . ILE A 1 376 ? 2.844 13.052 -3.967 1.00 75.38 376 ILE A N 1
ATOM 2875 C CA . ILE A 1 376 ? 2.063 11.978 -3.337 1.00 75.38 376 ILE A CA 1
ATOM 2876 C C . ILE A 1 376 ? 2.923 10.907 -2.663 1.00 75.38 376 ILE A C 1
ATOM 2878 O O . ILE A 1 376 ? 2.383 10.009 -2.014 1.00 75.38 376 ILE A O 1
ATOM 2882 N N . ALA A 1 377 ? 4.255 11.034 -2.719 1.00 74.44 377 ALA A N 1
ATOM 2883 C CA . ALA A 1 377 ? 5.195 10.115 -2.068 1.00 74.44 377 ALA A CA 1
ATOM 2884 C C . ALA A 1 377 ? 4.925 9.978 -0.561 1.00 74.44 377 ALA A C 1
ATOM 2886 O O . ALA A 1 377 ? 5.111 8.912 0.025 1.00 74.44 377 ALA A O 1
ATOM 2887 N N . GLY A 1 378 ? 4.417 11.039 0.069 1.00 77.25 378 GLY A N 1
ATOM 2888 C CA . GLY A 1 378 ? 4.033 11.013 1.469 1.00 77.25 378 GLY A CA 1
ATOM 2889 C C . GLY A 1 378 ? 2.829 10.105 1.766 1.00 77.25 378 GLY A C 1
ATOM 2890 O O . GLY A 1 378 ? 2.782 9.497 2.837 1.00 77.25 378 GLY A O 1
ATOM 2891 N N . LEU A 1 379 ? 1.854 9.950 0.862 1.00 82.12 379 LEU A N 1
ATOM 2892 C CA . LEU A 1 379 ? 0.615 9.188 1.133 1.00 82.12 379 LEU A CA 1
ATOM 2893 C C . LEU A 1 379 ? 0.884 7.727 1.540 1.00 82.12 379 LEU A C 1
ATOM 2895 O O . LEU A 1 379 ? 0.111 7.109 2.281 1.00 82.12 379 LEU A O 1
ATOM 2899 N N . VAL A 1 380 ? 2.039 7.213 1.132 1.00 83.81 380 VAL A N 1
ATOM 2900 C CA . VAL A 1 380 ? 2.657 5.939 1.515 1.00 83.81 380 VAL A CA 1
ATOM 2901 C C . VAL A 1 380 ? 2.794 5.790 3.045 1.00 83.81 380 VAL A C 1
ATOM 2903 O O . VAL A 1 380 ? 2.671 4.683 3.574 1.00 83.81 380 VAL A O 1
ATOM 2906 N N . ALA A 1 381 ? 2.965 6.891 3.787 1.00 85.31 381 ALA A N 1
ATOM 2907 C CA . ALA A 1 381 ? 3.013 6.919 5.250 1.00 85.31 381 ALA A CA 1
ATOM 2908 C C . ALA A 1 381 ? 1.670 6.544 5.908 1.00 85.31 381 ALA A C 1
ATOM 2910 O O . ALA A 1 381 ? 1.652 5.973 7.002 1.00 85.31 381 ALA A O 1
ATOM 2911 N N . LEU A 1 382 ? 0.538 6.836 5.260 1.00 86.50 382 LEU A N 1
ATOM 2912 C CA . LEU A 1 382 ? -0.805 6.677 5.836 1.00 86.50 382 LEU A CA 1
ATOM 2913 C C . LEU A 1 382 ? -1.415 5.306 5.581 1.00 86.50 382 LEU A C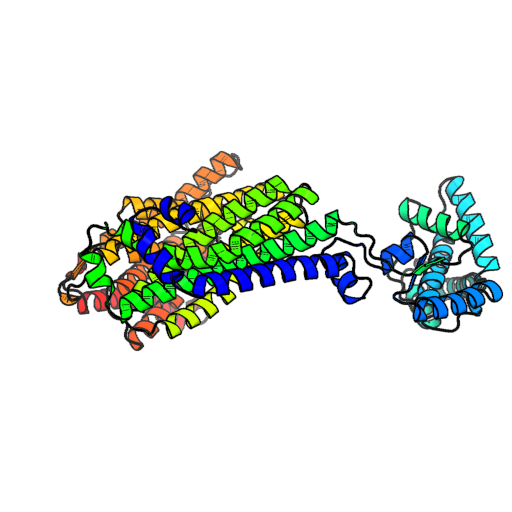 1
ATOM 2915 O O . LEU A 1 382 ? -2.067 4.739 6.461 1.00 86.50 382 LEU A O 1
ATOM 2919 N N . LEU A 1 383 ? -1.238 4.786 4.369 1.00 87.38 383 LEU A N 1
ATOM 2920 C CA . LEU A 1 383 ? -1.875 3.552 3.934 1.00 87.38 383 LEU A CA 1
ATOM 2921 C C . LEU A 1 383 ? -0.849 2.422 3.927 1.00 87.38 383 LEU A C 1
ATOM 2923 O O . LEU A 1 383 ? 0.060 2.447 3.100 1.00 87.38 383 LEU A O 1
ATOM 2927 N N . PRO A 1 384 ? -1.012 1.384 4.773 1.00 87.69 384 PRO A N 1
ATOM 2928 C CA . PRO A 1 384 ? -0.066 0.271 4.821 1.00 87.69 384 PRO A CA 1
ATOM 2929 C C . PRO A 1 384 ? 0.179 -0.357 3.443 1.00 87.69 384 PRO A C 1
ATOM 2931 O O . PRO A 1 384 ? 1.313 -0.672 3.099 1.00 87.69 384 PRO A O 1
ATOM 2934 N N . HIS A 1 385 ? -0.874 -0.497 2.628 1.00 89.94 385 HIS A N 1
ATOM 2935 C CA . HIS A 1 385 ? -0.785 -1.058 1.276 1.00 89.94 385 HIS A CA 1
ATOM 2936 C C . HIS A 1 385 ? 0.004 -0.180 0.295 1.00 89.94 385 HIS A C 1
ATOM 2938 O O . HIS A 1 385 ? 0.768 -0.732 -0.492 1.00 89.94 385 HIS A O 1
ATOM 2944 N N . ALA A 1 386 ? -0.116 1.150 0.376 1.00 86.88 386 ALA A N 1
ATOM 2945 C CA . ALA A 1 386 ? 0.702 2.066 -0.426 1.00 86.88 386 ALA A CA 1
ATOM 2946 C C . ALA A 1 386 ? 2.170 2.015 0.023 1.00 86.88 386 ALA A C 1
ATOM 2948 O O . ALA A 1 386 ? 3.051 1.808 -0.806 1.00 86.88 386 ALA A O 1
ATOM 2949 N N . GLY A 1 387 ? 2.395 2.048 1.346 1.00 85.31 387 GLY A N 1
ATOM 2950 C CA . GLY A 1 387 ? 3.650 1.718 2.037 1.00 85.31 387 GLY A CA 1
ATOM 2951 C C . GLY A 1 387 ? 4.403 0.547 1.424 1.00 85.31 387 GLY A C 1
ATOM 2952 O O . GLY A 1 387 ? 5.539 0.665 0.968 1.00 85.31 387 GLY A O 1
ATOM 2953 N N . MET A 1 388 ? 3.738 -0.605 1.427 1.00 89.94 388 MET A N 1
ATOM 2954 C CA . MET A 1 388 ? 4.306 -1.854 0.933 1.00 89.94 388 MET A CA 1
ATOM 2955 C C . MET A 1 388 ? 4.490 -1.861 -0.581 1.00 89.94 388 MET A C 1
ATOM 2957 O O . MET A 1 388 ? 5.503 -2.376 -1.037 1.00 89.94 388 MET A O 1
ATOM 2961 N N . THR A 1 389 ? 3.535 -1.320 -1.347 1.00 89.44 389 THR A N 1
ATOM 2962 C CA . THR A 1 389 ? 3.613 -1.319 -2.816 1.00 89.44 389 THR A CA 1
ATOM 2963 C C . THR A 1 389 ? 4.777 -0.465 -3.285 1.00 89.44 389 THR A C 1
ATOM 2965 O O . THR A 1 389 ? 5.594 -0.949 -4.055 1.00 89.44 389 THR A O 1
ATOM 2968 N N . GLY A 1 390 ? 4.932 0.751 -2.764 1.00 84.25 390 GLY A N 1
ATOM 2969 C CA . GLY A 1 390 ? 6.069 1.579 -3.150 1.00 84.25 390 GLY A CA 1
ATOM 2970 C C . GLY A 1 390 ? 7.410 0.938 -2.758 1.00 84.25 390 GLY A C 1
ATOM 2971 O O . GLY A 1 390 ? 8.331 0.940 -3.560 1.00 84.25 390 GLY A O 1
ATOM 2972 N N . PHE A 1 391 ? 7.525 0.298 -1.581 1.00 86.00 391 PHE A N 1
ATOM 2973 C CA . PHE A 1 391 ? 8.754 -0.426 -1.201 1.00 86.00 391 PHE A CA 1
ATOM 2974 C C . PHE A 1 391 ? 9.025 -1.636 -2.088 1.00 86.00 391 PHE A C 1
ATOM 2976 O O . PHE A 1 391 ? 10.174 -1.982 -2.351 1.00 86.00 391 PHE A O 1
ATOM 2983 N N . TYR A 1 392 ? 7.962 -2.321 -2.496 1.00 90.31 392 TYR A N 1
ATOM 2984 C CA . TYR A 1 392 ? 8.048 -3.425 -3.428 1.00 90.31 392 TYR A CA 1
ATOM 2985 C C . TYR A 1 392 ? 8.584 -2.936 -4.776 1.00 90.31 392 TYR A C 1
ATOM 2987 O O . TYR A 1 392 ? 9.530 -3.525 -5.285 1.00 90.31 392 TYR A O 1
ATOM 2995 N N . LEU A 1 393 ? 8.058 -1.826 -5.299 1.00 88.38 393 LEU A N 1
ATOM 2996 C CA . LEU A 1 393 ? 8.533 -1.233 -6.547 1.00 88.38 393 LEU A CA 1
ATOM 2997 C C . LEU A 1 393 ? 9.988 -0.762 -6.426 1.00 88.38 393 LEU A C 1
ATOM 2999 O O . LEU A 1 393 ? 10.824 -1.181 -7.217 1.00 88.38 393 LEU A O 1
ATOM 3003 N N . THR A 1 394 ? 10.341 -0.018 -5.374 1.00 84.62 394 THR A N 1
ATOM 3004 C CA . THR A 1 394 ? 11.728 0.447 -5.180 1.00 84.62 394 THR A CA 1
ATOM 3005 C C . THR A 1 394 ? 12.729 -0.686 -4.964 1.00 84.62 394 THR A C 1
ATOM 3007 O O . THR A 1 394 ? 13.917 -0.514 -5.232 1.00 84.62 394 THR A O 1
ATOM 3010 N N . THR A 1 395 ? 12.273 -1.853 -4.496 1.00 86.56 395 THR A N 1
ATOM 3011 C CA . THR A 1 395 ? 13.123 -3.046 -4.373 1.00 86.56 395 THR A CA 1
ATOM 3012 C C . THR A 1 395 ? 13.490 -3.632 -5.732 1.00 86.56 395 THR A C 1
ATOM 3014 O O . THR A 1 395 ? 14.573 -4.193 -5.835 1.00 86.56 395 THR A O 1
ATOM 3017 N N . TRP A 1 396 ? 12.627 -3.536 -6.747 1.00 89.94 396 TRP A N 1
ATOM 3018 C CA . TRP A 1 396 ? 12.811 -4.255 -8.017 1.00 89.94 396 TRP A CA 1
ATOM 3019 C C . TRP A 1 396 ? 13.119 -3.361 -9.218 1.00 89.94 396 TRP A C 1
ATOM 3021 O O . TRP A 1 396 ? 13.844 -3.808 -10.096 1.00 89.94 396 TRP A O 1
ATOM 3031 N N . TYR A 1 397 ? 12.633 -2.120 -9.230 1.00 85.94 397 TYR A N 1
ATOM 3032 C CA . TYR A 1 397 ? 12.808 -1.171 -10.339 1.00 85.94 397 TYR A CA 1
ATOM 3033 C C . TYR A 1 397 ? 13.818 -0.056 -10.024 1.00 85.94 397 TYR A C 1
ATOM 3035 O O . TYR A 1 397 ? 14.009 0.866 -10.807 1.00 85.94 397 TYR A O 1
ATOM 3043 N N . GLY A 1 398 ? 14.479 -0.125 -8.863 1.00 77.69 398 GLY A N 1
ATOM 3044 C CA . GLY A 1 398 ? 15.336 0.954 -8.373 1.00 77.69 398 GLY A CA 1
ATOM 3045 C C . GLY A 1 398 ? 14.538 2.106 -7.754 1.00 77.69 398 GLY A C 1
ATOM 3046 O O . GLY A 1 398 ? 13.313 2.120 -7.746 1.00 77.69 398 GLY A O 1
ATOM 3047 N N . GLY A 1 399 ? 15.233 3.051 -7.120 1.00 65.75 399 GLY A N 1
ATOM 3048 C CA . GLY A 1 399 ? 14.601 4.225 -6.517 1.00 65.75 399 GLY A CA 1
ATOM 3049 C C . GLY A 1 399 ? 14.757 5.450 -7.408 1.00 65.75 399 GLY A C 1
ATOM 3050 O O . GLY A 1 399 ? 15.885 5.772 -7.781 1.00 65.75 399 GLY A O 1
ATOM 3051 N N . GLY A 1 400 ? 13.657 6.161 -7.673 1.00 59.16 400 GLY A N 1
ATOM 3052 C CA . GLY A 1 400 ? 13.684 7.505 -8.254 1.00 59.16 400 GLY A CA 1
ATOM 3053 C C . GLY A 1 400 ? 14.493 8.503 -7.411 1.00 59.16 400 GLY A C 1
ATOM 3054 O O . GLY A 1 400 ? 14.931 8.216 -6.286 1.00 59.16 400 GLY A O 1
ATOM 3055 N N . SER A 1 401 ? 14.699 9.706 -7.949 1.00 50.38 401 SER A N 1
ATOM 3056 C CA . SER A 1 401 ? 15.539 10.748 -7.342 1.00 50.38 401 SER A CA 1
ATOM 3057 C C . SER A 1 401 ? 15.091 11.178 -5.929 1.00 50.38 401 SER A C 1
ATOM 3059 O O . SER A 1 401 ? 15.897 11.710 -5.163 1.00 50.38 401 SER A O 1
ATOM 3061 N N . SER A 1 402 ? 13.844 10.881 -5.535 1.00 60.50 402 SER A N 1
ATOM 3062 C CA . SER A 1 402 ? 13.268 11.166 -4.210 1.00 60.50 402 SER A CA 1
ATOM 3063 C C . SER A 1 402 ? 13.420 10.061 -3.147 1.00 60.50 402 SER A C 1
ATOM 3065 O O . SER A 1 402 ? 12.900 10.203 -2.032 1.00 60.50 402 SER A O 1
ATOM 3067 N N . SER A 1 403 ? 14.136 8.970 -3.445 1.00 68.81 403 SER A N 1
ATOM 3068 C CA . SER A 1 403 ? 14.134 7.727 -2.650 1.00 68.81 403 SER A CA 1
ATOM 3069 C C . SER A 1 403 ? 14.264 7.901 -1.124 1.00 68.81 403 SER A C 1
ATOM 3071 O O . SER A 1 403 ? 13.609 7.189 -0.363 1.00 68.81 403 SER A O 1
ATOM 3073 N N . GLY A 1 404 ? 15.037 8.880 -0.638 1.00 80.38 404 GLY A N 1
ATOM 3074 C CA . GLY A 1 404 ? 15.220 9.132 0.797 1.00 80.38 404 GLY A CA 1
ATOM 3075 C C . GLY A 1 404 ? 13.935 9.480 1.567 1.00 80.38 404 GLY A C 1
ATOM 3076 O O . GLY A 1 404 ? 13.701 8.927 2.646 1.00 80.38 404 GLY A O 1
ATOM 3077 N N . TYR A 1 405 ? 13.089 10.365 1.028 1.00 80.50 405 TYR A N 1
ATOM 3078 C CA . TYR A 1 405 ? 11.831 10.752 1.685 1.00 80.50 405 TYR A CA 1
ATOM 3079 C C . TYR A 1 405 ? 10.828 9.598 1.670 1.00 80.50 405 TYR A C 1
ATOM 3081 O O . TYR A 1 405 ? 10.205 9.305 2.693 1.00 80.50 405 TYR A O 1
ATOM 3089 N N . PHE A 1 406 ? 10.757 8.882 0.547 1.00 81.25 406 PHE A N 1
ATOM 3090 C CA . PHE A 1 406 ? 9.951 7.675 0.412 1.00 81.25 406 PHE A CA 1
ATOM 3091 C C . PHE A 1 406 ? 10.311 6.628 1.486 1.00 81.25 406 PHE A C 1
ATOM 3093 O O . PHE A 1 406 ? 9.437 6.148 2.216 1.00 81.25 406 PHE A O 1
ATOM 3100 N N . TYR A 1 407 ? 11.604 6.316 1.654 1.00 82.88 407 TYR A N 1
ATOM 3101 C CA . TYR A 1 407 ? 12.067 5.365 2.673 1.00 82.88 407 TYR A CA 1
ATOM 3102 C C . TYR A 1 407 ? 11.682 5.804 4.090 1.00 82.88 407 TYR A C 1
ATOM 3104 O O . TYR A 1 407 ? 11.239 4.979 4.893 1.00 82.88 407 TYR A O 1
ATOM 3112 N N . LEU A 1 408 ? 11.813 7.097 4.402 1.00 86.31 408 LEU A N 1
ATOM 3113 C CA . LEU A 1 408 ? 11.414 7.646 5.697 1.00 86.31 408 LEU A CA 1
ATOM 3114 C C . LEU A 1 408 ? 9.906 7.487 5.939 1.00 86.31 408 LEU A C 1
ATOM 3116 O O . LEU A 1 408 ? 9.511 6.985 6.995 1.00 86.31 408 LEU A O 1
ATOM 3120 N N . ALA A 1 409 ? 9.076 7.878 4.969 1.00 86.12 409 ALA A N 1
ATOM 3121 C CA . ALA A 1 409 ? 7.618 7.791 5.041 1.00 86.12 409 ALA A CA 1
ATOM 3122 C C . ALA A 1 409 ? 7.151 6.348 5.270 1.00 86.12 409 ALA A C 1
ATOM 3124 O O . ALA A 1 409 ? 6.314 6.073 6.134 1.00 86.12 409 ALA A O 1
ATOM 3125 N N . ALA A 1 410 ? 7.746 5.396 4.559 1.00 84.06 410 ALA A N 1
ATOM 3126 C CA . ALA A 1 410 ? 7.348 4.005 4.646 1.00 84.06 410 ALA A CA 1
ATOM 3127 C C . ALA A 1 410 ? 7.913 3.280 5.892 1.00 84.06 410 ALA A C 1
ATOM 3129 O O . ALA A 1 410 ? 7.230 2.438 6.482 1.00 84.06 410 ALA A O 1
ATOM 3130 N N . LEU A 1 411 ? 9.098 3.652 6.394 1.00 86.75 411 LEU A N 1
ATOM 3131 C CA . LEU A 1 411 ? 9.565 3.210 7.718 1.00 86.75 411 LEU A CA 1
ATOM 3132 C C . LEU A 1 411 ? 8.691 3.776 8.845 1.00 86.75 411 LEU A C 1
ATOM 3134 O O . LEU A 1 411 ? 8.361 3.058 9.796 1.00 86.75 411 LEU A O 1
ATOM 3138 N N . ALA A 1 412 ? 8.270 5.038 8.728 1.00 90.50 412 ALA A N 1
ATOM 3139 C CA . ALA A 1 412 ? 7.314 5.632 9.650 1.00 90.50 412 ALA A CA 1
ATOM 3140 C C . ALA A 1 412 ? 5.976 4.887 9.602 1.00 90.50 412 ALA A C 1
ATOM 3142 O O . ALA A 1 412 ? 5.446 4.558 10.664 1.00 90.50 412 ALA A O 1
ATOM 3143 N N . ASN A 1 413 ? 5.483 4.523 8.411 1.00 90.31 413 ASN A N 1
ATOM 3144 C CA . ASN A 1 413 ? 4.301 3.672 8.257 1.00 90.31 413 ASN A CA 1
ATOM 3145 C C . ASN A 1 413 ? 4.444 2.353 9.028 1.00 90.31 413 ASN A C 1
ATOM 3147 O O . ASN A 1 413 ? 3.548 1.997 9.794 1.00 90.31 413 ASN A O 1
ATOM 3151 N N . ALA A 1 414 ? 5.575 1.651 8.895 1.00 91.69 414 ALA A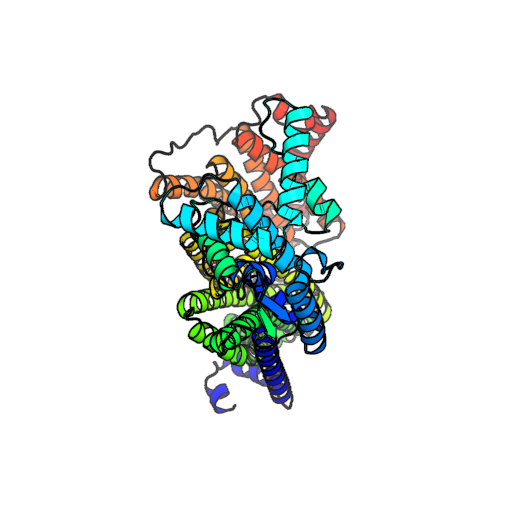 N 1
ATOM 3152 C CA . ALA A 1 414 ? 5.820 0.402 9.616 1.00 91.69 414 ALA A CA 1
ATOM 3153 C C . ALA A 1 414 ? 5.780 0.600 11.140 1.00 91.69 414 ALA A C 1
ATOM 3155 O O . ALA A 1 414 ? 5.093 -0.140 11.852 1.00 91.69 414 ALA A O 1
ATOM 3156 N N . GLY A 1 415 ? 6.470 1.629 11.643 1.00 94.31 415 GLY A N 1
ATOM 3157 C CA . GLY A 1 415 ? 6.454 1.994 13.061 1.00 94.31 415 GLY A CA 1
ATOM 3158 C C . GLY A 1 415 ? 5.047 2.343 13.551 1.00 94.31 415 GLY A C 1
ATOM 3159 O O . GLY A 1 415 ? 4.595 1.835 14.581 1.00 94.31 415 GLY A O 1
ATOM 3160 N N . GLY A 1 416 ? 4.314 3.138 12.774 1.00 94.06 416 GLY A N 1
ATOM 3161 C CA . GLY A 1 416 ? 2.933 3.509 13.046 1.00 94.06 416 GLY A CA 1
ATOM 3162 C C . GLY A 1 416 ? 1.986 2.312 13.062 1.00 94.06 416 GLY A C 1
ATOM 3163 O O . GLY A 1 416 ? 1.155 2.194 13.966 1.00 94.06 416 GLY A O 1
ATOM 3164 N N . CYS A 1 417 ? 2.170 1.362 12.142 1.00 94.94 417 CYS A N 1
ATOM 3165 C CA . CYS A 1 417 ? 1.433 0.105 12.120 1.00 94.94 417 CYS A CA 1
ATOM 3166 C C . CYS A 1 417 ? 1.680 -0.721 13.384 1.00 94.94 417 CYS A C 1
ATOM 3168 O O . CYS A 1 417 ? 0.730 -1.251 13.959 1.00 94.94 417 CYS A O 1
ATOM 3170 N N . LEU A 1 418 ? 2.921 -0.797 13.873 1.00 96.44 418 LEU A N 1
ATOM 3171 C CA . LEU A 1 418 ? 3.248 -1.517 15.108 1.00 96.44 418 LEU A CA 1
ATOM 3172 C C . LEU A 1 418 ? 2.637 -0.855 16.351 1.00 96.44 418 LEU A C 1
ATOM 3174 O O . LEU A 1 418 ? 2.128 -1.553 17.236 1.00 96.44 418 LEU A O 1
ATOM 3178 N N . VAL A 1 419 ? 2.627 0.479 16.417 1.00 96.81 419 VAL A N 1
ATOM 3179 C CA . VAL A 1 419 ? 1.938 1.208 17.494 1.00 96.81 419 VAL A CA 1
ATOM 3180 C C . VAL A 1 419 ? 0.434 0.944 17.430 1.00 96.81 419 VAL A C 1
ATOM 3182 O O . VAL A 1 419 ? -0.164 0.547 18.433 1.00 96.81 419 VAL A O 1
ATOM 3185 N N . ALA A 1 420 ? -0.184 1.085 16.258 1.00 95.69 420 ALA A N 1
ATOM 3186 C CA . ALA A 1 420 ? -1.607 0.819 16.069 1.00 95.69 420 ALA A CA 1
ATOM 3187 C C . ALA A 1 420 ? -1.962 -0.640 16.408 1.00 95.69 420 ALA A C 1
ATOM 3189 O O . ALA A 1 420 ? -2.928 -0.891 17.130 1.00 95.69 420 ALA A O 1
ATOM 3190 N N . ALA A 1 421 ? -1.135 -1.603 15.999 1.00 96.56 421 ALA A N 1
ATOM 3191 C CA . ALA A 1 421 ? -1.262 -3.010 16.357 1.00 96.56 421 ALA A CA 1
ATOM 3192 C C . ALA A 1 421 ? -1.239 -3.224 17.877 1.00 96.56 421 ALA A C 1
ATOM 3194 O O . ALA A 1 421 ? -2.068 -3.955 18.424 1.00 96.56 421 ALA A O 1
ATOM 3195 N N . HIS A 1 422 ? -0.327 -2.555 18.586 1.00 97.25 422 HIS A N 1
ATOM 3196 C CA . HIS A 1 422 ? -0.260 -2.612 20.044 1.00 97.25 422 HIS A CA 1
ATOM 3197 C C . HIS A 1 422 ? -1.532 -2.059 20.712 1.00 97.25 422 HIS A C 1
ATOM 3199 O O . HIS A 1 422 ? -2.030 -2.633 21.692 1.00 97.25 422 HIS A O 1
ATOM 3205 N N . LEU A 1 423 ? -2.090 -0.968 20.177 1.00 97.12 423 LEU A N 1
ATOM 3206 C CA . LEU A 1 423 ? -3.357 -0.397 20.642 1.00 97.12 423 LEU A CA 1
ATOM 3207 C C . LEU A 1 423 ? -4.524 -1.360 20.396 1.00 97.12 423 LEU A C 1
ATOM 3209 O O . LEU A 1 423 ? -5.322 -1.601 21.306 1.00 97.12 423 LEU A O 1
ATOM 3213 N N . VAL A 1 424 ? -4.591 -1.976 19.215 1.00 96.19 424 VAL A N 1
ATOM 3214 C CA . VAL A 1 424 ? -5.614 -2.975 18.878 1.00 96.19 424 VAL A CA 1
ATOM 3215 C C . VAL A 1 424 ? -5.509 -4.201 19.785 1.00 96.19 424 VAL A C 1
ATOM 3217 O O . VAL A 1 424 ? -6.521 -4.634 20.334 1.00 96.19 424 VAL A O 1
ATOM 3220 N N . LEU A 1 425 ? -4.303 -4.720 20.035 1.00 96.69 425 LEU A N 1
ATOM 3221 C CA . LEU A 1 425 ? -4.091 -5.834 20.964 1.00 96.69 425 LEU A CA 1
ATOM 3222 C C . LEU A 1 425 ? -4.536 -5.477 22.388 1.00 96.69 425 LEU A C 1
ATOM 3224 O O . LEU A 1 425 ? -5.153 -6.290 23.080 1.00 96.69 425 LEU A O 1
ATOM 3228 N N . SER A 1 426 ? -4.261 -4.248 22.828 1.00 95.69 426 SER A N 1
ATOM 3229 C CA . SER A 1 426 ? -4.725 -3.745 24.123 1.00 95.69 426 SER A CA 1
ATOM 3230 C C . SER A 1 426 ? -6.253 -3.703 24.193 1.00 95.69 426 SER A C 1
ATOM 3232 O O . SER A 1 426 ? -6.830 -4.177 25.175 1.00 95.69 426 SER A O 1
ATOM 3234 N N . ALA A 1 427 ? -6.914 -3.205 23.146 1.00 93.81 427 ALA A N 1
ATOM 3235 C CA . ALA A 1 427 ? -8.369 -3.180 23.046 1.00 93.81 427 ALA A CA 1
ATOM 3236 C C . ALA A 1 427 ? -8.965 -4.599 23.058 1.00 93.81 427 ALA A C 1
ATOM 3238 O O . ALA A 1 427 ? -9.849 -4.883 23.869 1.00 93.81 427 ALA A O 1
ATOM 3239 N N . LEU A 1 428 ? -8.428 -5.505 22.234 1.00 93.38 428 LEU A N 1
ATOM 3240 C CA . LEU A 1 428 ? -8.797 -6.923 22.174 1.00 93.38 428 LEU A CA 1
ATOM 3241 C C . LEU A 1 428 ? -8.682 -7.600 23.538 1.00 93.38 428 LEU A C 1
ATOM 3243 O O . LEU A 1 428 ? -9.638 -8.221 23.995 1.00 93.38 428 LEU A O 1
ATOM 3247 N N . SER A 1 429 ? -7.550 -7.429 24.226 1.00 93.75 429 SER A N 1
ATOM 3248 C CA . SER A 1 429 ? -7.322 -8.043 25.538 1.00 93.75 429 SER A CA 1
ATOM 3249 C C . SER A 1 429 ? -8.382 -7.626 26.564 1.00 93.75 429 SER A C 1
ATOM 3251 O O . SER A 1 429 ? -8.860 -8.457 27.334 1.00 93.75 429 SER A O 1
ATOM 3253 N N . LYS A 1 430 ? -8.821 -6.359 26.551 1.00 92.06 430 LYS A N 1
ATOM 3254 C CA . LYS A 1 430 ? -9.885 -5.882 27.446 1.00 92.06 430 LYS A CA 1
ATOM 3255 C C . LYS A 1 430 ? -11.260 -6.418 27.055 1.00 92.06 430 LYS A C 1
ATOM 3257 O O . LYS A 1 430 ? -12.040 -6.722 27.956 1.00 92.06 430 LYS A O 1
ATOM 3262 N N . ARG A 1 431 ? -11.549 -6.555 25.752 1.00 89.50 431 ARG A N 1
ATOM 3263 C CA . ARG A 1 431 ? -12.812 -7.145 25.271 1.00 89.50 431 ARG A CA 1
ATOM 3264 C C . ARG A 1 431 ? -12.923 -8.616 25.634 1.00 89.50 431 ARG A C 1
ATOM 3266 O O . ARG A 1 431 ? -13.934 -9.016 26.197 1.00 89.50 431 ARG A O 1
ATOM 3273 N N . ILE A 1 432 ? -11.869 -9.387 25.379 1.00 89.50 432 ILE A N 1
ATOM 3274 C CA . ILE A 1 432 ? -11.796 -10.806 25.741 1.00 89.50 432 ILE A CA 1
ATOM 3275 C C . ILE A 1 432 ? -11.959 -10.988 27.253 1.00 89.50 432 ILE A C 1
ATOM 3277 O O . ILE A 1 432 ? -12.665 -11.887 27.689 1.00 89.50 432 ILE A O 1
ATOM 3281 N N . ALA A 1 433 ? -11.368 -10.099 28.056 1.00 87.69 433 ALA A N 1
ATOM 3282 C CA . ALA A 1 433 ? -11.513 -10.119 29.509 1.00 87.69 433 ALA A CA 1
ATOM 3283 C C . ALA A 1 433 ? -12.930 -9.782 30.016 1.00 87.69 433 ALA A C 1
ATOM 3285 O O . ALA A 1 433 ? -13.149 -9.817 31.224 1.00 87.69 433 ALA A O 1
ATOM 3286 N N . GLY A 1 434 ? -13.855 -9.355 29.145 1.00 84.81 434 GLY A N 1
ATOM 3287 C CA . GLY A 1 434 ? -15.188 -8.891 29.544 1.00 84.81 434 GLY A CA 1
ATOM 3288 C C . GLY A 1 434 ? -15.162 -7.642 30.433 1.00 84.81 434 GLY A C 1
ATOM 3289 O O . GLY A 1 434 ? -16.107 -7.379 31.174 1.00 84.81 434 GLY A O 1
ATOM 3290 N N . ARG A 1 435 ? -14.069 -6.864 30.416 1.00 82.12 435 ARG A N 1
ATOM 3291 C CA . ARG A 1 435 ? -13.933 -5.697 31.297 1.00 82.12 435 ARG A CA 1
ATOM 3292 C C . ARG A 1 435 ? -14.871 -4.586 30.843 1.00 82.12 435 ARG A C 1
ATOM 3294 O O . ARG A 1 435 ? -14.768 -4.101 29.719 1.00 82.12 435 ARG A O 1
ATOM 3301 N N . SER A 1 436 ? -15.725 -4.123 31.752 1.00 80.56 436 SER A N 1
ATOM 3302 C CA . SER A 1 436 ? -16.488 -2.892 31.557 1.00 80.56 436 SER A CA 1
ATOM 3303 C C . SER A 1 436 ? -15.561 -1.676 31.631 1.00 80.56 436 SER A C 1
ATOM 3305 O O . SER A 1 436 ? -14.832 -1.517 32.610 1.00 80.56 436 SER A O 1
ATOM 3307 N N . GLY A 1 437 ? -15.602 -0.801 30.631 1.00 87.75 437 GLY A N 1
ATOM 3308 C CA . GLY A 1 437 ? -14.821 0.430 30.589 1.00 87.75 437 GLY A CA 1
ATOM 3309 C C . GLY A 1 437 ? -14.293 0.766 29.193 1.00 87.75 437 GLY A C 1
ATOM 3310 O O . GLY A 1 437 ? -14.710 0.168 28.200 1.00 87.75 437 GLY A O 1
ATOM 3311 N N . PRO A 1 438 ? -13.405 1.769 29.092 1.00 91.50 438 PRO A N 1
ATOM 3312 C CA . PRO A 1 438 ? -12.804 2.155 27.823 1.00 91.50 438 PRO A CA 1
ATOM 3313 C C . PRO A 1 438 ? -11.774 1.117 27.349 1.00 91.50 438 PRO A C 1
ATOM 3315 O O . PRO A 1 438 ? -10.947 0.620 28.127 1.00 91.50 438 PRO A O 1
ATOM 3318 N N . LEU A 1 439 ? -11.784 0.828 26.046 1.00 92.19 439 LEU A N 1
ATOM 3319 C CA . LEU A 1 439 ? -10.860 -0.113 25.404 1.00 92.19 439 LEU A CA 1
ATOM 3320 C C . LEU A 1 439 ? -9.419 0.403 25.415 1.00 92.19 439 LEU A C 1
ATOM 3322 O O . LEU A 1 439 ? -8.485 -0.379 25.581 1.00 92.19 439 LEU A O 1
ATOM 3326 N N . LEU A 1 440 ? -9.219 1.718 25.362 1.00 95.62 440 LEU A N 1
ATOM 3327 C CA . LEU A 1 440 ? -7.905 2.352 25.485 1.00 95.62 440 LEU A CA 1
ATOM 3328 C C . LEU A 1 440 ? -7.820 3.231 26.735 1.00 95.62 440 LEU A C 1
ATOM 3330 O O . LEU A 1 440 ? -8.803 3.834 27.172 1.00 95.62 440 LEU A O 1
ATOM 3334 N N . THR A 1 441 ? -6.641 3.289 27.352 1.00 95.44 441 THR A N 1
ATOM 3335 C CA . THR A 1 441 ? -6.349 4.307 28.374 1.00 95.44 441 THR A CA 1
ATOM 3336 C C . THR A 1 441 ? -6.117 5.669 27.711 1.00 95.44 441 THR A C 1
ATOM 3338 O O . THR A 1 441 ? -5.939 5.749 26.497 1.00 95.44 441 THR A O 1
ATOM 3341 N N . ARG A 1 442 ? -6.101 6.753 28.501 1.00 95.25 442 ARG A N 1
ATOM 3342 C CA . ARG A 1 442 ? -5.772 8.095 27.987 1.00 95.25 442 ARG A CA 1
ATOM 3343 C C . ARG A 1 442 ? -4.392 8.134 27.336 1.00 95.25 442 ARG A C 1
ATOM 3345 O O . ARG A 1 442 ? -4.281 8.566 26.201 1.00 95.25 442 ARG A O 1
ATOM 3352 N N . GLY A 1 443 ? -3.372 7.613 28.023 1.00 96.31 443 GLY A N 1
ATOM 3353 C CA . GLY A 1 443 ? -2.005 7.574 27.492 1.00 96.31 443 GLY A CA 1
ATOM 3354 C C . GLY A 1 443 ? -1.894 6.771 26.194 1.00 96.31 443 GLY A C 1
ATOM 3355 O O . GLY A 1 443 ? -1.222 7.203 25.268 1.00 96.31 443 GLY A O 1
ATOM 3356 N N . GLN A 1 444 ? -2.620 5.653 26.086 1.00 96.75 444 GLN A N 1
ATOM 3357 C CA . GLN A 1 444 ? -2.687 4.863 24.853 1.00 96.75 444 GLN A CA 1
ATOM 3358 C C . GLN A 1 444 ? -3.330 5.640 23.696 1.00 96.75 444 GLN A C 1
ATOM 3360 O O . GLN A 1 444 ? -2.810 5.614 22.586 1.00 96.75 444 GLN A O 1
ATOM 3365 N N . ALA A 1 445 ? -4.437 6.344 23.946 1.00 96.00 445 ALA A N 1
ATOM 3366 C CA . ALA A 1 445 ? -5.081 7.148 22.911 1.00 96.00 445 ALA A CA 1
ATOM 3367 C C . ALA A 1 445 ? -4.236 8.360 22.497 1.00 96.00 445 ALA A C 1
ATOM 3369 O O . ALA A 1 445 ? -4.147 8.635 21.309 1.00 96.00 445 ALA A O 1
ATOM 3370 N N . VAL A 1 446 ? -3.556 9.024 23.439 1.00 96.31 446 VAL A N 1
ATOM 3371 C CA . VAL A 1 446 ? -2.611 10.113 23.132 1.00 96.31 446 VAL A CA 1
ATOM 3372 C C . VAL A 1 446 ? -1.439 9.602 22.296 1.00 96.31 446 VAL A C 1
ATOM 3374 O O . VAL A 1 446 ? -1.113 10.213 21.286 1.00 96.31 446 VAL A O 1
ATOM 3377 N N . ALA A 1 447 ? -0.844 8.461 22.657 1.00 95.88 447 ALA A N 1
ATOM 3378 C CA . ALA A 1 447 ? 0.224 7.857 21.863 1.00 95.88 447 ALA A CA 1
ATOM 3379 C C . ALA A 1 447 ? -0.246 7.522 20.436 1.00 95.88 447 ALA A C 1
ATOM 3381 O O . ALA A 1 447 ? 0.461 7.810 19.473 1.00 95.88 447 ALA A O 1
ATOM 3382 N N . GLY A 1 448 ? -1.462 6.981 20.290 1.00 95.81 448 GLY A N 1
ATOM 3383 C CA . GLY A 1 448 ? -2.080 6.757 18.983 1.00 95.81 448 GLY A CA 1
ATOM 3384 C C . GLY A 1 448 ? -2.290 8.052 18.200 1.00 95.81 448 GLY A C 1
ATOM 3385 O O . GLY A 1 448 ? -1.901 8.124 17.041 1.00 95.81 448 GLY A O 1
ATOM 3386 N N . ALA A 1 449 ? -2.846 9.086 18.835 1.00 95.81 449 ALA A N 1
ATOM 3387 C CA . ALA A 1 449 ? -3.104 10.374 18.197 1.00 95.81 449 ALA A CA 1
ATOM 3388 C C . ALA A 1 449 ? -1.808 11.022 17.693 1.00 95.81 449 ALA A C 1
ATOM 3390 O O . ALA A 1 449 ? -1.743 11.406 16.532 1.00 95.81 449 ALA A O 1
ATOM 3391 N N . LEU A 1 450 ? -0.759 11.059 18.523 1.00 94.75 450 LEU A N 1
ATOM 3392 C CA . LEU A 1 450 ? 0.561 11.568 18.134 1.00 94.75 450 LEU A CA 1
ATOM 3393 C C . LEU A 1 450 ? 1.187 10.757 16.994 1.00 94.75 450 LEU A C 1
ATOM 3395 O O . LEU A 1 450 ? 1.794 11.331 16.098 1.00 94.75 450 LEU A O 1
ATOM 3399 N N . THR A 1 451 ? 1.008 9.433 17.001 1.00 94.94 451 THR A N 1
ATOM 3400 C CA . THR A 1 451 ? 1.479 8.572 15.907 1.00 94.94 451 THR A CA 1
ATOM 3401 C C . THR A 1 451 ? 0.780 8.922 14.598 1.00 94.94 451 THR A C 1
ATOM 3403 O O . THR A 1 451 ? 1.450 9.131 13.595 1.00 94.94 451 THR A O 1
ATOM 3406 N N . PHE A 1 452 ? -0.551 9.036 14.594 1.00 95.00 452 PHE A N 1
ATOM 3407 C CA . PHE A 1 452 ? -1.285 9.388 13.379 1.00 95.00 452 PHE A CA 1
ATOM 3408 C C . PHE A 1 452 ? -0.970 10.806 12.906 1.00 95.00 452 PHE A C 1
ATOM 3410 O O . PHE A 1 452 ? -0.798 10.995 11.709 1.00 95.00 452 PHE A O 1
ATOM 3417 N N . ILE A 1 453 ? -0.831 11.769 13.825 1.00 93.69 453 ILE A N 1
ATOM 3418 C CA . ILE A 1 453 ? -0.359 13.134 13.537 1.00 93.69 453 ILE A CA 1
ATOM 3419 C C . ILE A 1 453 ? 0.975 13.080 12.790 1.00 93.69 453 ILE A C 1
ATOM 3421 O O . ILE A 1 453 ? 1.109 13.679 11.729 1.00 93.69 453 ILE A O 1
ATOM 3425 N N . LEU A 1 454 ? 1.951 12.321 13.295 1.00 91.31 454 LEU A N 1
ATOM 3426 C CA . LEU A 1 454 ? 3.249 12.180 12.637 1.00 91.31 454 LEU A CA 1
ATOM 3427 C C . LEU A 1 454 ? 3.112 11.598 11.221 1.00 91.31 454 LEU A C 1
ATOM 3429 O O . LEU A 1 454 ? 3.688 12.147 10.287 1.00 91.31 454 LEU A O 1
ATOM 3433 N N . LEU A 1 455 ? 2.328 10.527 11.053 1.00 91.88 455 LEU A N 1
ATOM 3434 C CA . LEU A 1 455 ? 2.111 9.899 9.743 1.00 91.88 455 LEU A CA 1
ATOM 3435 C C . LEU A 1 455 ? 1.401 10.824 8.753 1.00 91.88 455 LEU A C 1
ATOM 3437 O O . LEU A 1 455 ? 1.787 10.865 7.594 1.00 91.88 455 LEU A O 1
ATOM 3441 N N . ALA A 1 456 ? 0.386 11.567 9.197 1.00 91.25 456 ALA A N 1
ATOM 3442 C CA . ALA A 1 456 ? -0.334 12.513 8.351 1.00 91.25 456 ALA A CA 1
ATOM 3443 C C . ALA A 1 456 ? 0.571 13.656 7.889 1.00 91.25 456 ALA A C 1
ATOM 3445 O O . ALA A 1 456 ? 0.496 14.064 6.739 1.00 91.25 456 ALA A O 1
ATOM 3446 N N . ASN A 1 457 ? 1.474 14.127 8.748 1.00 86.88 457 ASN A N 1
ATOM 3447 C CA . ASN A 1 457 ? 2.422 15.174 8.372 1.00 86.88 457 ASN A CA 1
ATOM 3448 C C . ASN A 1 457 ? 3.523 14.673 7.438 1.00 86.88 457 ASN A C 1
ATOM 3450 O O . ASN A 1 457 ? 3.887 15.377 6.502 1.00 86.88 457 ASN A O 1
ATOM 3454 N N . LEU A 1 458 ? 3.995 13.441 7.638 1.00 87.62 458 LEU A N 1
ATOM 3455 C CA . LEU A 1 458 ? 4.857 12.755 6.672 1.00 87.62 458 LEU A CA 1
ATOM 3456 C C . LEU A 1 458 ? 4.139 12.426 5.364 1.00 87.62 458 LEU A C 1
ATOM 3458 O O . LEU A 1 458 ? 4.801 12.007 4.425 1.00 87.62 458 LEU A O 1
ATOM 3462 N N . ALA A 1 459 ? 2.814 12.573 5.311 1.00 86.69 459 ALA A N 1
ATOM 3463 C CA . ALA A 1 459 ? 2.059 12.287 4.111 1.00 86.69 459 ALA A CA 1
ATOM 3464 C C . ALA A 1 459 ? 1.837 13.469 3.181 1.00 86.69 459 ALA A C 1
ATOM 3466 O O . ALA A 1 459 ? 1.475 13.268 2.024 1.00 86.69 459 ALA A O 1
ATOM 3467 N N . MET A 1 460 ? 2.061 14.680 3.682 1.00 84.62 460 MET A N 1
ATOM 3468 C CA . MET A 1 460 ? 1.852 15.898 2.916 1.00 84.62 460 MET A CA 1
ATOM 3469 C C . MET A 1 460 ? 3.108 16.250 2.097 1.00 84.62 460 MET A C 1
ATOM 3471 O O . MET A 1 460 ? 4.204 16.193 2.670 1.00 84.62 460 MET A O 1
ATOM 3475 N N . PRO A 1 461 ? 2.954 16.684 0.826 1.00 80.31 461 PRO A N 1
ATOM 3476 C CA . PRO A 1 461 ? 4.053 17.148 -0.029 1.00 80.31 461 PRO A CA 1
ATOM 3477 C C . PRO A 1 461 ? 4.962 18.126 0.707 1.00 80.31 461 PRO A C 1
ATOM 3479 O O . PRO A 1 461 ? 4.451 18.921 1.487 1.00 80.31 461 PRO A O 1
ATOM 3482 N N . LEU A 1 462 ? 6.283 18.092 0.500 1.00 76.38 462 LEU A N 1
ATOM 3483 C CA . LEU A 1 462 ? 7.234 18.966 1.210 1.00 76.38 462 LEU A CA 1
ATOM 3484 C C . LEU A 1 462 ? 7.133 20.451 0.823 1.00 76.38 462 LEU A C 1
ATOM 3486 O O . LEU A 1 462 ? 7.645 21.285 1.549 1.00 76.38 462 LEU A O 1
ATOM 3490 N N . ASP A 1 463 ? 6.432 20.793 -0.235 1.00 78.25 463 ASP A N 1
ATOM 3491 C CA . ASP A 1 463 ? 6.210 22.149 -0.735 1.00 78.25 463 ASP A CA 1
ATOM 3492 C C . ASP A 1 463 ? 4.806 22.692 -0.432 1.00 78.25 463 ASP A C 1
ATOM 3494 O O . ASP A 1 463 ? 4.563 23.878 -0.626 1.00 78.25 463 ASP A O 1
ATOM 3498 N N . ALA A 1 464 ? 3.903 21.867 0.113 1.00 79.25 464 ALA A N 1
ATOM 3499 C CA . ALA A 1 464 ? 2.561 22.312 0.475 1.00 79.25 464 ALA A CA 1
ATOM 3500 C C . ALA A 1 464 ? 2.593 23.461 1.501 1.00 79.25 464 ALA A C 1
ATOM 3502 O O . ALA A 1 464 ? 3.315 23.388 2.506 1.00 79.25 464 ALA A O 1
ATOM 3503 N N . GLU A 1 465 ? 1.751 24.472 1.270 1.00 83.06 465 GLU A N 1
ATOM 3504 C CA . GLU A 1 465 ? 1.510 25.600 2.177 1.00 83.06 465 GLU A CA 1
ATOM 3505 C C . GLU A 1 465 ? 1.117 25.113 3.585 1.00 83.06 465 GLU A C 1
ATOM 3507 O O . GLU A 1 465 ? 0.464 24.073 3.752 1.00 83.06 465 GLU A O 1
ATOM 3512 N N . ILE A 1 466 ? 1.537 25.835 4.630 1.00 82.44 466 ILE A N 1
ATOM 3513 C CA . ILE A 1 466 ? 1.343 25.403 6.028 1.00 82.44 466 ILE A CA 1
ATOM 3514 C C . ILE A 1 466 ? -0.148 25.301 6.352 1.00 82.44 466 ILE A C 1
ATOM 3516 O O . ILE A 1 466 ? -0.579 24.358 7.021 1.00 82.44 466 ILE A O 1
ATOM 3520 N N . GLU A 1 467 ? -0.919 26.264 5.866 1.00 81.81 467 GLU A N 1
ATOM 3521 C CA . GLU A 1 467 ? -2.367 26.389 5.955 1.00 81.81 467 GLU A CA 1
ATOM 3522 C C . GLU A 1 467 ? -3.008 25.098 5.453 1.00 81.81 467 GLU A C 1
ATOM 3524 O O . GLU A 1 467 ? -3.678 24.367 6.193 1.00 81.81 467 GLU A O 1
ATOM 3529 N N . MET A 1 468 ? -2.703 24.757 4.202 1.00 80.94 468 MET A N 1
ATOM 3530 C CA . MET A 1 468 ? -3.208 23.572 3.531 1.00 80.94 468 MET A CA 1
ATOM 3531 C C . MET A 1 468 ? -2.811 22.298 4.288 1.00 80.94 468 MET A C 1
ATOM 3533 O O . MET A 1 468 ? -3.650 21.420 4.494 1.00 80.94 468 MET A O 1
ATOM 3537 N N . ARG A 1 469 ? -1.577 22.205 4.804 1.00 84.12 469 ARG A N 1
ATOM 3538 C CA . ARG A 1 469 ? -1.132 21.070 5.639 1.00 84.12 469 ARG A CA 1
ATOM 3539 C C . ARG A 1 469 ? -1.912 20.915 6.933 1.00 84.12 469 ARG A C 1
ATOM 3541 O O . ARG A 1 469 ? -2.239 19.788 7.309 1.00 84.12 469 ARG A O 1
ATOM 3548 N N . GLN A 1 470 ? -2.194 22.009 7.633 1.00 86.00 470 GLN A N 1
ATOM 3549 C CA . GLN A 1 470 ? -2.928 21.967 8.897 1.00 86.00 470 GLN A CA 1
ATOM 3550 C C . GLN A 1 470 ? -4.351 21.465 8.683 1.00 86.00 470 GLN A C 1
ATOM 3552 O O . GLN A 1 470 ? -4.779 20.517 9.353 1.00 86.00 470 GLN A O 1
ATOM 3557 N N . TYR A 1 471 ? -5.055 22.051 7.715 1.00 87.69 471 TYR A N 1
ATOM 3558 C CA . TYR A 1 471 ? -6.430 21.681 7.419 1.00 87.69 471 TYR A CA 1
ATOM 3559 C C . TYR A 1 471 ? -6.504 20.291 6.784 1.00 87.69 471 TYR A C 1
ATOM 3561 O O . TYR A 1 471 ? -7.110 19.400 7.374 1.00 87.69 471 TYR A O 1
ATOM 3569 N N . ILE A 1 472 ? -5.836 20.027 5.659 1.00 85.88 472 ILE A N 1
ATOM 3570 C CA . ILE A 1 472 ? -5.893 18.706 5.005 1.00 85.88 472 ILE A CA 1
ATOM 3571 C C . ILE A 1 472 ? -5.398 17.602 5.943 1.00 85.88 472 ILE A C 1
ATOM 3573 O O . ILE A 1 472 ? -6.042 16.555 6.043 1.00 85.88 472 ILE A O 1
ATOM 3577 N N . GLY A 1 473 ? -4.335 17.856 6.710 1.00 88.69 473 GLY A N 1
ATOM 3578 C CA . GLY A 1 473 ? -3.856 16.935 7.736 1.00 88.69 473 GLY A CA 1
ATOM 3579 C C . GLY A 1 473 ? -4.941 16.590 8.760 1.00 88.69 473 GLY A C 1
ATOM 3580 O O . GLY A 1 473 ? -5.135 15.416 9.073 1.00 88.69 473 GLY A O 1
ATOM 3581 N N . LEU A 1 474 ? -5.726 17.563 9.236 1.00 90.31 474 LEU A N 1
ATOM 3582 C CA . LEU A 1 474 ? -6.858 17.278 10.126 1.00 90.31 474 LEU A CA 1
ATOM 3583 C C . LEU A 1 474 ? -7.972 16.480 9.427 1.00 90.31 474 LEU A C 1
ATOM 3585 O O . LEU A 1 474 ? -8.567 15.590 10.040 1.00 90.31 474 LEU A O 1
ATOM 3589 N N . GLY A 1 475 ? -8.230 16.761 8.149 1.00 87.62 475 GLY A N 1
ATOM 3590 C CA . GLY A 1 475 ? -9.162 15.994 7.322 1.00 87.62 475 GLY A CA 1
ATOM 3591 C C . GLY A 1 475 ? -8.768 14.517 7.252 1.00 87.62 475 GLY A C 1
ATOM 3592 O O . GLY A 1 475 ? -9.585 13.642 7.549 1.00 87.62 475 GLY A O 1
ATOM 3593 N N . ILE A 1 476 ? -7.491 14.240 6.978 1.00 88.31 476 ILE A N 1
ATOM 3594 C CA . ILE A 1 476 ? -6.894 12.896 6.982 1.00 88.31 476 ILE A CA 1
ATOM 3595 C C . ILE A 1 476 ? -7.005 12.245 8.373 1.00 88.31 476 ILE A C 1
ATOM 3597 O O . ILE A 1 476 ? -7.360 11.070 8.494 1.00 88.31 476 ILE A O 1
ATOM 3601 N N . LEU A 1 477 ? -6.745 13.006 9.440 1.00 92.31 477 LEU A N 1
ATOM 3602 C CA . LEU A 1 477 ? -6.775 12.523 10.826 1.00 92.31 477 LEU A CA 1
ATOM 3603 C C . LEU A 1 477 ? -8.185 12.277 11.380 1.00 92.31 477 LEU A C 1
ATOM 3605 O O . LEU A 1 477 ? -8.327 11.630 12.422 1.00 92.31 477 LEU A O 1
ATOM 3609 N N . SER A 1 478 ? -9.232 12.748 10.701 1.00 90.69 478 SER A N 1
ATOM 3610 C CA . SER A 1 478 ? -10.616 12.637 11.171 1.00 90.69 478 SER A CA 1
ATOM 3611 C C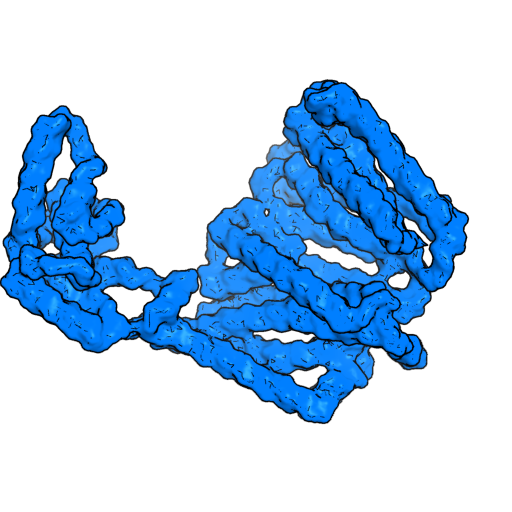 . SER A 1 478 ? -11.014 11.188 11.482 1.00 90.69 478 SER A C 1
ATOM 3613 O O . SER A 1 478 ? -11.487 10.890 12.582 1.00 90.69 478 SER A O 1
ATOM 3615 N N . VAL A 1 479 ? -10.746 10.256 10.565 1.00 89.69 479 VAL A N 1
ATOM 3616 C CA . VAL A 1 479 ? -11.057 8.828 10.721 1.00 89.69 479 VAL A CA 1
ATOM 3617 C C . VAL A 1 479 ? -10.280 8.185 11.878 1.00 89.69 479 VAL A C 1
ATOM 3619 O O . VAL A 1 479 ? -10.928 7.620 12.769 1.00 89.69 479 VAL A O 1
ATOM 3622 N N . PRO A 1 480 ? -8.933 8.246 11.947 1.00 91.75 480 PRO A N 1
ATOM 3623 C CA . PRO A 1 480 ? -8.206 7.641 13.061 1.00 91.75 480 PRO A CA 1
ATOM 3624 C C . PRO A 1 480 ? -8.571 8.268 14.414 1.00 91.75 480 PRO A C 1
ATOM 3626 O O . PRO A 1 480 ? -8.694 7.540 15.403 1.00 91.75 480 PRO A O 1
ATOM 3629 N N . PHE A 1 481 ? -8.831 9.577 14.483 1.00 95.38 481 PHE A N 1
ATOM 3630 C CA . PHE A 1 481 ? -9.276 10.226 15.720 1.00 95.38 481 PHE A CA 1
ATOM 3631 C C . PHE A 1 481 ? -10.665 9.759 16.158 1.00 95.38 481 PHE A C 1
ATOM 3633 O O . PHE A 1 481 ? -10.856 9.467 17.341 1.00 95.38 481 PHE A O 1
ATOM 3640 N N . ILE A 1 482 ? -11.616 9.607 15.229 1.00 93.12 482 ILE A N 1
ATOM 3641 C CA . ILE A 1 482 ? -12.928 9.003 15.510 1.00 93.12 482 ILE A CA 1
ATOM 3642 C C . ILE A 1 482 ? -12.745 7.605 16.106 1.00 93.12 482 ILE A C 1
ATOM 3644 O O . ILE A 1 482 ? -13.352 7.293 17.131 1.00 93.12 482 ILE A O 1
ATOM 3648 N N . VAL A 1 483 ? -11.887 6.770 15.512 1.00 92.12 483 VAL A N 1
ATOM 3649 C CA . VAL A 1 483 ? -11.640 5.398 15.982 1.00 92.12 483 VAL A CA 1
ATOM 3650 C C . VAL A 1 483 ? -11.030 5.387 17.387 1.00 92.12 483 VAL A C 1
ATOM 3652 O O . VAL A 1 483 ? -11.507 4.650 18.258 1.00 92.12 483 VAL A O 1
ATOM 3655 N N . LEU A 1 484 ? -10.024 6.227 17.650 1.00 94.75 484 LEU A N 1
ATOM 3656 C CA . LEU A 1 484 ? -9.429 6.370 18.982 1.00 94.75 484 LEU A CA 1
ATOM 3657 C C . LEU A 1 484 ? -10.461 6.841 20.008 1.00 94.75 484 LEU A C 1
ATOM 3659 O O . LEU A 1 484 ? -10.538 6.288 21.109 1.00 94.75 484 LEU A O 1
ATOM 3663 N N . LEU A 1 485 ? -11.298 7.810 19.641 1.00 95.19 485 LEU A N 1
ATOM 3664 C CA . LEU A 1 485 ? -12.343 8.333 20.510 1.00 95.19 485 LEU A CA 1
ATOM 3665 C C . LEU A 1 485 ? -13.406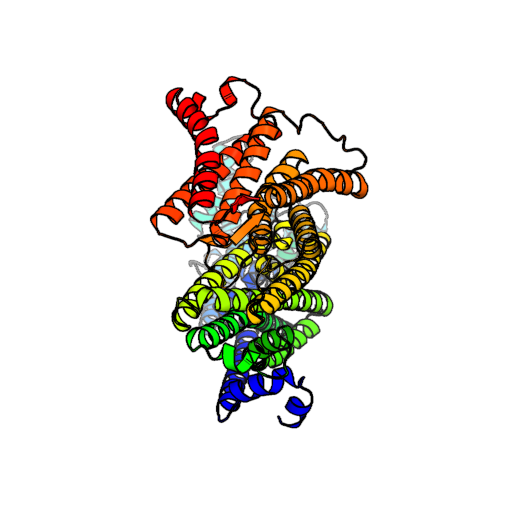 7.273 20.818 1.00 95.19 485 LEU A C 1
ATOM 3667 O O . LEU A 1 485 ? -13.777 7.092 21.978 1.00 95.19 485 LEU A O 1
ATOM 3671 N N . MET A 1 486 ? -13.847 6.507 19.817 1.00 93.19 486 MET A N 1
ATOM 3672 C CA . MET A 1 486 ? -14.762 5.376 20.003 1.00 93.19 486 MET A CA 1
ATOM 3673 C C . MET A 1 486 ? -14.184 4.335 20.965 1.00 93.19 486 MET A C 1
ATOM 3675 O O . MET A 1 486 ? -14.900 3.829 21.829 1.00 93.19 486 MET A O 1
ATOM 3679 N N . ALA A 1 487 ? -12.884 4.050 20.874 1.00 92.50 487 ALA A N 1
ATOM 3680 C CA . ALA A 1 487 ? -12.199 3.135 21.784 1.00 92.50 487 ALA A CA 1
ATOM 3681 C C . ALA A 1 487 ? -12.060 3.690 23.219 1.00 92.50 487 ALA A C 1
ATOM 3683 O O . ALA A 1 487 ? -11.845 2.926 24.166 1.00 92.50 487 ALA A O 1
ATOM 3684 N N . ARG A 1 488 ? -12.204 5.005 23.410 1.00 94.88 488 ARG A N 1
ATOM 3685 C CA . ARG A 1 488 ? -12.236 5.681 24.718 1.00 94.88 488 ARG A CA 1
ATOM 3686 C C . ARG A 1 488 ? -13.637 5.752 25.330 1.00 94.88 488 ARG A C 1
ATOM 3688 O O . ARG A 1 488 ? -13.753 6.030 26.524 1.00 94.88 488 ARG A O 1
ATOM 3695 N N . VAL A 1 489 ? -14.691 5.456 24.571 1.00 92.00 489 VAL A N 1
ATOM 3696 C CA . VAL A 1 489 ? -16.051 5.350 25.114 1.00 92.00 489 VAL A CA 1
ATOM 3697 C C . VAL A 1 489 ? -16.130 4.119 26.024 1.00 92.00 489 VAL A C 1
ATOM 3699 O O . VAL A 1 489 ? -15.744 3.025 25.609 1.00 92.00 489 VAL A O 1
ATOM 3702 N N . PRO A 1 490 ? -16.616 4.250 27.272 1.00 87.00 490 PRO A N 1
ATOM 3703 C CA . PRO A 1 490 ? -16.761 3.107 28.158 1.00 87.00 490 PRO A CA 1
ATOM 3704 C C . PRO A 1 490 ? -17.850 2.158 27.641 1.00 87.00 490 PRO A C 1
ATOM 3706 O O . PRO A 1 490 ? -19.033 2.502 27.597 1.00 87.00 490 PRO A O 1
ATOM 3709 N N . LEU A 1 491 ? -17.440 0.946 27.265 1.00 80.62 491 LEU A N 1
ATOM 3710 C CA . LEU A 1 491 ? -18.314 -0.130 26.798 1.00 80.62 491 LEU A CA 1
ATOM 3711 C C . LEU A 1 491 ? -18.303 -1.282 27.809 1.00 80.62 491 LEU A C 1
ATOM 3713 O O . LEU A 1 491 ? -17.347 -1.464 28.553 1.00 80.62 491 LEU A O 1
ATOM 3717 N N . GLY A 1 492 ? -19.372 -2.067 27.865 1.00 69.44 4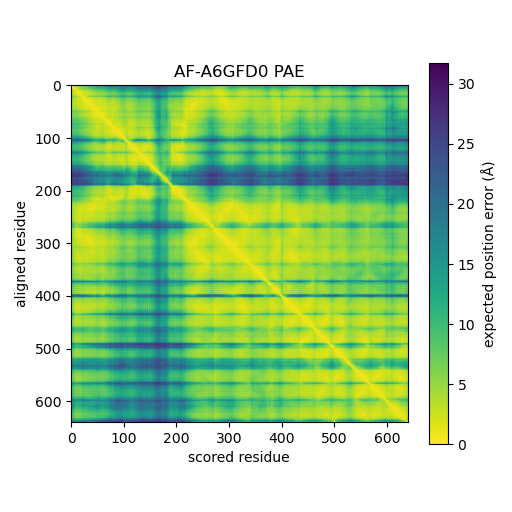92 GLY A N 1
ATOM 3718 C CA . GLY A 1 492 ? -19.462 -3.239 28.739 1.00 69.44 492 GLY A CA 1
ATOM 3719 C C . GLY A 1 492 ? -20.736 -4.027 28.476 1.00 69.44 492 GLY A C 1
ATOM 3720 O O . GLY A 1 492 ? -21.525 -3.635 27.616 1.00 69.44 492 GLY A O 1
ATOM 3721 N N . ASP A 1 493 ? -20.959 -5.100 29.227 1.00 68.69 493 ASP A N 1
ATOM 3722 C CA . ASP A 1 493 ? -22.167 -5.931 29.095 1.00 68.69 493 ASP A CA 1
ATOM 3723 C C . ASP A 1 493 ? -23.389 -5.332 29.813 1.00 68.69 493 ASP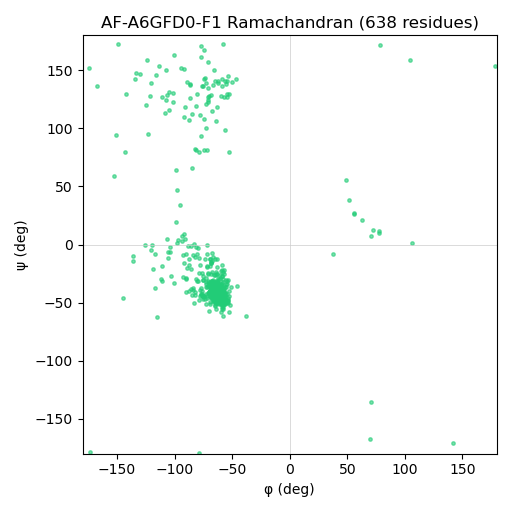 A C 1
ATOM 3725 O O . ASP A 1 493 ? -24.520 -5.777 29.632 1.00 68.69 493 ASP A O 1
ATOM 3729 N N . THR A 1 494 ? -23.195 -4.262 30.588 1.00 73.19 494 THR A N 1
ATOM 3730 C CA . THR A 1 494 ? -24.286 -3.527 31.239 1.00 73.19 494 THR A CA 1
ATOM 3731 C C . THR A 1 494 ? -25.227 -2.911 30.210 1.00 73.19 494 THR A C 1
ATOM 3733 O O . THR A 1 494 ? -24.780 -2.393 29.190 1.00 73.19 494 THR A O 1
ATOM 3736 N N . ALA A 1 495 ? -26.538 -2.917 30.452 1.00 79.50 495 ALA A N 1
ATOM 3737 C CA . ALA A 1 495 ? -27.497 -2.303 29.532 1.00 79.50 495 ALA A CA 1
ATOM 3738 C C . ALA A 1 495 ? -27.154 -0.814 29.276 1.00 79.50 495 ALA A C 1
ATOM 3740 O O . ALA A 1 495 ? -26.791 -0.121 30.229 1.00 79.50 495 ALA A O 1
ATOM 3741 N N . PRO A 1 496 ? -27.294 -0.280 28.042 1.00 80.25 496 PRO A N 1
ATOM 3742 C CA . PRO A 1 496 ? -26.941 1.112 27.720 1.00 80.25 496 PRO A CA 1
ATOM 3743 C C . PRO A 1 496 ? -27.550 2.153 28.672 1.00 80.25 496 PRO A C 1
ATOM 3745 O O . PRO A 1 496 ? -26.868 3.090 29.080 1.00 80.25 496 PRO A O 1
ATOM 3748 N N . LYS A 1 497 ? -28.788 1.918 29.126 1.00 82.00 497 LYS A N 1
ATOM 3749 C CA . LYS A 1 497 ? -29.516 2.771 30.082 1.00 82.00 497 LYS A CA 1
ATOM 3750 C C . LYS A 1 497 ? -28.899 2.849 31.482 1.00 82.00 497 LYS A C 1
ATOM 3752 O O . LYS A 1 497 ? -29.320 3.678 32.272 1.00 82.00 497 LYS A O 1
ATOM 3757 N N . LEU A 1 498 ? -27.944 1.985 31.814 1.00 81.00 498 LEU A N 1
ATOM 3758 C CA . LEU A 1 498 ? -27.226 1.997 33.093 1.00 81.00 498 LEU A CA 1
ATOM 3759 C C . LEU A 1 498 ? -25.807 2.563 32.948 1.00 81.00 498 LEU A C 1
ATOM 3761 O O . LEU A 1 498 ? -25.073 2.661 33.929 1.00 81.00 498 LEU A O 1
ATOM 3765 N N . ARG A 1 499 ? -25.394 2.924 31.727 1.00 83.00 499 ARG A N 1
ATOM 3766 C CA . ARG A 1 499 ? -24.060 3.456 31.448 1.00 83.00 499 ARG A CA 1
ATOM 3767 C C . ARG A 1 499 ? -24.061 4.973 31.591 1.00 83.00 499 ARG A C 1
ATOM 3769 O O . ARG A 1 499 ? -24.984 5.645 31.132 1.00 83.00 499 ARG A O 1
ATOM 3776 N N . SER A 1 500 ? -22.986 5.496 32.176 1.00 86.81 500 SER A N 1
ATOM 3777 C CA . SER A 1 500 ? -22.648 6.917 32.101 1.00 86.81 500 SER A CA 1
ATOM 3778 C C . SER A 1 500 ? -21.458 7.095 31.166 1.00 86.81 500 SER A C 1
ATOM 3780 O O . SER A 1 500 ? -20.456 6.390 31.296 1.00 86.81 500 SER A O 1
ATOM 3782 N N . VAL A 1 501 ? -21.589 7.996 30.194 1.00 89.50 501 VAL A N 1
ATOM 3783 C CA . VAL A 1 501 ? -20.521 8.308 29.235 1.00 89.50 501 VAL A CA 1
ATOM 3784 C C . VAL A 1 501 ? -20.010 9.721 29.530 1.00 89.50 501 VAL A C 1
ATOM 3786 O O . VAL A 1 501 ? -20.834 10.637 29.604 1.00 89.50 501 VAL A O 1
ATOM 3789 N N . PRO A 1 502 ? -18.689 9.910 29.719 1.00 92.94 502 PRO A N 1
ATOM 3790 C CA . PRO A 1 502 ? -18.098 11.221 29.970 1.00 92.94 502 PRO A CA 1
ATOM 3791 C C . PRO A 1 502 ? -17.964 11.994 28.650 1.00 92.94 502 PRO A C 1
ATOM 3793 O O . PRO A 1 502 ? -16.895 12.008 28.044 1.00 92.94 502 PRO A O 1
ATOM 3796 N N . VAL A 1 503 ? -19.050 12.599 28.167 1.00 93.62 503 VAL A N 1
ATOM 3797 C CA . VAL A 1 503 ? -19.090 13.209 26.826 1.00 93.62 503 VAL A CA 1
ATOM 3798 C C . VAL A 1 503 ? -18.162 14.417 26.753 1.00 93.62 503 VAL A C 1
ATOM 3800 O O . VAL A 1 503 ? -17.343 14.483 25.843 1.00 93.62 503 VAL A O 1
ATOM 3803 N N . MET A 1 504 ? -18.229 15.334 27.724 1.00 94.69 504 MET A N 1
ATOM 3804 C CA . MET A 1 504 ? -17.415 16.557 27.688 1.00 94.69 504 MET A CA 1
ATOM 3805 C C . MET A 1 504 ? -15.910 16.264 27.801 1.00 94.69 504 MET A C 1
ATOM 3807 O O . MET A 1 504 ? -15.153 16.794 26.990 1.00 94.69 504 MET A O 1
ATOM 3811 N N . PRO A 1 505 ? -15.443 15.374 28.706 1.00 95.88 505 PRO A N 1
ATOM 3812 C CA . PRO A 1 505 ? -14.038 14.968 28.721 1.00 95.88 505 PRO A CA 1
ATOM 3813 C C . PRO A 1 505 ? -13.565 14.316 27.418 1.00 95.88 505 PRO A C 1
ATOM 3815 O O . PRO A 1 505 ? -12.431 14.543 27.017 1.00 95.88 505 PRO A O 1
ATOM 3818 N N . LEU A 1 506 ? -14.409 13.519 26.753 1.00 95.75 506 LEU A N 1
ATOM 3819 C CA . LEU A 1 506 ? -14.065 12.891 25.473 1.00 95.75 506 LEU A CA 1
ATOM 3820 C C . LEU A 1 506 ? -13.956 13.926 24.344 1.00 95.75 506 LEU A C 1
ATOM 3822 O O . LEU A 1 506 ? -13.000 13.884 23.577 1.00 95.75 506 LEU A O 1
ATOM 3826 N N . LEU A 1 507 ? -14.882 14.888 24.275 1.00 96.50 507 LEU A N 1
ATOM 3827 C CA . LEU A 1 507 ? -14.778 16.006 23.330 1.00 96.50 507 LEU A CA 1
ATOM 3828 C C . LEU A 1 507 ? -13.527 16.856 23.596 1.00 96.50 507 LEU A C 1
ATOM 3830 O O . LEU A 1 507 ? -12.865 17.268 22.650 1.00 96.50 507 LEU A O 1
ATOM 3834 N N . GLY A 1 508 ? -13.167 17.059 24.867 1.00 96.69 508 GLY A N 1
ATOM 3835 C CA . GLY A 1 508 ? -11.916 17.713 25.252 1.00 96.69 508 GLY A CA 1
ATOM 3836 C C . GLY A 1 508 ? -10.666 16.932 24.830 1.00 96.69 508 GLY A C 1
ATOM 3837 O O . GLY A 1 508 ? -9.713 17.542 24.358 1.00 96.69 508 GLY A O 1
ATOM 3838 N N . GLU A 1 509 ? -10.670 15.595 24.945 1.00 96.19 509 GLU A N 1
ATOM 3839 C CA . GLU A 1 509 ? -9.585 14.734 24.437 1.00 96.19 509 GLU A CA 1
ATOM 3840 C C . GLU A 1 509 ? -9.428 14.900 22.910 1.00 96.19 509 GLU A C 1
ATOM 3842 O O . GLU A 1 509 ? -8.317 15.138 22.444 1.00 96.19 509 GLU A O 1
ATOM 3847 N N . LEU A 1 510 ? -10.528 14.866 22.146 1.00 96.31 510 LEU A N 1
ATOM 3848 C CA . LEU A 1 510 ? -10.501 15.074 20.692 1.00 96.31 510 LEU A CA 1
ATOM 3849 C C . LEU A 1 510 ? -10.004 16.478 20.316 1.00 96.31 510 LEU A C 1
ATOM 3851 O O . LEU A 1 510 ? -9.135 16.609 19.459 1.00 96.31 510 LEU A O 1
ATOM 3855 N N . GLY A 1 511 ? -10.519 17.518 20.978 1.00 96.44 511 GLY A N 1
ATOM 3856 C CA . GLY A 1 511 ? -10.083 18.896 20.755 1.00 96.44 511 GLY A CA 1
ATOM 3857 C C . GLY A 1 511 ? -8.594 19.090 21.047 1.00 96.44 511 GLY A C 1
ATOM 3858 O O . GLY A 1 511 ? -7.913 19.778 20.293 1.00 96.44 511 GLY A O 1
ATOM 3859 N N . ALA A 1 512 ? -8.063 18.429 22.081 1.00 96.19 512 ALA A N 1
ATOM 3860 C CA . ALA A 1 512 ? -6.636 18.455 22.386 1.00 96.19 512 ALA A CA 1
ATOM 3861 C C . ALA A 1 512 ? -5.786 17.777 21.298 1.00 96.19 512 ALA A C 1
ATOM 3863 O O . ALA A 1 512 ? -4.703 18.268 20.992 1.00 96.19 512 ALA A O 1
ATOM 3864 N N . TRP A 1 513 ? -6.256 16.681 20.691 1.00 96.19 513 TRP A N 1
ATOM 3865 C CA . TRP A 1 513 ? -5.553 16.041 19.570 1.00 96.19 513 TRP A CA 1
ATOM 3866 C C . TRP A 1 513 ? -5.568 16.916 18.314 1.00 96.19 513 TRP A C 1
ATOM 3868 O O . TRP A 1 513 ? -4.533 17.065 17.670 1.00 96.19 513 TRP A O 1
ATOM 3878 N N . SER A 1 514 ? -6.703 17.549 18.003 1.00 94.56 514 SER A N 1
ATOM 3879 C CA . SER A 1 514 ? -6.793 18.511 16.900 1.00 94.56 514 SER A CA 1
ATOM 3880 C C . SER A 1 514 ? -5.877 19.713 17.129 1.00 94.56 514 SER A C 1
ATOM 3882 O O . SER A 1 514 ? -5.116 20.077 16.242 1.00 94.56 514 SER A O 1
ATOM 3884 N N . ALA A 1 515 ? -5.871 20.288 18.335 1.00 93.38 515 ALA A N 1
ATOM 3885 C CA . ALA A 1 515 ? -4.963 21.381 18.680 1.00 93.38 515 ALA A CA 1
ATOM 3886 C C . ALA A 1 515 ? -3.488 20.954 18.590 1.00 93.38 515 ALA A C 1
ATOM 3888 O O . ALA A 1 515 ? -2.653 21.724 18.125 1.00 93.38 515 ALA A O 1
ATOM 3889 N N . ALA A 1 516 ? -3.164 19.716 18.981 1.00 92.88 516 ALA A N 1
ATOM 3890 C CA . ALA A 1 516 ? -1.814 19.184 18.836 1.00 92.88 516 ALA A CA 1
ATOM 3891 C C . ALA A 1 516 ? -1.369 19.136 17.366 1.00 92.88 516 ALA A C 1
ATOM 3893 O O . ALA A 1 516 ? -0.236 19.511 17.098 1.00 92.88 516 ALA A O 1
ATOM 3894 N N . GLN A 1 517 ? -2.237 18.760 16.417 1.00 90.38 517 GLN A N 1
ATOM 3895 C CA . GLN A 1 517 ? -1.921 18.824 14.980 1.00 90.38 517 GLN A CA 1
ATOM 3896 C C . GLN A 1 517 ? -1.551 20.255 14.549 1.00 90.38 517 GLN A C 1
ATOM 3898 O O . GLN A 1 517 ? -0.515 20.455 13.921 1.00 90.38 517 GLN A O 1
ATOM 3903 N N . PHE A 1 518 ? -2.346 21.252 14.949 1.00 86.75 518 PHE A N 1
ATOM 3904 C CA . PHE A 1 518 ? -2.107 22.663 14.608 1.00 86.75 518 PHE A CA 1
ATOM 3905 C C . PHE A 1 518 ? -0.835 23.245 15.233 1.00 86.75 518 PHE A C 1
ATOM 3907 O O . PHE A 1 518 ? -0.205 24.103 14.630 1.00 86.75 518 PHE A O 1
ATOM 3914 N N . ILE A 1 519 ? -0.447 22.803 16.431 1.00 85.88 519 ILE A N 1
ATOM 3915 C CA . ILE A 1 519 ? 0.749 23.312 17.124 1.00 85.88 519 ILE A CA 1
ATOM 3916 C C . ILE A 1 519 ? 2.014 22.589 16.655 1.00 85.88 519 ILE A C 1
ATOM 3918 O O . ILE A 1 519 ? 3.077 23.193 16.525 1.00 85.88 519 ILE A O 1
ATOM 3922 N N . LEU A 1 520 ? 1.918 21.277 16.439 1.00 81.62 520 LEU A N 1
ATOM 3923 C CA . LEU A 1 520 ? 3.074 20.435 16.159 1.00 81.62 520 LEU A CA 1
ATOM 3924 C C . LEU A 1 520 ? 3.571 20.627 14.721 1.00 81.62 520 LEU A C 1
ATOM 3926 O O . LEU A 1 520 ? 4.779 20.562 14.515 1.00 81.62 520 LEU A O 1
ATOM 3930 N N . ILE A 1 521 ? 2.686 20.947 13.764 1.00 77.75 521 ILE A N 1
ATOM 3931 C CA . ILE A 1 521 ? 3.079 21.273 12.383 1.00 77.75 521 ILE A CA 1
ATOM 3932 C C . ILE A 1 521 ? 4.048 22.464 12.326 1.00 77.75 521 ILE A C 1
ATOM 3934 O O . ILE A 1 521 ? 5.180 22.245 11.894 1.00 77.75 521 ILE A O 1
ATOM 3938 N N . PRO A 1 522 ? 3.693 23.690 12.774 1.00 72.25 522 PRO A N 1
ATOM 3939 C CA . PRO A 1 522 ? 4.605 24.830 12.704 1.00 72.25 522 PRO A CA 1
ATOM 3940 C C . PRO A 1 522 ? 5.902 24.573 13.464 1.00 72.25 522 PRO A C 1
ATOM 3942 O O . PRO A 1 522 ? 6.977 24.887 12.972 1.00 72.25 522 PRO A O 1
ATOM 3945 N N . LEU A 1 523 ? 5.825 23.946 14.641 1.00 76.94 523 LEU A N 1
ATOM 3946 C CA . LEU A 1 523 ? 6.993 23.752 15.498 1.00 76.94 523 LEU A CA 1
ATOM 3947 C C . LEU A 1 523 ? 8.014 22.781 14.888 1.00 76.94 523 LEU A C 1
ATOM 3949 O O . LEU A 1 523 ? 9.216 23.032 14.948 1.00 76.94 523 LEU A O 1
ATOM 3953 N N . VAL A 1 524 ? 7.544 21.688 14.281 1.00 73.62 524 VAL A N 1
ATOM 3954 C CA . VAL A 1 524 ? 8.401 20.722 13.579 1.00 73.62 524 VAL A CA 1
ATOM 3955 C C . VAL A 1 524 ? 8.905 21.312 12.263 1.00 73.62 524 VAL A C 1
ATOM 3957 O O . VAL A 1 524 ? 10.081 21.169 11.945 1.00 73.62 524 VAL A O 1
ATOM 3960 N N . TYR A 1 525 ? 8.042 21.994 11.512 1.00 70.88 525 TYR A N 1
ATOM 3961 C CA . TYR A 1 525 ? 8.358 22.454 10.164 1.00 70.88 525 TYR A CA 1
ATOM 3962 C C . TYR A 1 525 ? 9.295 23.670 10.146 1.00 70.88 525 TYR A C 1
ATOM 3964 O O . TYR A 1 525 ? 10.330 23.639 9.477 1.00 70.88 525 TYR A O 1
ATOM 3972 N N . VAL A 1 526 ? 9.004 24.688 10.962 1.00 70.19 526 VAL A N 1
ATOM 3973 C CA . VAL A 1 526 ? 9.880 25.859 11.154 1.00 70.19 526 VAL A CA 1
ATOM 3974 C C . VAL A 1 526 ? 11.211 25.434 11.781 1.00 70.19 526 VAL A C 1
ATOM 3976 O O . VAL A 1 526 ? 12.267 25.939 11.413 1.00 70.19 526 VAL A O 1
ATOM 3979 N N . GLY A 1 527 ? 11.184 24.472 12.711 1.00 68.62 527 GLY A N 1
ATOM 3980 C CA . GLY A 1 527 ? 12.385 24.014 13.409 1.00 68.62 527 GLY A CA 1
ATOM 3981 C C . GLY A 1 527 ? 13.338 23.158 12.567 1.00 68.62 527 GLY A C 1
ATOM 3982 O O . GLY A 1 527 ? 14.543 23.204 12.806 1.00 68.62 527 GLY A O 1
ATOM 3983 N N . LEU A 1 528 ? 12.826 22.359 11.622 1.00 70.12 528 LEU A N 1
ATOM 3984 C CA . LEU A 1 528 ? 13.628 21.372 10.883 1.00 70.12 528 LEU A CA 1
ATOM 3985 C C . LEU A 1 528 ? 13.849 21.698 9.406 1.00 70.12 528 LEU A C 1
ATOM 3987 O O . LEU A 1 528 ? 14.881 21.298 8.873 1.00 70.12 528 LEU A O 1
ATOM 3991 N N . PHE A 1 529 ? 12.902 22.362 8.739 1.00 69.88 529 PHE A N 1
ATOM 3992 C CA . PHE A 1 529 ? 12.900 22.440 7.273 1.00 69.88 529 PHE A CA 1
ATOM 3993 C C . PHE A 1 529 ? 13.067 23.857 6.734 1.00 69.88 529 PHE A C 1
ATOM 3995 O O . PHE A 1 529 ? 13.757 24.032 5.734 1.00 69.88 529 PHE A O 1
ATOM 4002 N N . SER A 1 530 ? 12.483 24.868 7.380 1.00 69.75 530 SER A N 1
ATOM 4003 C CA . SER A 1 530 ? 12.627 26.253 6.926 1.00 69.75 530 SER A CA 1
ATOM 4004 C C . SER A 1 530 ? 12.527 27.244 8.091 1.00 69.75 530 SER A C 1
ATOM 4006 O O . SER A 1 530 ? 11.423 27.646 8.462 1.00 69.75 530 SER A O 1
ATOM 4008 N N . PRO A 1 531 ? 13.663 27.657 8.689 1.00 68.44 531 PRO A N 1
ATOM 4009 C CA . PRO A 1 531 ? 13.668 28.636 9.778 1.00 68.44 531 PRO A CA 1
ATOM 4010 C C . PRO A 1 531 ? 13.247 30.045 9.330 1.00 68.44 531 PRO A C 1
ATOM 4012 O O . PRO A 1 531 ? 12.960 30.888 10.176 1.00 68.44 531 PRO A O 1
ATOM 4015 N N . GLU A 1 532 ? 13.206 30.304 8.020 1.00 72.00 532 GLU A N 1
ATOM 4016 C CA . GLU A 1 532 ? 12.759 31.577 7.436 1.00 72.00 532 GLU A CA 1
ATOM 4017 C C . GLU A 1 532 ? 11.234 31.659 7.283 1.00 72.00 532 GLU A C 1
ATOM 4019 O O . GLU A 1 532 ? 10.693 32.724 6.996 1.00 72.00 532 GLU A O 1
ATOM 4024 N N . LEU A 1 533 ? 10.524 30.550 7.497 1.00 67.75 533 LEU A N 1
ATOM 4025 C CA . LEU A 1 533 ? 9.082 30.499 7.340 1.00 67.75 533 LEU A CA 1
ATOM 4026 C C . LEU A 1 533 ? 8.395 31.216 8.509 1.00 67.75 533 LEU A C 1
ATOM 4028 O O . LEU A 1 533 ? 8.383 30.741 9.649 1.00 67.75 533 LEU A O 1
ATOM 4032 N N . HIS A 1 534 ? 7.835 32.389 8.228 1.00 66.50 534 HIS A N 1
ATOM 4033 C CA . HIS A 1 534 ? 7.060 33.150 9.197 1.00 66.50 534 HIS A CA 1
ATOM 4034 C C . HIS A 1 534 ? 5.723 32.450 9.455 1.00 66.50 534 HIS A C 1
ATOM 4036 O O . HIS A 1 534 ? 4.990 32.123 8.528 1.00 66.50 534 HIS A O 1
ATOM 4042 N N . TRP A 1 535 ? 5.417 32.195 10.729 1.00 68.62 535 TRP A N 1
ATOM 4043 C CA . TRP A 1 535 ? 4.107 31.686 11.119 1.00 68.62 535 TRP A CA 1
ATOM 4044 C C . TRP A 1 535 ? 3.100 32.823 10.985 1.00 68.62 535 TRP A C 1
ATOM 4046 O O . TRP A 1 535 ? 3.043 33.700 11.852 1.00 68.62 535 TRP A O 1
ATOM 4056 N N . ASP A 1 536 ? 2.344 32.822 9.891 1.00 71.75 536 ASP A N 1
ATOM 4057 C CA . ASP A 1 536 ? 1.265 33.779 9.729 1.00 71.75 536 ASP A CA 1
ATOM 4058 C C . ASP A 1 536 ? 0.122 33.436 10.693 1.00 71.75 536 ASP A C 1
ATOM 4060 O O . ASP A 1 536 ? -0.248 32.274 10.884 1.00 71.75 536 ASP A O 1
ATOM 4064 N N . LEU A 1 537 ? -0.409 34.448 11.371 1.00 73.94 537 LEU A N 1
ATOM 4065 C CA . LEU A 1 537 ? -1.590 34.287 12.215 1.00 73.94 537 LEU A CA 1
ATOM 4066 C C . LEU A 1 537 ? -2.877 34.355 11.385 1.00 73.94 537 LEU A C 1
ATOM 4068 O O . LEU A 1 537 ? -3.936 33.999 11.905 1.00 73.94 537 LEU A O 1
ATOM 4072 N N . GLU A 1 538 ? -2.792 34.758 10.115 1.00 71.75 538 GLU A N 1
ATOM 4073 C CA . GLU A 1 538 ? -3.924 34.834 9.185 1.00 71.75 538 GLU A CA 1
ATOM 4074 C C . GLU A 1 538 ? -4.605 33.471 8.957 1.00 71.75 538 GLU A C 1
ATOM 4076 O O . GLU A 1 538 ? -5.825 33.417 8.805 1.00 71.75 538 GLU A O 1
ATOM 4081 N N . VAL A 1 539 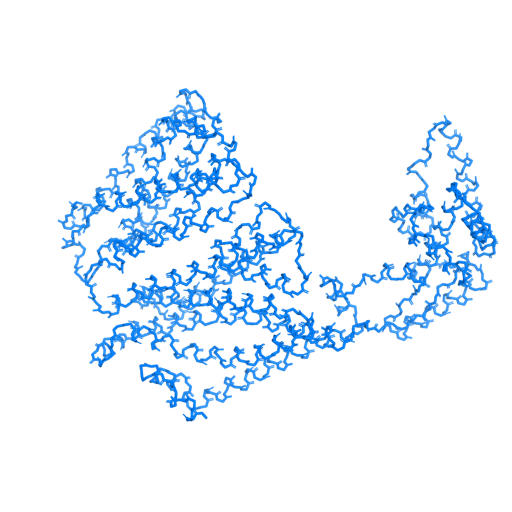? -3.881 32.355 9.128 1.00 71.69 539 VAL A N 1
ATOM 4082 C CA . VAL A 1 539 ? -4.415 30.971 9.084 1.00 71.69 539 VAL A CA 1
ATOM 4083 C C . VAL A 1 539 ? -5.551 30.723 10.093 1.00 71.69 539 VAL A C 1
ATOM 4085 O O . VAL A 1 539 ? -6.369 29.805 9.949 1.00 71.69 539 VAL A O 1
ATOM 4088 N N . PHE A 1 540 ? -5.617 31.541 11.148 1.00 80.31 540 PHE A N 1
ATOM 4089 C CA . PHE A 1 540 ? -6.585 31.447 12.237 1.00 80.31 540 PHE A CA 1
ATOM 4090 C C . PHE A 1 540 ? -7.767 32.408 12.067 1.00 80.31 540 PHE A C 1
ATOM 4092 O O . PHE A 1 540 ? -8.182 33.063 13.031 1.00 80.31 540 PHE A O 1
ATOM 4099 N N . HIS A 1 541 ? -8.358 32.466 10.869 1.00 86.31 541 HIS A N 1
ATOM 4100 C CA . HIS A 1 541 ? -9.557 33.270 10.655 1.00 86.31 541 HIS A CA 1
ATOM 4101 C C . HIS A 1 541 ? -10.666 32.889 11.669 1.00 86.31 541 HIS A C 1
ATOM 4103 O O . HIS A 1 541 ? -11.025 31.707 11.782 1.00 86.31 541 HIS A O 1
ATOM 4109 N N . PRO A 1 542 ? -11.252 33.848 12.421 1.00 89.69 542 PRO A N 1
ATOM 4110 C CA . PRO A 1 542 ? -12.194 33.544 13.501 1.00 89.69 542 PRO A CA 1
ATOM 4111 C C . PRO A 1 542 ? -13.406 32.715 13.058 1.00 89.69 542 PRO A C 1
ATOM 4113 O O . PRO A 1 542 ? -13.856 31.834 13.791 1.00 89.69 542 PRO A O 1
ATOM 4116 N N . VAL A 1 543 ? -13.922 32.964 11.850 1.00 90.19 543 VAL A N 1
ATOM 4117 C CA . VAL A 1 543 ? -15.056 32.214 11.282 1.00 90.19 543 VAL A CA 1
ATOM 4118 C C . VAL A 1 543 ? -14.646 30.777 10.947 1.00 90.19 543 VAL A C 1
ATOM 4120 O O . VAL A 1 543 ? -15.366 29.839 11.300 1.00 90.19 543 VAL A O 1
ATOM 4123 N N . GLY A 1 544 ? -13.462 30.592 10.353 1.00 89.94 544 GLY A N 1
ATOM 4124 C CA . GLY A 1 544 ? -12.896 29.270 10.074 1.00 89.94 544 GLY A CA 1
ATOM 4125 C C . GLY A 1 544 ? -12.712 28.458 11.356 1.00 89.94 544 GLY A C 1
ATOM 4126 O O . GLY A 1 544 ? -13.151 27.310 11.437 1.00 89.94 544 GLY A O 1
ATOM 4127 N N . LEU A 1 545 ? -12.198 29.084 12.420 1.00 90.75 545 LEU A N 1
ATOM 4128 C CA . LEU A 1 545 ? -12.055 28.469 13.744 1.00 90.75 545 LEU A CA 1
ATOM 4129 C C . LEU A 1 545 ? -13.388 28.044 14.373 1.00 90.75 545 LEU A C 1
ATOM 4131 O O . LEU A 1 545 ? -13.457 26.991 15.018 1.00 90.75 545 LEU A O 1
ATOM 4135 N N . VAL A 1 546 ? -14.457 28.824 14.194 1.00 94.25 546 VAL A N 1
ATOM 4136 C CA . VAL A 1 546 ? -15.801 28.463 14.674 1.00 94.25 546 VAL A CA 1
ATOM 4137 C C . VAL A 1 546 ? -16.322 27.230 13.935 1.00 94.25 546 VAL A C 1
ATOM 4139 O O . VAL A 1 546 ? -16.757 26.274 14.586 1.00 94.25 546 VAL A O 1
ATOM 4142 N N . TRP A 1 547 ? -16.230 27.204 12.603 1.00 93.88 547 TRP A N 1
ATOM 4143 C CA . TRP A 1 547 ? -16.635 26.051 11.790 1.00 93.88 547 TRP A CA 1
ATOM 4144 C C . TRP A 1 547 ? -15.789 24.806 12.070 1.00 93.88 547 TRP A C 1
ATOM 4146 O O . TRP A 1 547 ? -16.326 23.697 12.161 1.00 93.88 547 TRP A O 1
ATOM 4156 N N . LEU A 1 548 ? -14.488 24.978 12.295 1.00 93.19 548 LEU A N 1
ATOM 4157 C CA . LEU A 1 548 ? -13.576 23.905 12.674 1.00 93.19 548 LEU A CA 1
ATOM 4158 C C . LEU A 1 548 ? -13.948 23.315 14.036 1.00 93.19 548 LEU A C 1
ATOM 4160 O O . LEU A 1 548 ? -14.126 22.102 14.171 1.00 93.19 548 LEU A O 1
ATOM 4164 N N . THR A 1 549 ? -14.130 24.174 15.042 1.00 95.12 549 THR A N 1
ATOM 4165 C CA . THR A 1 549 ? -14.538 23.773 16.396 1.00 95.12 549 THR A CA 1
ATOM 4166 C C . THR A 1 549 ? -15.877 23.043 16.364 1.00 95.12 549 THR A C 1
ATOM 4168 O O . THR A 1 549 ? -16.035 21.997 17.002 1.00 95.12 549 THR A O 1
ATOM 4171 N N . TRP A 1 550 ? -16.834 23.552 15.583 1.00 96.75 550 TRP A N 1
ATOM 4172 C CA . TRP A 1 550 ? -18.124 22.906 15.370 1.00 96.75 550 TRP A CA 1
ATOM 4173 C C . TRP A 1 550 ? -17.961 21.515 14.746 1.00 96.75 550 TRP A C 1
ATOM 4175 O O . TRP A 1 550 ? -18.507 20.539 15.265 1.00 96.75 550 TRP A O 1
ATOM 4185 N N . SER A 1 551 ? -17.153 21.400 13.691 1.00 95.69 551 SER A N 1
ATOM 4186 C CA . SER A 1 551 ? -16.902 20.143 12.977 1.00 95.69 551 SER A CA 1
ATOM 4187 C C . SER A 1 551 ? -16.255 19.098 13.883 1.00 95.69 551 SER A C 1
ATOM 4189 O O . SER A 1 551 ? -16.714 17.954 13.932 1.00 95.69 551 SER A O 1
ATOM 4191 N N . ILE A 1 552 ? -15.257 19.490 14.680 1.00 95.31 552 ILE A N 1
ATOM 4192 C CA . ILE A 1 552 ? -14.608 18.628 15.678 1.00 95.31 552 ILE A CA 1
ATOM 4193 C C . ILE A 1 552 ? -15.626 18.162 16.727 1.00 95.31 552 ILE A C 1
ATOM 4195 O O . ILE A 1 552 ? -15.715 16.967 17.024 1.00 95.31 552 ILE A O 1
ATOM 4199 N N . ALA A 1 553 ? -16.439 19.075 17.266 1.00 96.50 553 ALA A N 1
ATOM 4200 C CA . ALA A 1 553 ? -17.432 18.745 18.285 1.00 96.50 553 ALA A CA 1
ATOM 4201 C C . ALA A 1 553 ? -18.496 17.767 17.761 1.00 96.50 553 ALA A C 1
ATOM 4203 O O . ALA A 1 553 ? -18.792 16.761 18.414 1.00 96.50 553 ALA A O 1
ATOM 4204 N N . VAL A 1 554 ? -19.053 18.018 16.573 1.00 96.88 554 VAL A N 1
ATOM 4205 C CA . VAL A 1 554 ? -20.070 17.149 15.961 1.00 96.88 554 VAL A CA 1
ATOM 4206 C C . VAL A 1 554 ? -19.483 15.793 15.580 1.00 96.88 554 VAL A C 1
ATOM 4208 O O . VAL A 1 554 ? -20.109 14.769 15.859 1.00 96.88 554 VAL A O 1
ATOM 4211 N N . THR A 1 555 ? -18.262 15.756 15.047 1.00 96.06 555 THR A N 1
ATOM 4212 C CA . THR A 1 555 ? -17.527 14.509 14.784 1.00 96.06 555 THR A CA 1
ATOM 4213 C C . THR A 1 555 ? -17.369 13.678 16.053 1.00 96.06 555 THR A C 1
ATOM 4215 O O . THR A 1 555 ? -17.680 12.483 16.071 1.00 96.06 555 THR A O 1
ATOM 4218 N N . GLY A 1 556 ? -16.964 14.316 17.154 1.00 95.75 556 GLY A N 1
ATOM 4219 C CA . GLY A 1 556 ? -16.851 13.659 18.449 1.00 95.75 556 GLY A CA 1
ATOM 4220 C C . GLY A 1 556 ? -18.190 13.114 18.954 1.00 95.75 556 GLY A C 1
ATOM 4221 O O . GLY A 1 556 ? -18.261 11.983 19.437 1.00 95.75 556 GLY A O 1
ATOM 4222 N N . LEU A 1 557 ? -19.284 13.863 18.783 1.00 96.31 557 LEU A N 1
ATOM 4223 C CA . LEU A 1 557 ? -20.631 13.405 19.138 1.00 96.31 557 LEU A CA 1
ATOM 4224 C C . LEU A 1 557 ? -21.088 12.209 18.286 1.00 96.31 557 LEU A C 1
ATOM 4226 O O . LEU A 1 557 ? -21.659 11.264 18.839 1.00 96.31 557 LEU A O 1
ATOM 4230 N N . ILE A 1 558 ? -20.817 12.214 16.976 1.00 94.69 558 ILE A N 1
ATOM 4231 C CA . ILE A 1 558 ? -21.092 11.090 16.065 1.00 94.69 558 ILE A CA 1
ATOM 4232 C C . ILE A 1 558 ? -20.332 9.844 16.527 1.00 94.69 558 ILE A C 1
ATOM 4234 O O . ILE A 1 558 ? -20.944 8.791 16.716 1.00 94.69 558 ILE A O 1
ATOM 4238 N N . ALA A 1 559 ? -19.030 9.970 16.787 1.00 93.50 559 ALA A N 1
ATOM 4239 C CA . ALA A 1 559 ? -18.176 8.882 17.258 1.00 93.50 559 ALA A CA 1
ATOM 4240 C C . ALA A 1 559 ? -18.690 8.285 18.580 1.00 93.50 559 ALA A C 1
ATOM 4242 O O . ALA A 1 559 ? -18.897 7.073 18.700 1.00 93.50 559 ALA A O 1
ATOM 4243 N N . ILE A 1 560 ? -18.987 9.140 19.565 1.00 93.88 560 ILE A N 1
ATOM 4244 C CA . ILE A 1 560 ? -19.521 8.711 20.862 1.00 93.88 560 ILE A CA 1
ATOM 4245 C C . ILE A 1 560 ? -20.869 8.005 20.686 1.00 93.88 560 ILE A C 1
ATOM 4247 O O . ILE A 1 560 ? -21.115 6.967 21.309 1.00 93.88 560 ILE A O 1
ATOM 4251 N N . ARG A 1 561 ? -21.748 8.523 19.824 1.00 92.19 561 ARG A N 1
ATOM 4252 C CA . ARG A 1 561 ? -23.060 7.927 19.543 1.00 92.19 561 ARG A CA 1
ATOM 4253 C C . ARG A 1 561 ? -22.955 6.582 18.838 1.00 92.19 561 ARG A C 1
ATOM 4255 O O . ARG A 1 561 ? -23.739 5.687 19.165 1.00 92.19 561 ARG A O 1
ATOM 4262 N N . LEU A 1 562 ? -22.016 6.437 17.910 1.00 89.31 562 LEU A N 1
ATOM 4263 C CA . LEU A 1 562 ? -21.777 5.198 17.176 1.00 89.31 562 LEU A CA 1
ATOM 4264 C C . LEU A 1 562 ? -21.245 4.094 18.098 1.00 89.31 562 LEU A C 1
ATOM 4266 O O . LEU A 1 562 ? -21.648 2.940 17.976 1.00 89.31 562 LEU A O 1
ATOM 4270 N N . ALA A 1 563 ? -20.385 4.447 19.056 1.00 87.75 563 ALA A N 1
ATOM 4271 C CA . ALA A 1 563 ? -19.843 3.497 20.023 1.00 87.75 563 ALA A CA 1
ATOM 4272 C C . ALA A 1 563 ? -20.850 3.118 21.123 1.00 87.75 563 ALA A C 1
ATOM 4274 O O . ALA A 1 563 ? -20.951 1.955 21.512 1.00 87.75 563 ALA A O 1
ATOM 4275 N N . SER A 1 564 ? -21.583 4.094 21.662 1.00 86.56 564 SER A N 1
ATOM 4276 C CA . SER A 1 564 ? -22.327 3.922 22.918 1.00 86.56 564 SER A CA 1
ATOM 4277 C C . SER A 1 564 ? -23.721 3.307 22.776 1.00 86.56 564 SER A C 1
ATOM 4279 O O . SER A 1 564 ? -24.252 2.778 23.757 1.00 86.56 564 SER A O 1
ATOM 4281 N N . ALA A 1 565 ? -24.330 3.365 21.592 1.00 84.00 565 ALA A N 1
ATOM 4282 C CA . ALA A 1 565 ? -25.754 3.099 21.430 1.00 84.00 565 ALA A CA 1
ATOM 4283 C C . ALA A 1 565 ? -26.055 2.161 20.245 1.00 84.00 565 ALA A C 1
ATOM 4285 O O . ALA A 1 565 ? -25.347 2.174 19.242 1.00 84.00 565 ALA A O 1
ATOM 4286 N N . PRO A 1 566 ? -27.109 1.326 20.337 1.00 77.81 566 PRO A N 1
ATOM 4287 C CA . PRO A 1 566 ? -27.431 0.359 19.296 1.00 77.81 566 PRO A CA 1
ATOM 4288 C C . PRO A 1 566 ? -27.825 1.046 17.981 1.00 77.81 566 PRO A C 1
ATOM 4290 O O . PRO A 1 566 ? -28.549 2.047 17.961 1.00 77.81 566 PRO A O 1
ATOM 4293 N N . ASN A 1 567 ? -27.371 0.459 16.875 1.00 78.00 567 ASN A N 1
ATOM 4294 C CA . ASN A 1 567 ? -27.577 0.982 15.529 1.00 78.00 567 ASN A CA 1
ATOM 4295 C C . ASN A 1 567 ? -28.901 0.471 14.947 1.00 78.00 567 ASN A C 1
ATOM 4297 O O . ASN A 1 567 ? -29.026 -0.703 14.597 1.00 78.00 567 ASN A O 1
ATOM 4301 N N . LYS A 1 568 ? -29.894 1.362 14.856 1.00 88.00 568 LYS A N 1
ATOM 4302 C CA . LYS A 1 568 ? -31.102 1.181 14.033 1.00 88.00 568 LYS A CA 1
ATOM 4303 C C . LYS A 1 568 ? -30.855 1.799 12.656 1.00 88.00 568 LYS A C 1
ATOM 4305 O O . LYS A 1 568 ? -30.152 2.800 12.579 1.00 88.00 568 LYS A O 1
ATOM 4310 N N . ILE A 1 569 ? -31.493 1.280 11.605 1.00 85.56 569 ILE A N 1
ATOM 4311 C CA . ILE A 1 569 ? -31.324 1.776 10.223 1.00 85.56 569 ILE A CA 1
ATOM 4312 C C . ILE A 1 569 ? -31.530 3.296 10.143 1.00 85.56 569 ILE A C 1
ATOM 4314 O O . ILE A 1 569 ? -30.631 4.004 9.706 1.00 85.56 569 ILE A O 1
ATOM 4318 N N . LEU A 1 570 ? -32.648 3.812 10.667 1.00 88.88 570 LEU A N 1
ATOM 4319 C CA . LEU A 1 570 ? -32.937 5.253 10.662 1.00 88.88 570 LEU A CA 1
ATOM 4320 C C . LEU A 1 570 ? -31.880 6.079 11.416 1.00 88.88 570 LEU A C 1
ATOM 4322 O O . LEU A 1 570 ? -31.541 7.182 11.005 1.00 88.88 570 LEU A O 1
ATOM 4326 N N . SER A 1 571 ? -31.325 5.530 12.501 1.00 87.31 571 SER A N 1
ATOM 4327 C CA . SER A 1 571 ? -30.241 6.187 13.238 1.00 87.31 571 SER A CA 1
ATOM 4328 C C . SER A 1 571 ? -28.955 6.237 12.421 1.00 87.31 571 SER A C 1
ATOM 4330 O O . SER A 1 571 ? -28.235 7.220 12.521 1.00 87.31 571 SER A O 1
ATOM 4332 N N . ASN A 1 572 ? -28.661 5.203 11.631 1.00 87.19 572 ASN A N 1
ATOM 4333 C CA . ASN A 1 572 ? -27.492 5.192 10.757 1.00 87.19 572 ASN A CA 1
ATOM 4334 C C . ASN A 1 572 ? -27.658 6.186 9.605 1.00 87.19 572 ASN A C 1
ATOM 4336 O O . ASN A 1 572 ? -26.710 6.892 9.296 1.00 87.19 572 ASN A O 1
ATOM 4340 N N . VAL A 1 573 ? -28.859 6.284 9.022 1.00 90.06 573 VAL A N 1
ATOM 4341 C CA . VAL A 1 573 ? -29.172 7.287 7.988 1.00 90.06 573 VAL A CA 1
ATOM 4342 C C . VAL A 1 573 ? -29.005 8.703 8.543 1.00 90.06 573 VAL A C 1
ATOM 4344 O O . VAL A 1 573 ? -28.365 9.534 7.908 1.00 90.06 573 VAL A O 1
ATOM 4347 N N . TRP A 1 574 ? -29.502 8.970 9.755 1.00 94.00 574 TRP A N 1
ATOM 4348 C CA . TRP A 1 574 ? -29.299 10.263 10.414 1.00 94.00 574 TRP A CA 1
ATOM 4349 C C . TRP A 1 574 ? -27.819 10.562 10.685 1.00 94.00 574 TRP A C 1
ATOM 4351 O O . TRP A 1 574 ? -27.357 11.659 10.397 1.00 94.00 574 TRP A O 1
ATOM 4361 N N . LEU A 1 575 ? -27.058 9.591 11.202 1.00 91.75 575 LEU A N 1
ATOM 4362 C CA . LEU A 1 575 ? -25.619 9.764 11.429 1.00 91.75 575 LEU A CA 1
ATOM 4363 C C . LEU A 1 575 ? -24.853 9.997 10.122 1.00 91.75 575 LEU A C 1
ATOM 4365 O O . LEU A 1 575 ? -23.935 10.809 10.113 1.00 91.75 575 LEU A O 1
ATOM 4369 N N . ALA A 1 576 ? -25.246 9.331 9.033 1.00 89.44 576 ALA A N 1
ATOM 4370 C CA . ALA A 1 576 ? -24.676 9.560 7.710 1.00 89.44 576 ALA A CA 1
ATOM 4371 C C . ALA A 1 576 ? -24.960 10.989 7.229 1.00 89.44 576 ALA A C 1
ATOM 4373 O O . ALA A 1 576 ? -24.033 11.679 6.822 1.00 89.44 576 ALA A O 1
ATOM 4374 N N . PHE A 1 577 ? -26.201 11.468 7.365 1.00 94.12 577 PHE A N 1
ATOM 4375 C CA . PHE A 1 577 ? -26.549 12.859 7.068 1.00 94.12 577 PHE A CA 1
ATOM 4376 C C . PHE A 1 577 ? -25.696 13.847 7.880 1.00 94.12 577 PHE A C 1
ATOM 4378 O O . PHE A 1 577 ? -25.098 14.750 7.301 1.00 94.12 577 PHE A O 1
ATOM 4385 N N . CYS A 1 578 ? -25.555 13.638 9.196 1.00 94.81 578 CYS A N 1
ATOM 4386 C CA . CYS A 1 578 ? -24.692 14.477 10.031 1.00 94.81 578 CYS A CA 1
ATOM 4387 C C . CYS A 1 578 ? -23.224 14.442 9.584 1.00 94.81 578 CYS A C 1
ATOM 4389 O O . CYS A 1 578 ? -22.576 15.483 9.592 1.00 94.81 578 CYS A O 1
ATOM 4391 N N . ALA A 1 579 ? -22.700 13.275 9.196 1.00 91.31 579 ALA A N 1
ATOM 4392 C CA . ALA A 1 579 ? -21.331 13.147 8.705 1.00 91.31 579 ALA A CA 1
ATOM 4393 C C . ALA A 1 579 ? -21.114 13.945 7.409 1.00 91.31 579 ALA A C 1
ATOM 4395 O O . ALA A 1 579 ? -20.114 14.646 7.299 1.00 91.31 579 ALA A O 1
ATOM 4396 N N . VAL A 1 580 ? -22.073 13.928 6.474 1.00 91.25 580 VAL A N 1
ATOM 4397 C CA . VAL A 1 580 ? -22.012 14.774 5.268 1.00 91.25 580 VAL A CA 1
ATOM 4398 C C . VAL A 1 580 ? -22.013 16.260 5.635 1.00 91.25 580 VAL A C 1
ATOM 4400 O O . VAL A 1 580 ? -21.202 17.018 5.113 1.00 91.25 580 VAL A O 1
ATOM 4403 N N . THR A 1 581 ? -22.862 16.690 6.575 1.00 93.62 581 THR A N 1
ATOM 4404 C CA . THR A 1 581 ? -22.871 18.096 7.018 1.00 93.62 581 THR A CA 1
ATOM 4405 C C . THR A 1 581 ? -21.556 18.508 7.683 1.00 93.62 581 THR A C 1
ATOM 4407 O O . THR A 1 581 ? -21.117 19.639 7.502 1.00 93.62 581 THR A O 1
ATOM 4410 N N . VAL A 1 582 ? -20.907 17.602 8.420 1.00 93.88 582 VAL A N 1
ATOM 4411 C CA . VAL A 1 582 ? -19.566 17.832 8.981 1.00 93.88 582 VAL A CA 1
ATOM 4412 C C . VAL A 1 582 ? -18.531 18.035 7.883 1.00 93.88 582 VAL A C 1
ATOM 4414 O O . VAL A 1 582 ? -17.725 18.945 8.010 1.00 93.88 582 VAL A O 1
ATOM 4417 N N . VAL A 1 583 ? -18.558 17.242 6.809 1.00 91.56 583 VAL A N 1
ATOM 4418 C CA . VAL A 1 583 ? -17.630 17.427 5.680 1.00 91.56 583 VAL A CA 1
ATOM 4419 C C . VAL A 1 583 ? -17.817 18.809 5.053 1.00 91.56 583 VAL A C 1
ATOM 4421 O O . VAL A 1 583 ? -16.837 19.514 4.853 1.00 91.56 583 VAL A O 1
ATOM 4424 N N . ILE A 1 584 ? -19.062 19.241 4.827 1.00 90.88 584 ILE A N 1
ATOM 4425 C CA . ILE A 1 584 ? -19.362 20.579 4.285 1.00 90.88 584 ILE A CA 1
ATOM 4426 C C . ILE A 1 584 ? -18.850 21.683 5.225 1.00 90.88 584 ILE A C 1
ATOM 4428 O O . ILE A 1 584 ? -18.175 22.610 4.791 1.00 90.88 584 ILE A O 1
ATOM 4432 N N . ALA A 1 585 ? -19.138 21.578 6.525 1.00 93.00 585 ALA A N 1
ATOM 4433 C CA . ALA A 1 585 ? -18.664 22.529 7.531 1.00 93.00 585 ALA A CA 1
ATOM 4434 C C . ALA A 1 585 ? -17.132 22.567 7.638 1.00 93.00 585 ALA A C 1
ATOM 4436 O O . ALA A 1 585 ? -16.550 23.627 7.856 1.00 93.00 585 ALA A O 1
ATOM 4437 N N . PHE A 1 586 ? -16.480 21.419 7.472 1.00 92.69 586 PHE A N 1
ATOM 4438 C CA . PHE A 1 586 ? -15.032 21.315 7.467 1.00 92.69 586 PHE A CA 1
ATOM 4439 C C . PHE A 1 586 ? -14.425 21.976 6.227 1.00 92.69 586 PHE A C 1
ATOM 4441 O O . PHE A 1 586 ? -13.493 22.755 6.375 1.00 92.69 586 PHE A O 1
ATOM 4448 N N . VAL A 1 587 ? -14.992 21.753 5.036 1.00 90.81 587 VAL A N 1
ATOM 4449 C CA . VAL A 1 587 ? -14.586 22.454 3.804 1.00 90.81 587 VAL A CA 1
ATOM 4450 C C . VAL A 1 587 ? -14.728 23.968 3.970 1.00 90.81 587 VAL A C 1
ATOM 4452 O O . VAL A 1 587 ? -13.795 24.687 3.639 1.00 90.81 587 VAL A O 1
ATOM 4455 N N . HIS A 1 588 ? -15.816 24.463 4.573 1.00 90.81 588 HIS A N 1
ATOM 4456 C CA . HIS A 1 588 ? -15.925 25.892 4.900 1.00 90.81 588 HIS A CA 1
ATOM 4457 C C . HIS A 1 588 ? -14.809 26.373 5.828 1.00 90.81 588 HIS A C 1
ATOM 4459 O O . HIS A 1 588 ? -14.279 27.459 5.622 1.00 90.81 588 HIS A O 1
ATOM 4465 N N . ALA A 1 589 ? -14.442 25.584 6.843 1.00 91.19 589 ALA A N 1
ATOM 4466 C CA . ALA A 1 589 ? -13.328 25.936 7.716 1.00 91.19 589 ALA A CA 1
ATOM 4467 C C . ALA A 1 589 ? -12.002 26.031 6.945 1.00 91.19 589 ALA A C 1
ATOM 4469 O O . ALA A 1 589 ? -11.217 26.927 7.235 1.00 91.19 589 ALA A O 1
ATOM 4470 N N . VAL A 1 590 ? -11.782 25.150 5.960 1.00 89.88 590 VAL A N 1
ATOM 4471 C CA . VAL A 1 590 ? -10.608 25.203 5.077 1.00 89.88 590 VAL A CA 1
ATOM 4472 C C . VAL A 1 590 ? -10.627 26.467 4.224 1.00 89.88 590 VAL A C 1
ATOM 4474 O O . VAL A 1 590 ? -9.651 27.199 4.264 1.00 89.88 590 VAL A O 1
ATOM 4477 N N . LEU A 1 591 ? -11.727 26.759 3.520 1.00 90.81 591 LEU A N 1
ATOM 4478 C CA . LEU A 1 591 ? -11.836 27.919 2.618 1.00 90.81 591 LEU A CA 1
ATOM 4479 C C . LEU A 1 591 ? -11.601 29.253 3.343 1.00 90.81 591 LEU A C 1
ATOM 4481 O O . LEU A 1 591 ? -10.856 30.098 2.860 1.00 90.81 591 LEU A O 1
ATOM 4485 N N . TRP A 1 592 ? -12.152 29.404 4.551 1.00 89.88 592 TRP A N 1
ATOM 4486 C CA . TRP A 1 592 ? -11.853 30.549 5.419 1.00 89.88 592 TRP A CA 1
ATOM 4487 C C . TRP A 1 592 ? -10.407 30.558 5.935 1.00 89.88 592 TRP A C 1
ATOM 4489 O O . TRP A 1 592 ? -9.861 31.621 6.202 1.00 89.88 592 TRP A O 1
ATOM 4499 N N . GLY A 1 593 ? -9.807 29.386 6.142 1.00 85.38 593 GLY A N 1
ATOM 4500 C CA . GLY A 1 593 ? -8.450 29.243 6.667 1.00 85.38 593 GLY A CA 1
ATOM 4501 C C . GLY A 1 593 ? -7.343 29.475 5.639 1.00 85.38 593 GLY A C 1
ATOM 4502 O O . GLY A 1 593 ? -6.238 29.823 6.038 1.00 85.38 593 GLY A O 1
ATOM 4503 N N . VAL A 1 594 ? -7.634 29.290 4.347 1.00 85.62 594 VAL A N 1
ATOM 4504 C CA . VAL A 1 594 ? -6.712 29.568 3.228 1.00 85.62 594 VAL A CA 1
ATOM 4505 C C . VAL A 1 594 ? -6.955 30.940 2.579 1.00 85.62 594 VAL A C 1
ATOM 4507 O O . VAL A 1 594 ? -6.314 31.266 1.591 1.00 85.62 594 VAL A O 1
ATOM 4510 N N . GLY A 1 595 ? -7.884 31.743 3.113 1.00 83.94 595 GLY A N 1
ATOM 4511 C CA . GLY A 1 595 ? -8.152 33.105 2.629 1.00 83.94 595 GLY A CA 1
ATOM 4512 C C . GLY A 1 595 ? -8.981 33.201 1.341 1.00 83.94 595 GLY A C 1
ATOM 4513 O O . GLY A 1 595 ? -9.080 34.286 0.771 1.00 83.94 595 GLY A O 1
ATOM 4514 N N . GLU A 1 596 ? -9.599 32.104 0.890 1.00 84.56 596 GLU A N 1
ATOM 4515 C CA . GLU A 1 596 ? -10.524 32.109 -0.260 1.00 84.56 596 GLU A CA 1
ATOM 4516 C C . GLU A 1 596 ? -11.845 32.809 0.084 1.00 84.56 596 GLU A C 1
ATOM 4518 O O . GLU A 1 596 ? -12.454 33.443 -0.773 1.00 84.56 596 GLU A O 1
ATOM 4523 N N . PHE A 1 597 ? -12.268 32.731 1.351 1.00 84.50 597 PHE A N 1
ATOM 4524 C CA . PHE A 1 597 ? -13.413 33.481 1.864 1.00 84.50 597 PHE A CA 1
ATOM 4525 C C . PHE A 1 597 ? -12.971 34.658 2.724 1.00 84.50 597 PHE A C 1
ATOM 4527 O O . PHE A 1 597 ? -12.161 34.496 3.639 1.00 84.50 597 PHE A O 1
ATOM 4534 N N . ASN A 1 598 ? -13.542 35.827 2.443 1.00 83.19 598 ASN A N 1
ATOM 4535 C CA . ASN A 1 598 ? -13.203 37.104 3.067 1.00 83.19 598 ASN A CA 1
ATOM 4536 C C . ASN A 1 598 ? -14.433 37.947 3.450 1.00 83.19 598 ASN A C 1
ATOM 4538 O O . ASN A 1 598 ? -14.295 38.876 4.250 1.00 83.19 598 ASN A O 1
ATOM 4542 N N . ASP A 1 599 ? -15.632 37.620 2.954 1.00 86.50 599 ASP A N 1
ATOM 4543 C CA . ASP A 1 599 ? -16.832 38.440 3.138 1.00 86.50 599 ASP A CA 1
ATOM 4544 C C . ASP A 1 599 ? -17.842 37.840 4.129 1.00 86.50 599 ASP A C 1
ATOM 4546 O O . ASP A 1 599 ? -17.989 36.631 4.305 1.00 86.50 599 ASP A O 1
ATOM 4550 N N . ILE A 1 600 ? -18.598 38.706 4.814 1.00 80.81 600 ILE A N 1
ATOM 4551 C CA . ILE A 1 600 ? -19.572 38.271 5.833 1.00 80.81 600 ILE A CA 1
ATOM 4552 C C . ILE A 1 600 ? -20.715 37.425 5.249 1.00 80.81 600 ILE A C 1
ATOM 4554 O O . ILE A 1 600 ? -21.307 36.604 5.956 1.00 80.81 600 ILE A O 1
ATOM 4558 N N . ASP A 1 601 ? -21.005 37.600 3.963 1.00 82.38 601 ASP A N 1
ATOM 4559 C CA . ASP A 1 601 ? -22.043 36.856 3.255 1.00 82.38 601 ASP A CA 1
ATOM 4560 C C . ASP A 1 601 ? -21.625 35.384 3.020 1.00 82.38 601 ASP A C 1
ATOM 4562 O O . ASP A 1 601 ? -22.483 34.506 2.903 1.00 82.38 601 ASP A O 1
ATOM 4566 N N . GLU A 1 602 ? -20.323 35.080 3.117 1.00 85.88 602 GLU A N 1
ATOM 4567 C CA . GLU A 1 602 ? -19.714 33.746 2.968 1.00 85.88 602 GLU A CA 1
ATOM 4568 C C . GLU A 1 602 ? -19.649 32.962 4.294 1.00 85.88 602 GLU A C 1
ATOM 4570 O O . GLU A 1 602 ? -19.227 31.800 4.344 1.00 85.88 602 GLU A O 1
ATOM 4575 N N . VAL A 1 603 ? -20.109 33.553 5.410 1.00 83.62 603 VAL A N 1
ATOM 4576 C CA . VAL A 1 603 ? -20.186 32.863 6.718 1.00 83.62 603 VAL A CA 1
ATOM 4577 C C . VAL A 1 603 ? -21.010 31.575 6.604 1.00 83.62 603 VAL A C 1
ATOM 4579 O O . VAL A 1 603 ? -20.710 30.571 7.260 1.00 83.62 603 VAL A O 1
ATOM 4582 N N . PHE A 1 604 ? -22.026 31.589 5.739 1.00 88.38 604 PHE A N 1
ATOM 4583 C CA . PHE A 1 604 ? -22.773 30.415 5.306 1.00 88.38 604 PHE A CA 1
ATOM 4584 C C . PHE A 1 604 ? -22.689 30.321 3.781 1.00 88.38 604 PHE A C 1
ATOM 4586 O O . PHE A 1 604 ? -23.528 30.915 3.118 1.00 88.38 604 PHE A O 1
ATOM 4593 N N . ALA A 1 605 ? -21.753 29.555 3.206 1.00 83.94 605 ALA A N 1
ATOM 4594 C CA . ALA A 1 605 ? -21.582 29.556 1.741 1.00 83.94 605 ALA A CA 1
ATOM 4595 C C . ALA A 1 605 ? -22.843 29.139 0.957 1.00 83.94 605 ALA A C 1
ATOM 4597 O O . ALA A 1 605 ? -23.039 29.519 -0.191 1.00 83.94 605 ALA A O 1
ATOM 4598 N N . MET A 1 606 ? -23.775 28.408 1.580 1.00 86.38 606 MET A N 1
ATOM 4599 C CA . MET A 1 606 ? -25.061 28.100 0.946 1.00 86.38 606 MET A CA 1
ATOM 4600 C C . MET A 1 606 ? -25.970 29.331 0.770 1.00 86.38 606 MET A C 1
ATOM 4602 O O . MET A 1 606 ? -26.933 29.261 0.007 1.00 86.38 606 MET A O 1
ATOM 4606 N N . ALA A 1 607 ? -25.701 30.442 1.464 1.00 88.62 607 ALA A N 1
ATOM 4607 C CA . ALA A 1 607 ? -26.430 31.701 1.331 1.00 88.62 607 ALA A CA 1
ATOM 4608 C C . ALA A 1 607 ? -26.216 32.351 -0.042 1.00 88.62 607 ALA A C 1
ATOM 4610 O O . ALA A 1 607 ? -27.162 32.937 -0.568 1.00 88.62 607 ALA A O 1
ATOM 4611 N N . GLU A 1 608 ? -25.036 32.169 -0.643 1.00 87.69 608 GLU A N 1
ATOM 4612 C CA . GLU A 1 608 ? -24.725 32.634 -2.000 1.00 87.69 608 GLU A CA 1
ATOM 4613 C C . GLU A 1 608 ? -25.592 31.941 -3.051 1.00 87.69 608 GLU A C 1
ATOM 4615 O O . GLU A 1 608 ? -26.114 32.571 -3.969 1.00 87.69 608 GLU A O 1
ATOM 4620 N N . LEU A 1 609 ? -25.802 30.631 -2.882 1.00 88.56 609 LEU A N 1
ATOM 4621 C CA . LEU A 1 609 ? -26.686 29.854 -3.748 1.00 88.56 609 LEU A CA 1
ATOM 4622 C C . LEU A 1 609 ? -28.153 30.239 -3.531 1.00 88.56 609 LEU A C 1
ATOM 4624 O O . LEU A 1 609 ? -28.941 30.301 -4.477 1.00 88.56 609 LEU A O 1
ATOM 4628 N N . SER A 1 610 ? -28.553 30.442 -2.273 1.00 93.06 610 SER A N 1
ATOM 4629 C CA . SER A 1 610 ? -29.890 30.902 -1.912 1.00 93.06 610 SER A CA 1
ATOM 4630 C C . SER A 1 610 ? -29.962 31.328 -0.440 1.00 93.06 610 SER A C 1
ATOM 4632 O O . SER A 1 610 ? -29.595 30.539 0.438 1.00 93.06 610 SER A O 1
ATOM 4634 N N . PRO A 1 611 ? -30.611 32.462 -0.110 1.00 90.81 611 PRO A N 1
ATOM 4635 C CA . PRO A 1 611 ? -30.869 32.849 1.281 1.00 90.81 611 PRO A CA 1
ATOM 4636 C C . PRO A 1 611 ? -31.599 31.767 2.096 1.00 90.81 611 PRO A C 1
ATOM 4638 O O . PRO A 1 611 ? -31.377 31.617 3.297 1.00 90.81 611 PRO A O 1
ATOM 4641 N N . VAL A 1 612 ? -32.454 30.968 1.445 1.00 93.50 612 VAL A N 1
ATOM 4642 C CA . VAL A 1 612 ? -33.184 29.864 2.089 1.00 93.50 612 VAL A CA 1
ATOM 4643 C C . VAL A 1 612 ? -32.238 28.728 2.482 1.00 93.50 612 VAL A C 1
ATOM 4645 O O . VAL A 1 612 ? -32.383 28.158 3.565 1.00 93.50 612 VAL A O 1
ATOM 4648 N N . LEU A 1 613 ? -31.256 28.408 1.635 1.00 90.00 613 LEU A N 1
ATOM 4649 C CA . LEU A 1 613 ? -30.255 27.385 1.932 1.00 90.00 613 LEU A CA 1
ATOM 4650 C C . LEU A 1 613 ? -29.285 27.858 3.025 1.00 90.00 613 LEU A C 1
ATOM 4652 O O . LEU A 1 613 ? -28.947 27.064 3.902 1.00 90.00 613 LEU A O 1
ATOM 4656 N N . GLY A 1 614 ? -28.931 29.148 3.053 1.00 90.06 614 GLY A N 1
ATOM 4657 C CA . GLY A 1 614 ? -28.189 29.760 4.162 1.00 90.06 614 GLY A CA 1
ATOM 4658 C C . GLY A 1 614 ? -28.926 29.646 5.505 1.00 90.06 614 GLY A C 1
ATOM 4659 O O . GLY A 1 614 ? -28.362 29.173 6.494 1.00 90.06 614 GLY A O 1
ATOM 4660 N N . LEU A 1 615 ? -30.225 29.974 5.541 1.00 93.75 615 LEU A N 1
ATOM 4661 C CA . LEU A 1 615 ? -31.064 29.792 6.737 1.00 93.75 615 LEU A CA 1
ATOM 4662 C C . LEU A 1 615 ? -31.165 28.321 7.165 1.00 93.75 615 LEU A C 1
ATOM 4664 O O . LEU A 1 615 ? -31.127 28.019 8.360 1.00 93.75 615 LEU A O 1
ATOM 4668 N N . LEU A 1 616 ? -31.270 27.397 6.206 1.00 93.44 616 LEU A N 1
ATOM 4669 C CA . LEU A 1 616 ? -31.261 25.962 6.481 1.00 93.44 616 LEU A CA 1
ATOM 4670 C C . LEU A 1 616 ? -29.918 25.518 7.078 1.00 93.44 616 LEU A C 1
ATOM 4672 O O . LEU A 1 616 ? -29.915 24.782 8.065 1.00 93.44 616 LEU A O 1
ATOM 4676 N N . GLN A 1 617 ? -28.790 25.983 6.535 1.00 92.62 617 GLN A N 1
ATOM 4677 C CA . GLN A 1 617 ? -27.454 25.701 7.062 1.00 92.62 617 GLN A CA 1
ATOM 4678 C C . GLN A 1 617 ? -27.308 26.217 8.502 1.00 92.62 617 GLN A C 1
ATOM 4680 O O . GLN A 1 617 ? -26.863 25.466 9.373 1.00 92.62 617 GLN A O 1
ATOM 4685 N N . ALA A 1 618 ? -27.760 27.442 8.787 1.00 93.62 618 ALA A N 1
ATOM 4686 C CA . ALA A 1 618 ? -27.768 28.006 10.138 1.00 93.62 618 ALA A CA 1
ATOM 4687 C C . ALA A 1 618 ? -28.641 27.185 11.107 1.00 93.62 618 ALA A C 1
ATOM 4689 O O . ALA A 1 618 ? -28.222 26.864 12.223 1.00 93.62 618 ALA A O 1
ATOM 4690 N N . ALA A 1 619 ? -29.836 26.771 10.672 1.00 95.94 619 ALA A N 1
ATOM 4691 C CA . ALA A 1 619 ? -30.715 25.916 11.467 1.00 95.94 619 ALA A CA 1
ATOM 4692 C C . ALA A 1 619 ? -30.080 24.542 11.750 1.00 95.94 619 ALA A C 1
ATOM 4694 O O . ALA A 1 619 ? -30.152 24.049 12.879 1.00 95.94 619 ALA A O 1
ATOM 4695 N N . LEU A 1 620 ? -29.422 23.931 10.758 1.00 95.31 620 LEU A N 1
ATOM 4696 C CA . LEU A 1 620 ? -28.722 22.650 10.898 1.00 95.31 620 LEU A CA 1
ATOM 4697 C C . LEU A 1 620 ? -27.501 22.746 11.818 1.00 95.31 620 LEU A C 1
ATOM 4699 O O . LEU A 1 620 ? -27.296 21.838 12.629 1.00 95.31 620 LEU A O 1
ATOM 4703 N N . ALA A 1 621 ? -26.746 23.847 11.761 1.00 94.44 621 ALA A N 1
ATOM 4704 C CA . ALA A 1 621 ? -25.603 24.095 12.640 1.00 94.44 621 ALA A CA 1
ATOM 4705 C C . ALA A 1 621 ? -26.004 24.057 14.126 1.00 94.44 621 ALA A C 1
ATOM 4707 O O . ALA A 1 621 ? -25.271 23.532 14.965 1.00 94.44 621 ALA A O 1
ATOM 4708 N N . VAL A 1 622 ? -27.209 24.525 14.461 1.00 96.69 622 VAL A N 1
ATOM 4709 C CA . VAL A 1 622 ? -27.750 24.458 15.828 1.00 96.69 622 VAL A CA 1
ATOM 4710 C C . VAL A 1 622 ? -28.421 23.109 16.109 1.00 96.69 622 VAL A C 1
ATOM 4712 O O . VAL A 1 622 ? -28.230 22.512 17.174 1.00 96.69 622 VAL A O 1
ATOM 4715 N N . TRP A 1 623 ? -29.211 22.597 15.163 1.00 97.12 623 TRP A N 1
ATOM 4716 C CA . TRP A 1 623 ? -30.030 21.402 15.365 1.00 97.12 623 TRP A CA 1
ATOM 4717 C C . TRP A 1 623 ? -29.210 20.116 15.491 1.00 97.12 623 TRP A C 1
ATOM 4719 O O . TRP A 1 623 ? -29.518 19.283 16.349 1.00 97.12 623 TRP A O 1
ATOM 4729 N N . ILE A 1 624 ? -28.164 19.935 14.680 1.00 97.31 624 ILE A N 1
ATOM 4730 C CA . ILE A 1 624 ? -27.377 18.695 14.646 1.00 97.31 624 ILE A CA 1
ATOM 4731 C C . ILE A 1 624 ? -26.753 18.380 16.020 1.00 97.31 624 ILE A C 1
ATOM 4733 O O . ILE A 1 624 ? -27.073 17.309 16.553 1.00 97.31 624 ILE A O 1
ATOM 4737 N N . PRO A 1 625 ? -25.971 19.275 16.663 1.00 96.62 625 PRO A N 1
ATOM 4738 C CA . PRO A 1 625 ? -25.421 19.015 17.995 1.00 96.62 625 PRO A CA 1
ATOM 4739 C C . PRO A 1 625 ? -26.503 18.692 19.035 1.00 96.62 625 PRO A C 1
ATOM 4741 O O . PRO A 1 625 ? -26.391 17.708 19.773 1.00 96.62 625 PRO A O 1
ATOM 4744 N N . ILE A 1 626 ? -27.596 19.468 19.059 1.00 96.62 626 ILE A N 1
ATOM 4745 C CA . ILE A 1 626 ? -28.714 19.270 19.997 1.00 96.62 626 ILE A CA 1
ATOM 4746 C C . ILE A 1 626 ? -29.355 17.897 19.789 1.00 96.62 626 ILE A C 1
ATOM 4748 O O . ILE A 1 626 ? -29.636 17.188 20.761 1.00 96.62 626 ILE A O 1
ATOM 4752 N N . SER A 1 627 ? -29.580 17.502 18.536 1.00 96.44 627 SER A N 1
ATOM 4753 C CA . SER A 1 627 ? -30.188 16.220 18.187 1.00 96.44 627 SER A CA 1
ATOM 4754 C C . SER A 1 627 ? -29.317 15.041 18.635 1.00 96.44 627 SER A C 1
ATOM 4756 O O . SER A 1 627 ? -29.836 14.101 19.241 1.00 96.44 627 SER A O 1
ATOM 4758 N N . LEU A 1 628 ? -27.996 15.112 18.433 1.00 95.38 628 LEU A N 1
ATOM 4759 C CA . LEU A 1 628 ? -27.046 14.070 18.827 1.00 95.38 628 LEU A CA 1
ATOM 4760 C C . LEU A 1 628 ? -26.975 13.937 20.352 1.00 95.38 628 LEU A C 1
ATOM 4762 O O . LEU A 1 628 ? -27.070 12.827 20.882 1.00 95.38 628 LEU A O 1
ATOM 4766 N N . VAL A 1 629 ? -26.911 15.059 21.077 1.00 94.75 629 VAL A N 1
ATOM 4767 C CA . VAL A 1 629 ? -26.937 15.066 22.549 1.00 94.75 629 VAL A CA 1
ATOM 4768 C C . VAL A 1 629 ? -28.262 14.514 23.080 1.00 94.75 629 VAL A C 1
ATOM 4770 O O . VAL A 1 629 ? -28.259 13.696 24.003 1.00 94.75 629 VAL A O 1
ATOM 4773 N N . ARG A 1 630 ? -29.406 14.897 22.497 1.00 93.50 630 ARG A N 1
ATOM 4774 C CA . ARG A 1 630 ? -30.725 14.352 22.873 1.00 93.50 630 ARG A CA 1
ATOM 4775 C C . ARG A 1 630 ? -30.802 12.845 22.644 1.00 93.50 630 ARG A C 1
ATOM 4777 O O . ARG A 1 630 ? -31.272 12.126 23.526 1.00 93.50 630 ARG A O 1
ATOM 4784 N N . GLN A 1 631 ? -30.305 12.353 21.510 1.00 90.94 631 GLN A N 1
ATOM 4785 C CA . GLN A 1 631 ? -30.253 10.918 21.233 1.00 90.94 631 GLN A CA 1
ATOM 4786 C C . GLN A 1 631 ? -29.378 10.181 22.251 1.00 90.94 631 GLN A C 1
ATOM 4788 O O . GLN A 1 631 ? -29.814 9.163 22.789 1.00 90.94 631 GLN A O 1
ATOM 4793 N N . LEU A 1 632 ? -28.198 10.710 22.582 1.00 90.88 632 LEU A N 1
ATOM 4794 C CA . LEU A 1 632 ? -27.335 10.147 23.624 1.00 90.88 632 LEU A CA 1
ATOM 4795 C C . LEU A 1 632 ? -28.048 10.090 24.983 1.00 90.88 632 LEU A C 1
ATOM 4797 O O . LEU A 1 632 ? -28.064 9.032 25.609 1.00 90.88 632 LEU A O 1
ATOM 4801 N N . ARG A 1 633 ? -28.719 11.172 25.407 1.00 90.44 633 ARG A N 1
ATOM 4802 C CA . ARG A 1 633 ? -29.498 11.203 26.663 1.00 90.44 633 ARG A CA 1
ATOM 4803 C C . ARG A 1 633 ? -30.643 10.196 26.680 1.00 90.44 633 ARG A C 1
ATOM 4805 O O . ARG A 1 633 ? -30.948 9.652 27.729 1.00 90.44 633 ARG A O 1
ATOM 4812 N N . SER A 1 634 ? -31.279 9.948 25.536 1.00 87.38 634 SER A N 1
ATOM 4813 C CA . SER A 1 634 ? -32.395 8.996 25.454 1.00 87.38 634 SER A CA 1
ATOM 4814 C C . SER A 1 634 ? -31.962 7.533 25.605 1.00 87.38 634 SER A C 1
ATOM 4816 O O . SER A 1 634 ? -32.768 6.683 25.990 1.00 87.38 634 SER A O 1
ATOM 4818 N N . VAL A 1 635 ? -30.699 7.228 25.289 1.00 83.38 635 VAL A N 1
ATOM 4819 C CA . VAL A 1 635 ? -30.163 5.860 25.307 1.00 83.38 635 VAL A CA 1
ATOM 4820 C C . VAL A 1 635 ? -29.355 5.573 26.573 1.00 83.38 635 VAL A C 1
ATOM 4822 O O . VAL A 1 635 ? -29.354 4.434 27.045 1.00 83.38 635 VAL A O 1
ATOM 4825 N N . LEU A 1 636 ? -28.674 6.582 27.113 1.00 83.06 636 LEU A N 1
ATOM 4826 C CA . LEU A 1 636 ? -27.767 6.456 28.251 1.00 83.06 636 LEU A CA 1
ATOM 4827 C C . LEU A 1 636 ? -28.462 6.770 29.578 1.00 83.06 636 LEU A C 1
ATOM 4829 O O . LEU A 1 636 ? -29.383 7.578 29.634 1.00 83.06 636 LEU A O 1
ATOM 4833 N N . GLY A 1 637 ? -27.977 6.160 30.662 1.00 73.81 637 GLY A N 1
ATOM 4834 C CA . GLY A 1 637 ? -28.458 6.442 32.022 1.00 73.81 637 GLY A CA 1
ATOM 4835 C C . GLY A 1 637 ? -28.027 7.806 32.555 1.00 73.81 637 GLY A C 1
ATOM 4836 O O . GLY A 1 637 ? -28.632 8.333 33.483 1.00 73.81 637 GLY A O 1
ATOM 4837 N N . GLY A 1 638 ? -26.985 8.387 31.957 1.00 79.19 638 GLY A N 1
ATOM 4838 C CA . GLY A 1 638 ? -26.522 9.737 32.244 1.00 79.19 638 GLY A CA 1
ATOM 4839 C C . GLY A 1 638 ? -25.402 10.177 31.302 1.00 79.19 638 GLY A C 1
ATOM 4840 O O . GLY A 1 638 ? -24.631 9.357 30.800 1.00 79.19 638 GLY A O 1
ATOM 4841 N N . ILE A 1 639 ? -25.308 11.487 31.083 1.00 81.62 639 ILE A N 1
ATOM 4842 C CA . ILE A 1 639 ? -24.171 12.143 30.427 1.00 81.62 639 ILE A CA 1
ATOM 4843 C C . ILE A 1 639 ? -23.407 12.886 31.520 1.00 81.62 639 ILE A C 1
ATOM 4845 O O . ILE A 1 639 ? -24.021 13.663 32.250 1.00 81.62 639 ILE A O 1
ATOM 4849 N N . ARG A 1 640 ? -22.110 12.599 31.659 1.00 74.44 640 ARG A N 1
ATOM 4850 C CA . ARG A 1 640 ? -21.213 13.300 32.586 1.00 74.44 640 ARG A CA 1
ATOM 4851 C C . ARG A 1 640 ? -20.281 14.241 31.844 1.00 74.44 640 ARG A C 1
ATOM 4853 O O . ARG A 1 640 ? -19.908 13.914 30.689 1.00 74.44 640 ARG A O 1
#

Organism: NCBI:txid391625

Mean predicted aligned error: 8.34 Å

Solvent-accessible surface area (backbone atoms only — not comparable to full-atom values): 32816 Å² total; per-residue (Å²): 109,67,82,61,54,74,70,47,58,79,63,28,44,68,35,33,49,63,59,40,48,80,68,46,43,58,51,50,49,52,52,27,53,51,50,48,49,47,35,46,50,51,15,39,42,43,31,56,34,50,47,71,66,25,44,52,51,30,34,78,64,73,74,37,80,53,66,71,56,52,28,59,62,69,44,34,39,73,16,70,43,82,62,51,43,50,52,44,52,52,53,47,57,35,38,75,73,52,15,56,83,52,56,85,61,95,47,72,57,46,45,54,37,48,50,53,55,48,50,48,57,54,46,66,72,50,84,56,78,56,71,68,44,42,53,50,46,54,49,45,50,56,48,34,64,69,39,33,47,63,63,60,48,54,48,53,54,52,55,54,50,51,53,70,80,43,78,85,60,79,92,78,79,65,63,68,56,59,50,24,70,74,69,71,45,83,73,66,87,74,77,72,42,90,84,39,68,64,55,48,50,33,54,49,51,36,55,76,46,71,60,52,57,46,79,41,76,50,62,47,91,53,54,72,48,53,18,35,29,46,15,9,50,51,20,46,52,52,44,50,47,40,40,55,40,51,28,12,35,46,20,12,25,50,35,5,38,34,45,55,71,53,53,49,62,67,55,63,71,45,95,59,52,40,54,46,47,54,52,11,63,39,36,14,36,42,53,58,41,45,55,47,39,54,60,28,51,51,42,22,51,50,6,25,54,57,67,68,26,51,68,46,46,52,52,29,51,50,27,44,49,17,33,19,49,22,42,26,43,48,29,28,48,50,12,53,70,43,8,73,82,41,58,29,67,60,53,32,53,53,46,48,56,50,39,52,52,51,41,53,54,17,37,52,52,11,50,52,25,56,72,64,56,48,67,46,31,14,45,22,13,68,38,59,42,11,21,36,36,32,33,51,45,40,37,73,75,49,65,60,99,45,42,70,60,43,53,50,19,25,51,49,23,18,54,43,23,45,54,50,25,52,52,41,48,48,28,45,20,36,57,68,59,65,51,68,39,43,43,40,56,70,68,56,42,50,54,50,47,55,44,50,47,52,27,41,58,44,22,49,34,93,80,60,54,69,52,59,49,46,47,54,34,49,61,67,43,45,60,61,51,37,53,46,50,28,35,49,44,62,44,56,90,66,59,47,54,77,37,67,44,55,54,59,64,51,43,50,53,52,52,51,52,56,51,44,47,60,53,48,50,56,56,51,42,32,72,73,78,37,78,83,59,76,86,68,70,69,50,64,29,70,69,14,50,52,31,38,53,48,28,54,49,45,49,43,49,51,27,47,46,65,60,64,45,87,86,45,72,71,58,49,54,50,52,49,54,51,51,53,52,35,52,54,36,38,52,50,15,42,39,27,21,70,63,77,47,88,54,81,69,54,77,40,63,45,27,76,82,30,64,68,48,21,52,48,50,56,50,46,68,57,44,51,55,52,51,52,52,50,53,47,54,74,47,29,55,40,79,78

Foldseek 3Di:
DVVVLVPDDPLQNVLQCVLCPDCNVVVLLVVLVVVLVVLLVVLLCLQWPLDPVSVVVCVVLVNDPDPLVCCLLLVADAASDPVSLVVLVVQLVQLVPPALVSNPDPDVQNQSLVLLLLLLLVLLVDDQDDPVSVVLNVLSVVLCVPHPVVSVVVVVVVVVVCCVPDPPDDPDPDPQVVVCVVRVHNCPPPPQDSPDVSSVSSSVSCSVCSSHHHYDHGTRPGDPLSSLQSSLLSLLVVLLCLLQAQLQLQLLLLLLQCQLVVVLVVVLVDPDALLSNLVSSSSNSVSSSVSNNVSSVVSNCSSLVSVVLNPLSVLLVLLSNLNSLLSNLVSSLVSNVCSNPDHSVVSSVVSNVVSVVLLVVLLVLLVCLQPVPFAFLLVLLQRSNSLNNVSSCCSRVNHDPNNVLSSVSSNLSSVLSNLSSVLSSQLSSCVSNQHFAASDDLVSLVVNLVSLLVSLLSRGTLPDDLLCSLLVSVVSCLVSLLVSLLSRFGDGPDAQLADETQLVVSLVSLVVSSVCSNVVSCVCCCVPPNVPDDDDPQLPQPLLVVLVSLLSSLSSLLSNPVNRADDDPVVVVLSVVSNVLSVVSSVLSSCSSVVVDDDPCCSQVVVVVPVVRSVVNVVCSVVSSVVSVVSSVVRHNYYD